Protein AF-A0A1A8KZA1-F1 (afdb_monomer_lite)

InterPro domains:
  IPR024836 Janus kinase and microtubule-interacting protein [PTHR18935] (3-541)
  IPR031994 Janus kinase and microtubule-interacting protein, C-terminal domain [PF16034] (408-541)

pLDDT: mean 80.7, std 21.36, range [27.56, 98.62]

Structure (mmCIF, N/CA/C/O backbone):
data_AF-A0A1A8KZA1-F1
#
_entry.id   AF-A0A1A8KZA1-F1
#
loop_
_atom_site.group_PDB
_atom_site.id
_atom_site.type_symbol
_atom_site.label_atom_id
_atom_site.label_alt_id
_atom_site.label_comp_id
_atom_site.label_asym_id
_atom_site.label_entity_id
_atom_site.label_seq_id
_atom_site.pdbx_PDB_ins_code
_atom_site.Cartn_x
_atom_site.Cartn_y
_atom_site.Cartn_z
_atom_site.occupancy
_atom_site.B_iso_or_equiv
_atom_site.auth_seq_id
_atom_site.auth_comp_id
_atom_site.auth_asym_id
_atom_site.auth_atom_id
_atom_site.pdbx_PDB_model_num
ATOM 1 N N . MET A 1 1 ? 71.985 8.172 -54.762 1.00 45.41 1 MET A N 1
ATOM 2 C CA . MET A 1 1 ? 72.050 8.836 -53.447 1.00 45.41 1 MET A CA 1
ATOM 3 C C . MET A 1 1 ? 71.890 7.739 -52.408 1.00 45.41 1 MET A C 1
ATOM 5 O O . MET A 1 1 ? 70.769 7.325 -52.160 1.00 45.41 1 MET A O 1
ATOM 9 N N . ALA A 1 2 ? 72.990 7.139 -51.957 1.00 49.03 2 ALA A N 1
ATOM 10 C CA . ALA A 1 2 ? 72.955 6.128 -50.904 1.00 49.03 2 ALA A CA 1
ATOM 11 C C . ALA A 1 2 ? 73.195 6.866 -49.587 1.00 49.03 2 ALA A C 1
ATOM 13 O O . ALA A 1 2 ? 74.285 7.411 -49.404 1.00 49.03 2 ALA A O 1
ATOM 14 N N . ASP A 1 3 ? 72.179 6.950 -48.730 1.00 55.56 3 ASP A N 1
ATOM 15 C CA . ASP A 1 3 ? 72.364 7.473 -47.378 1.00 55.56 3 ASP A CA 1
ATOM 16 C C . ASP A 1 3 ? 73.426 6.633 -46.673 1.00 55.56 3 ASP A C 1
ATOM 18 O O . ASP A 1 3 ? 73.419 5.399 -46.734 1.00 55.56 3 ASP A O 1
ATOM 22 N N . SER A 1 4 ? 74.398 7.306 -46.061 1.00 62.75 4 SER A N 1
ATOM 23 C CA . SER A 1 4 ? 75.501 6.606 -45.420 1.00 62.75 4 SER A CA 1
ATOM 24 C C . SER A 1 4 ? 74.959 5.782 -44.239 1.00 62.75 4 SER A C 1
ATOM 26 O O . SER A 1 4 ? 74.057 6.235 -43.525 1.00 62.75 4 SER A O 1
ATOM 28 N N . PRO A 1 5 ? 75.517 4.590 -43.962 1.00 74.12 5 PRO A N 1
ATOM 29 C CA . PRO A 1 5 ? 75.140 3.772 -42.802 1.00 74.12 5 PRO A CA 1
ATOM 30 C C . PRO A 1 5 ? 75.338 4.490 -41.454 1.00 74.12 5 PRO A C 1
ATOM 32 O O . PRO A 1 5 ? 74.928 3.988 -40.414 1.00 74.12 5 PRO A O 1
ATOM 35 N N . GLN A 1 6 ? 75.980 5.658 -41.457 1.00 76.69 6 GLN A N 1
ATOM 36 C CA . GLN A 1 6 ? 76.203 6.496 -40.289 1.00 76.69 6 GLN A CA 1
ATOM 37 C C . GLN A 1 6 ? 74.986 7.385 -39.983 1.00 76.69 6 GLN A C 1
ATOM 39 O O . GLN A 1 6 ? 74.597 7.485 -38.823 1.00 76.69 6 GLN A O 1
ATOM 44 N N . ALA A 1 7 ? 74.327 7.931 -41.012 1.00 78.81 7 ALA A N 1
ATOM 45 C CA . ALA A 1 7 ? 73.127 8.762 -40.863 1.00 78.81 7 ALA A CA 1
ATOM 46 C C . ALA A 1 7 ? 71.931 7.954 -40.333 1.00 78.81 7 ALA A C 1
ATOM 48 O O . ALA A 1 7 ? 71.236 8.379 -39.413 1.00 78.81 7 ALA A O 1
ATOM 49 N N . THR A 1 8 ? 71.748 6.735 -40.842 1.00 82.38 8 THR A N 1
ATOM 50 C CA . THR A 1 8 ? 70.712 5.810 -40.353 1.00 82.38 8 THR A CA 1
ATOM 51 C C . THR A 1 8 ? 70.957 5.379 -38.904 1.00 82.38 8 THR A C 1
ATOM 53 O O . THR A 1 8 ? 70.017 5.201 -38.134 1.00 82.38 8 THR A O 1
ATOM 56 N N . ASN A 1 9 ? 72.220 5.256 -38.488 1.00 85.00 9 ASN A N 1
ATOM 57 C CA . ASN A 1 9 ? 72.587 4.909 -37.113 1.00 85.00 9 ASN A CA 1
ATOM 58 C C . ASN A 1 9 ? 72.355 6.082 -36.142 1.00 85.00 9 ASN A C 1
ATOM 60 O O . ASN A 1 9 ? 71.890 5.878 -35.021 1.00 85.00 9 ASN A O 1
ATOM 64 N N . GLU A 1 10 ? 72.625 7.316 -36.571 1.00 88.81 10 GLU A N 1
ATOM 65 C CA . GLU A 1 10 ? 72.287 8.532 -35.817 1.00 88.81 10 GLU A CA 1
ATOM 66 C C . GLU A 1 10 ? 70.769 8.707 -35.668 1.00 88.81 10 GLU A C 1
ATOM 68 O O . GLU A 1 10 ? 70.292 8.990 -34.567 1.00 88.81 10 GLU A O 1
ATOM 73 N N . GLU A 1 11 ? 69.998 8.432 -36.721 1.00 88.81 11 GLU A N 1
ATOM 74 C CA . GLU A 1 11 ? 68.534 8.460 -36.672 1.00 88.81 11 GLU A CA 1
ATOM 75 C C . GLU A 1 11 ? 67.967 7.399 -35.712 1.00 88.81 11 GLU A C 1
ATOM 77 O O . GLU A 1 11 ? 67.097 7.698 -34.891 1.00 88.81 11 GLU A O 1
ATOM 82 N N . LEU A 1 12 ? 68.496 6.170 -35.741 1.00 90.94 12 LEU A N 1
ATOM 83 C CA . LEU A 1 12 ? 68.110 5.114 -34.798 1.00 90.94 12 LEU A CA 1
ATOM 84 C C . LEU A 1 12 ? 68.445 5.477 -33.345 1.00 90.94 12 LEU A C 1
ATOM 86 O O . LEU A 1 12 ? 67.650 5.191 -32.448 1.00 90.94 12 LEU A O 1
ATOM 90 N N . ARG A 1 13 ? 69.585 6.135 -33.096 1.00 93.25 13 ARG A N 1
ATOM 91 C CA . ARG A 1 13 ? 69.951 6.634 -31.759 1.00 93.25 13 ARG A CA 1
ATOM 92 C C . ARG A 1 13 ? 69.006 7.734 -31.281 1.00 93.25 13 ARG A C 1
ATOM 94 O O . ARG A 1 13 ? 68.609 7.695 -30.120 1.00 93.25 13 ARG A O 1
ATOM 101 N N . SER A 1 14 ? 68.617 8.662 -32.159 1.00 93.00 14 SER A N 1
ATOM 102 C CA . SER A 1 14 ? 67.625 9.697 -31.834 1.00 93.00 14 SER A CA 1
ATOM 103 C C . SER A 1 14 ? 66.280 9.070 -31.473 1.00 93.00 14 SER A C 1
ATOM 105 O O . SER A 1 14 ? 65.756 9.329 -30.395 1.00 93.00 14 SER A O 1
ATOM 107 N N . ARG A 1 15 ? 65.772 8.151 -32.307 1.00 93.69 15 ARG A N 1
ATOM 108 C CA . ARG A 1 15 ? 64.501 7.451 -32.052 1.00 93.69 15 ARG A CA 1
ATOM 109 C C . ARG A 1 15 ? 64.524 6.650 -30.748 1.00 93.69 15 ARG A C 1
ATOM 111 O O . ARG A 1 15 ? 63.528 6.617 -30.027 1.00 93.69 15 ARG A O 1
ATOM 118 N N . LEU A 1 16 ? 65.650 6.009 -30.425 1.00 94.62 16 LEU A N 1
ATOM 119 C CA . LEU A 1 16 ? 65.821 5.295 -29.158 1.00 94.62 16 LEU A CA 1
ATOM 120 C C . LEU A 1 16 ? 65.786 6.258 -27.965 1.00 94.62 16 LEU A C 1
ATOM 122 O O . LEU A 1 16 ? 65.142 5.952 -26.963 1.00 94.62 16 LEU A O 1
ATOM 126 N N . MET A 1 17 ? 66.430 7.422 -28.082 1.00 95.25 17 MET A N 1
ATOM 127 C CA . MET A 1 17 ? 66.407 8.461 -27.053 1.00 95.25 17 MET A CA 1
ATOM 128 C C . MET A 1 17 ? 64.994 9.022 -26.847 1.00 95.25 17 MET A C 1
ATOM 130 O O . MET A 1 17 ? 64.548 9.116 -25.703 1.00 95.25 17 MET A O 1
ATOM 134 N N . ASP A 1 18 ? 64.262 9.302 -27.926 1.00 95.25 18 ASP A N 1
ATOM 135 C CA . ASP A 1 18 ? 62.872 9.770 -27.874 1.00 95.25 18 ASP A CA 1
ATOM 136 C C . ASP A 1 18 ? 61.965 8.734 -27.197 1.00 95.25 18 ASP A C 1
ATOM 138 O O . ASP A 1 18 ? 61.259 9.048 -26.238 1.00 95.25 18 ASP A O 1
ATOM 142 N N . THR A 1 19 ? 62.083 7.461 -27.590 1.00 94.06 19 THR A N 1
ATOM 143 C CA . THR A 1 19 ? 61.339 6.349 -26.969 1.00 94.06 19 THR A CA 1
ATOM 144 C C . THR A 1 19 ?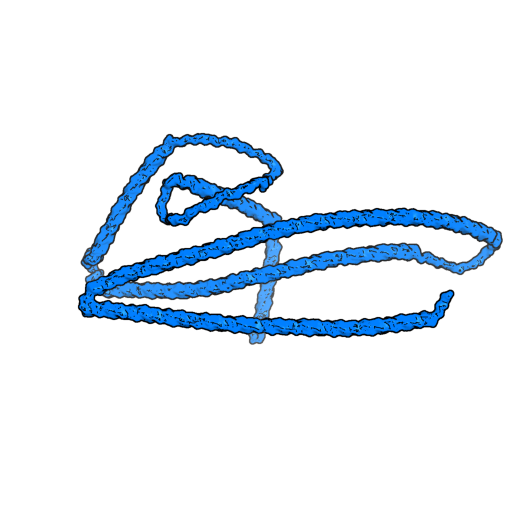 61.671 6.212 -25.476 1.00 94.06 19 THR A C 1
ATOM 146 O O . THR A 1 19 ? 60.806 5.914 -24.649 1.00 94.06 19 THR A O 1
ATOM 149 N N . GLN A 1 20 ? 62.931 6.437 -25.093 1.00 95.44 20 GLN A N 1
ATOM 150 C CA . GLN A 1 20 ? 63.367 6.374 -23.699 1.00 95.44 20 GLN A CA 1
ATOM 151 C C . GLN A 1 20 ? 62.809 7.542 -22.869 1.00 95.44 20 GLN A C 1
ATOM 153 O O . GLN A 1 20 ? 62.419 7.342 -21.714 1.00 95.44 20 GLN A O 1
ATOM 158 N N . ILE A 1 21 ? 62.713 8.738 -23.456 1.00 96.38 21 ILE A N 1
ATOM 159 C CA . ILE A 1 21 ? 62.067 9.907 -22.847 1.00 96.38 21 ILE A CA 1
ATOM 160 C C . ILE A 1 21 ? 60.564 9.659 -22.684 1.00 96.38 21 ILE A C 1
ATOM 162 O O . ILE A 1 21 ? 60.031 9.880 -21.594 1.00 96.38 21 ILE A O 1
ATOM 166 N N . GLU A 1 22 ? 59.884 9.154 -23.713 1.00 94.81 22 GLU A N 1
ATOM 167 C CA . GLU A 1 22 ? 58.460 8.804 -23.655 1.00 94.81 22 GLU A CA 1
ATOM 168 C C . GLU A 1 22 ? 58.183 7.765 -22.565 1.00 94.81 22 GLU A C 1
ATOM 170 O O . GLU A 1 22 ? 57.297 7.959 -21.733 1.00 94.81 22 GLU A O 1
ATOM 175 N N . LEU A 1 23 ? 59.002 6.713 -22.470 1.00 95.19 23 LEU A N 1
ATOM 176 C CA . LEU A 1 23 ? 58.888 5.715 -21.405 1.00 95.19 23 LEU A CA 1
ATOM 177 C C . LEU A 1 23 ? 59.055 6.337 -20.008 1.00 95.19 23 LEU A C 1
ATOM 179 O O . LEU A 1 23 ? 58.330 5.976 -19.077 1.00 95.19 23 LEU A O 1
ATOM 183 N N . GLN A 1 24 ? 59.997 7.269 -19.838 1.00 96.12 24 GLN A N 1
ATOM 184 C CA . GLN A 1 24 ? 60.197 7.991 -18.577 1.00 96.12 24 GLN A CA 1
ATOM 185 C C . GLN A 1 24 ? 58.969 8.852 -18.229 1.00 96.12 24 GLN A C 1
ATOM 187 O O . GLN A 1 24 ? 58.529 8.870 -17.075 1.00 96.12 24 GLN A O 1
ATOM 192 N N . GLN A 1 25 ? 58.386 9.530 -19.222 1.00 96.00 25 GLN A N 1
ATOM 193 C CA . GLN A 1 25 ? 57.168 10.325 -19.058 1.00 96.00 25 GLN A CA 1
ATOM 194 C C . GLN A 1 25 ? 55.964 9.449 -18.697 1.00 96.00 25 GLN A C 1
ATOM 196 O O . GLN A 1 25 ? 55.237 9.777 -17.757 1.00 96.00 25 GLN A O 1
ATOM 201 N N . GLU A 1 26 ? 55.777 8.316 -19.376 1.00 94.81 26 GLU A N 1
ATOM 202 C CA . GLU A 1 26 ? 54.707 7.359 -19.084 1.00 94.81 26 GLU A CA 1
ATOM 203 C C . GLU A 1 26 ? 54.850 6.760 -17.683 1.00 94.81 26 GLU A C 1
ATOM 205 O O . GLU A 1 26 ? 53.877 6.710 -16.929 1.00 94.81 26 GLU A O 1
ATOM 210 N N . ARG A 1 27 ? 56.069 6.415 -17.251 1.00 95.69 27 ARG A N 1
ATOM 211 C CA . ARG A 1 27 ? 56.329 6.006 -15.857 1.00 95.69 27 ARG A CA 1
ATOM 212 C C . ARG A 1 27 ? 55.907 7.088 -14.861 1.00 95.69 27 ARG A C 1
ATOM 214 O O . ARG A 1 27 ? 55.261 6.776 -13.862 1.00 95.69 27 ARG A O 1
ATOM 221 N N . GLY A 1 28 ? 56.206 8.356 -15.152 1.00 96.25 28 GLY A N 1
ATOM 222 C CA . GLY A 1 28 ? 55.762 9.494 -14.343 1.00 96.25 28 GLY A CA 1
ATOM 223 C C . GLY A 1 28 ? 54.236 9.640 -14.290 1.00 96.25 28 GLY A C 1
ATOM 224 O O . GLY A 1 28 ? 53.678 9.878 -13.216 1.00 96.25 28 GLY A O 1
ATOM 225 N N . LYS A 1 29 ? 53.540 9.451 -15.420 1.00 97.25 29 LYS A N 1
ATOM 226 C CA . LYS A 1 29 ? 52.067 9.449 -15.478 1.00 97.25 29 LYS A CA 1
ATOM 227 C C . LYS A 1 29 ? 51.480 8.300 -14.656 1.00 97.25 29 LYS A C 1
ATOM 229 O O . LYS A 1 29 ? 50.551 8.528 -13.884 1.00 97.25 29 LYS A O 1
ATOM 234 N N . VAL A 1 30 ? 52.051 7.098 -14.749 1.00 96.38 30 VAL A N 1
ATOM 235 C CA . VAL A 1 30 ? 51.620 5.924 -13.971 1.00 96.38 30 VAL A CA 1
ATOM 236 C C . VAL A 1 30 ? 51.795 6.148 -12.467 1.00 96.38 30 VAL A C 1
ATOM 238 O O . VAL A 1 30 ? 50.885 5.816 -11.708 1.00 96.38 30 VAL A O 1
ATOM 241 N N . CYS A 1 31 ? 52.903 6.747 -12.015 1.00 96.25 31 CYS A N 1
ATOM 242 C CA . CYS A 1 31 ? 53.084 7.097 -10.600 1.00 96.25 31 CYS A CA 1
ATOM 243 C C . CYS A 1 31 ? 51.995 8.064 -10.108 1.00 96.25 31 CYS A C 1
ATOM 245 O O . CYS A 1 31 ? 51.334 7.773 -9.114 1.00 96.25 31 CYS A O 1
ATOM 247 N N . LYS A 1 32 ? 51.713 9.137 -10.860 1.00 96.75 32 LYS A N 1
ATOM 248 C CA . LYS A 1 32 ? 50.637 10.092 -10.527 1.00 96.75 32 LYS A CA 1
ATOM 249 C C . LYS A 1 32 ? 49.251 9.442 -10.515 1.00 96.75 32 LYS A C 1
ATOM 251 O O . LYS A 1 32 ? 48.409 9.785 -9.691 1.00 96.75 32 LYS A O 1
ATOM 256 N N . LEU A 1 33 ? 48.985 8.504 -11.427 1.00 96.31 33 LEU A N 1
ATOM 257 C CA . LEU A 1 33 ? 47.727 7.750 -11.437 1.00 96.31 33 LEU A CA 1
ATOM 258 C C . LEU A 1 33 ? 47.602 6.828 -10.217 1.00 96.31 33 LEU A C 1
ATOM 260 O O . LEU A 1 33 ? 46.505 6.699 -9.678 1.00 96.31 33 LEU A O 1
ATOM 264 N N . ARG A 1 34 ? 48.702 6.220 -9.752 1.00 96.06 34 ARG A N 1
ATOM 265 C CA . ARG A 1 34 ? 48.718 5.423 -8.513 1.00 96.06 34 ARG A CA 1
ATOM 266 C C . ARG A 1 34 ? 48.439 6.280 -7.280 1.00 96.06 34 ARG A C 1
ATOM 268 O O . ARG A 1 34 ? 47.628 5.869 -6.456 1.00 96.06 34 ARG A O 1
ATOM 275 N N . GLU A 1 35 ? 49.041 7.465 -7.192 1.00 95.88 35 GLU A N 1
ATOM 276 C CA . GLU A 1 35 ? 48.776 8.437 -6.121 1.00 95.88 35 GLU A CA 1
ATOM 277 C C . GLU A 1 35 ? 47.300 8.854 -6.111 1.00 95.88 35 GLU A C 1
ATOM 279 O O . GLU A 1 35 ? 46.619 8.675 -5.105 1.00 95.88 35 GLU A O 1
ATOM 284 N N . ARG A 1 36 ? 46.753 9.267 -7.264 1.00 96.25 36 ARG A N 1
ATOM 285 C CA . ARG A 1 36 ? 45.324 9.609 -7.398 1.00 96.25 36 ARG A CA 1
ATOM 286 C C . ARG A 1 36 ? 44.397 8.452 -7.032 1.00 96.25 36 ARG A C 1
ATOM 288 O O . ARG A 1 36 ? 43.350 8.664 -6.427 1.00 96.25 36 ARG A O 1
ATOM 295 N N . LEU A 1 37 ? 44.753 7.221 -7.401 1.00 95.62 37 LEU A N 1
ATOM 296 C CA . LEU A 1 37 ? 43.976 6.037 -7.031 1.00 95.62 37 LEU A CA 1
ATOM 297 C C . LEU A 1 37 ? 43.986 5.817 -5.512 1.00 95.62 37 LEU A C 1
ATOM 299 O O . LEU A 1 37 ? 42.958 5.449 -4.943 1.00 95.62 37 LEU A O 1
ATOM 303 N N . GLN A 1 38 ? 45.125 6.037 -4.855 1.00 96.62 38 GLN A N 1
ATOM 304 C CA . GLN A 1 38 ? 45.250 5.932 -3.403 1.00 96.62 38 GLN A CA 1
ATOM 305 C C . GLN A 1 38 ? 44.458 7.035 -2.686 1.00 96.62 38 GLN A C 1
ATOM 307 O O . GLN A 1 38 ? 43.715 6.724 -1.757 1.00 96.62 38 GLN A O 1
ATOM 312 N N . GLU A 1 39 ? 44.524 8.278 -3.165 1.00 96.06 39 GLU A N 1
ATOM 313 C CA . GLU A 1 39 ? 43.706 9.395 -2.669 1.00 96.06 39 GLU A CA 1
ATOM 314 C C . GLU A 1 39 ? 42.206 9.096 -2.804 1.00 96.06 39 GLU A C 1
ATOM 316 O O . GLU A 1 39 ? 41.442 9.274 -1.856 1.00 96.06 39 GLU A O 1
ATOM 321 N N . GLN A 1 40 ? 41.770 8.566 -3.953 1.00 95.19 40 GLN A N 1
ATOM 322 C CA . GLN A 1 40 ? 40.372 8.175 -4.152 1.00 95.19 40 GLN A CA 1
ATOM 323 C C . GLN A 1 40 ? 39.932 7.046 -3.214 1.00 95.19 40 GLN A C 1
ATOM 325 O O . GLN A 1 40 ? 38.784 7.039 -2.769 1.00 95.19 40 GLN A O 1
ATOM 330 N N . ARG A 1 41 ? 40.814 6.087 -2.904 1.00 97.00 41 ARG A N 1
ATOM 331 C CA . ARG A 1 41 ? 40.521 5.033 -1.920 1.00 97.00 41 ARG A CA 1
ATOM 332 C C . ARG A 1 41 ? 40.357 5.618 -0.519 1.00 97.00 41 ARG A C 1
ATOM 334 O O . ARG A 1 41 ? 39.336 5.358 0.107 1.00 97.00 41 ARG A O 1
ATOM 341 N N . GLN A 1 42 ? 41.283 6.470 -0.085 1.00 96.38 42 GLN A N 1
ATOM 342 C CA . GLN A 1 42 ? 41.210 7.141 1.217 1.00 96.38 42 GLN A CA 1
ATOM 343 C C . GLN A 1 42 ? 39.962 8.027 1.342 1.00 96.38 42 GLN A C 1
ATOM 345 O O . GLN A 1 42 ? 39.292 8.010 2.372 1.00 96.38 42 GLN A O 1
ATOM 350 N N . ALA A 1 43 ? 39.592 8.750 0.281 1.00 95.25 43 ALA A N 1
ATOM 351 C CA . ALA A 1 43 ? 38.370 9.550 0.256 1.00 95.25 43 ALA A CA 1
ATOM 352 C C . ALA A 1 43 ? 37.107 8.684 0.417 1.00 95.25 43 ALA A C 1
ATOM 354 O O . ALA A 1 43 ? 36.206 9.041 1.175 1.00 95.25 43 ALA A O 1
ATOM 355 N N . ARG A 1 44 ? 37.053 7.520 -0.250 1.00 95.50 44 ARG A N 1
ATOM 356 C CA . ARG A 1 44 ? 35.944 6.561 -0.099 1.00 95.50 44 ARG A CA 1
ATOM 357 C C . ARG A 1 44 ? 35.876 5.983 1.313 1.00 95.50 44 ARG A C 1
ATOM 359 O O . ARG A 1 44 ? 34.784 5.900 1.864 1.00 95.50 44 ARG A O 1
ATOM 366 N N . GLU A 1 45 ? 37.010 5.604 1.897 1.00 96.00 45 GLU A N 1
ATOM 367 C CA . GLU A 1 45 ? 37.080 5.080 3.269 1.00 96.00 45 GLU A CA 1
ATOM 368 C C . GLU A 1 45 ? 36.625 6.122 4.299 1.00 96.00 45 GLU A C 1
ATOM 370 O O . GLU A 1 45 ? 35.858 5.808 5.209 1.00 96.00 45 GLU A O 1
ATOM 375 N N . LEU A 1 46 ? 37.030 7.382 4.125 1.00 96.69 46 LEU A N 1
ATOM 376 C CA . LEU A 1 46 ? 36.633 8.482 4.999 1.00 96.69 46 LEU A CA 1
ATOM 377 C C . LEU A 1 46 ? 35.129 8.778 4.910 1.00 96.69 46 LEU A C 1
ATOM 379 O O . LEU A 1 46 ? 34.487 8.969 5.941 1.00 96.69 46 LEU A O 1
ATOM 383 N N . GLU A 1 47 ? 34.545 8.767 3.710 1.00 95.00 47 GLU A N 1
ATOM 384 C CA . GLU A 1 47 ? 33.089 8.888 3.544 1.00 95.00 47 GLU A CA 1
ATOM 385 C C . GLU A 1 47 ? 32.338 7.698 4.157 1.00 95.00 47 GLU A C 1
ATOM 387 O O . GLU A 1 47 ? 31.369 7.887 4.892 1.00 95.00 47 GLU A O 1
ATOM 392 N N . GLN A 1 48 ? 32.816 6.467 3.958 1.00 94.12 48 GLN A N 1
ATOM 393 C CA . GLN A 1 48 ? 32.235 5.288 4.610 1.00 94.12 48 GLN A CA 1
ATOM 394 C C . GLN A 1 48 ? 32.286 5.394 6.138 1.00 94.12 48 GLN A C 1
ATOM 396 O O . GLN A 1 48 ? 31.302 5.075 6.808 1.00 94.12 48 GLN A O 1
ATOM 401 N N . HIS A 1 49 ? 33.396 5.885 6.695 1.00 96.81 49 HIS A N 1
ATOM 402 C CA . HIS A 1 49 ? 33.526 6.106 8.131 1.00 96.81 49 HIS A CA 1
ATOM 403 C C . HIS A 1 49 ? 32.549 7.177 8.636 1.00 96.81 49 HIS A C 1
ATOM 405 O O . HIS A 1 49 ? 31.847 6.939 9.619 1.00 96.81 49 HIS A O 1
ATOM 411 N N . LYS A 1 50 ? 32.418 8.312 7.934 1.00 97.69 50 LYS A N 1
ATOM 412 C CA . LYS A 1 50 ? 31.414 9.343 8.259 1.00 97.69 50 LYS A CA 1
ATOM 413 C C . LYS A 1 50 ? 29.997 8.776 8.255 1.00 97.69 50 LYS A C 1
ATOM 415 O O . LYS A 1 50 ? 29.237 9.035 9.186 1.00 97.69 50 LYS A O 1
ATOM 420 N N . HIS A 1 51 ? 29.641 7.985 7.243 1.00 95.75 51 HIS A N 1
ATOM 421 C CA . HIS A 1 51 ? 28.332 7.337 7.179 1.00 95.75 51 HIS A CA 1
ATOM 422 C C . HIS A 1 51 ? 28.117 6.353 8.333 1.00 95.75 51 HIS A C 1
ATOM 424 O O . HIS A 1 51 ? 27.034 6.329 8.916 1.00 95.75 51 HIS A O 1
ATOM 430 N N . ALA A 1 52 ? 29.136 5.573 8.699 1.00 95.88 52 ALA A N 1
ATOM 431 C CA . ALA A 1 52 ? 29.061 4.659 9.833 1.00 95.88 52 ALA A CA 1
ATOM 432 C C . ALA A 1 52 ? 28.805 5.407 11.153 1.00 95.88 52 ALA A C 1
ATOM 434 O O . ALA A 1 52 ? 27.908 5.013 11.897 1.00 95.88 52 ALA A O 1
ATOM 435 N N . VAL A 1 53 ? 29.521 6.513 11.397 1.00 98.00 53 VAL A N 1
ATOM 436 C CA . VAL A 1 53 ? 29.330 7.372 12.580 1.00 98.00 53 VAL A CA 1
ATOM 437 C C . VAL A 1 53 ? 27.934 8.001 12.590 1.00 98.00 53 VAL A C 1
ATOM 439 O O . VAL A 1 53 ? 27.221 7.917 13.588 1.00 98.00 53 VAL A O 1
ATOM 442 N N . ALA A 1 54 ? 27.480 8.551 11.461 1.00 96.06 54 ALA A N 1
ATOM 443 C CA . ALA A 1 54 ? 26.142 9.131 11.358 1.00 96.06 54 ALA A CA 1
ATOM 444 C C . ALA A 1 54 ? 25.035 8.097 11.640 1.00 96.06 54 ALA A C 1
ATOM 446 O O . ALA A 1 54 ? 24.041 8.407 12.297 1.00 96.06 54 ALA A O 1
ATOM 447 N N . LEU A 1 55 ? 25.212 6.849 11.187 1.00 96.00 55 LEU A N 1
ATOM 448 C CA . LEU A 1 55 ? 24.283 5.755 11.472 1.00 96.00 55 LEU A CA 1
ATOM 449 C C . LEU A 1 55 ? 24.287 5.354 12.951 1.00 96.00 55 LEU A C 1
ATOM 451 O O . LEU A 1 55 ? 23.219 5.065 13.496 1.00 96.00 55 LEU A O 1
ATOM 455 N N . THR A 1 56 ? 25.448 5.312 13.610 1.00 95.50 56 THR A N 1
ATOM 456 C CA . THR A 1 56 ? 25.515 5.014 15.050 1.00 95.50 56 THR A CA 1
ATOM 457 C C . THR A 1 56 ? 24.899 6.129 15.885 1.00 95.50 56 THR A C 1
ATOM 459 O O . THR A 1 56 ? 24.115 5.833 16.786 1.00 95.50 56 THR A O 1
ATOM 462 N N . ASP A 1 57 ? 25.152 7.389 15.533 1.00 95.56 57 ASP A N 1
ATOM 463 C CA . ASP A 1 57 ? 24.579 8.553 16.213 1.00 95.56 57 ASP A CA 1
ATOM 464 C C . ASP A 1 57 ? 23.060 8.601 16.052 1.00 95.56 57 ASP A C 1
ATOM 466 O O . ASP A 1 57 ? 22.333 8.840 17.017 1.00 95.56 57 ASP A O 1
ATOM 470 N N . LEU A 1 58 ? 22.554 8.316 14.847 1.00 96.88 58 LEU A N 1
ATOM 471 C CA . LEU A 1 58 ? 21.117 8.239 14.599 1.00 96.88 58 LEU A CA 1
ATOM 472 C C . LEU A 1 58 ? 20.467 7.122 15.426 1.00 96.88 58 LEU A C 1
ATOM 474 O O . LEU A 1 58 ? 19.421 7.339 16.035 1.00 96.88 58 LEU A O 1
ATOM 478 N N . ARG A 1 59 ? 21.093 5.940 15.499 1.00 96.56 59 ARG A N 1
ATOM 479 C CA . ARG A 1 59 ? 20.605 4.835 16.344 1.00 96.56 59 ARG A CA 1
ATOM 480 C C . ARG A 1 59 ? 20.576 5.219 17.823 1.00 96.56 59 ARG A C 1
ATOM 482 O O . ARG A 1 59 ? 19.605 4.886 18.498 1.00 96.56 59 ARG A O 1
ATOM 489 N N . ALA A 1 60 ? 21.601 5.916 18.314 1.00 96.12 60 ALA A N 1
ATOM 490 C CA . ALA A 1 60 ? 21.661 6.377 19.697 1.00 96.12 60 ALA A CA 1
ATOM 491 C C . ALA A 1 60 ? 20.558 7.404 20.000 1.00 96.12 60 ALA A C 1
ATOM 493 O O . ALA A 1 60 ? 19.829 7.238 20.975 1.00 96.12 60 ALA A O 1
ATOM 494 N N . LYS A 1 61 ? 20.366 8.399 19.123 1.00 96.81 61 LYS A N 1
ATOM 495 C CA . LYS A 1 61 ? 19.305 9.411 19.261 1.00 96.81 61 LYS A CA 1
ATOM 496 C C . LYS A 1 61 ? 17.911 8.792 19.261 1.00 96.81 61 LYS A C 1
ATOM 498 O O . LYS A 1 61 ? 17.129 9.075 20.161 1.00 96.81 61 LYS A O 1
ATOM 503 N N . LEU A 1 62 ? 17.632 7.884 18.324 1.00 95.31 62 LEU A N 1
ATOM 504 C CA . LEU A 1 62 ? 16.353 7.168 18.268 1.00 95.31 62 LEU A CA 1
ATOM 505 C C . LEU A 1 62 ? 16.120 6.304 19.513 1.00 95.31 62 LEU A C 1
ATOM 507 O O . LEU A 1 62 ? 14.994 6.184 19.993 1.00 95.31 62 LEU A O 1
ATOM 511 N N . HIS A 1 63 ? 17.173 5.686 20.055 1.00 97.12 63 HIS A N 1
ATOM 512 C CA . HIS A 1 63 ? 17.064 4.934 21.301 1.00 97.12 63 HIS A CA 1
ATOM 513 C C . HIS A 1 63 ? 16.744 5.850 22.488 1.00 97.12 63 HIS A C 1
ATOM 515 O O . HIS A 1 63 ? 15.869 5.529 23.290 1.00 97.12 63 HIS A O 1
ATOM 521 N N . GLU A 1 64 ? 17.408 7.000 22.576 1.00 96.06 64 GLU A N 1
ATOM 522 C CA . GLU A 1 64 ? 17.177 7.988 23.627 1.00 96.06 64 GLU A CA 1
ATOM 523 C C . GLU A 1 64 ? 15.769 8.597 23.540 1.00 96.06 64 GLU A C 1
ATOM 525 O O . GLU A 1 64 ? 15.071 8.683 24.548 1.00 96.06 64 GLU A O 1
ATOM 530 N N . GLU A 1 65 ? 15.302 8.946 22.338 1.00 93.94 65 GLU A N 1
ATOM 531 C CA . GLU A 1 65 ? 13.926 9.391 22.087 1.00 93.94 65 GLU A CA 1
ATOM 532 C C . GLU A 1 65 ? 12.911 8.339 22.524 1.00 93.94 65 GLU A C 1
ATOM 534 O O . GLU A 1 65 ? 12.010 8.647 23.301 1.00 93.94 65 GLU A O 1
ATOM 539 N N . LYS A 1 66 ? 13.121 7.073 22.151 1.00 96.81 66 LYS A N 1
ATOM 540 C CA . LYS A 1 66 ? 12.255 5.972 22.580 1.00 96.81 66 LYS A CA 1
ATOM 541 C C . LYS A 1 66 ? 12.228 5.805 24.102 1.00 96.81 66 LYS A C 1
ATOM 543 O O . LYS A 1 66 ? 11.176 5.521 24.670 1.00 96.81 66 LYS A O 1
ATOM 548 N N . LEU A 1 67 ? 13.364 5.966 24.783 1.00 95.50 67 LEU A N 1
ATOM 549 C CA . LEU A 1 67 ? 13.410 5.926 26.247 1.00 95.50 67 LEU A CA 1
ATOM 550 C C . LEU A 1 67 ? 12.648 7.103 26.871 1.00 95.50 67 LEU A C 1
ATOM 552 O O . LEU A 1 67 ? 11.911 6.888 27.836 1.00 95.50 67 LEU A O 1
ATOM 556 N N . ARG A 1 68 ? 12.766 8.313 26.307 1.00 96.62 68 ARG A N 1
ATOM 557 C CA . ARG A 1 68 ? 11.996 9.489 26.749 1.00 96.62 68 ARG A CA 1
ATOM 558 C C . ARG A 1 68 ? 10.495 9.299 26.536 1.00 96.62 68 ARG A C 1
ATOM 560 O O . ARG A 1 68 ? 9.729 9.574 27.453 1.00 96.62 68 ARG A O 1
ATOM 567 N N . GLU A 1 69 ? 10.073 8.775 25.388 1.00 94.25 69 GLU A N 1
ATOM 568 C CA . GLU A 1 69 ? 8.666 8.456 25.109 1.00 94.25 69 GLU A CA 1
ATOM 569 C C . GLU A 1 69 ? 8.113 7.420 26.093 1.00 94.25 69 GLU A C 1
ATOM 571 O O . GLU A 1 69 ? 7.029 7.602 26.648 1.00 94.25 69 GLU A O 1
ATOM 576 N N . ILE A 1 70 ? 8.872 6.353 26.370 1.00 93.69 70 ILE A N 1
ATOM 577 C CA . ILE A 1 70 ? 8.486 5.337 27.357 1.00 93.69 70 ILE A CA 1
ATOM 578 C C . ILE A 1 70 ? 8.374 5.953 28.757 1.00 93.69 70 ILE A C 1
ATOM 580 O O . ILE A 1 70 ? 7.436 5.629 29.487 1.00 93.69 70 ILE A O 1
ATOM 584 N N . ALA A 1 71 ? 9.303 6.827 29.151 1.00 93.38 71 ALA A N 1
ATOM 585 C CA . ALA A 1 71 ? 9.253 7.511 30.440 1.00 93.38 71 ALA A CA 1
ATOM 586 C C . ALA A 1 71 ? 8.023 8.430 30.546 1.00 93.38 71 ALA A C 1
ATOM 588 O O . ALA A 1 71 ? 7.279 8.332 31.520 1.00 93.38 71 ALA A O 1
ATOM 589 N N . ALA A 1 72 ? 7.753 9.234 29.515 1.00 94.75 72 ALA A N 1
ATOM 590 C CA . ALA A 1 72 ? 6.583 10.107 29.455 1.00 94.75 72 ALA A CA 1
ATOM 591 C C . ALA A 1 72 ? 5.267 9.312 29.503 1.00 94.75 72 ALA A C 1
ATOM 593 O O . ALA A 1 72 ? 4.349 9.677 30.236 1.00 94.75 72 ALA A O 1
ATOM 594 N N . ALA A 1 73 ? 5.183 8.189 28.781 1.00 94.00 73 ALA A N 1
ATOM 595 C CA . ALA A 1 73 ? 4.018 7.307 28.807 1.00 94.00 73 ALA A CA 1
ATOM 596 C C . ALA A 1 73 ? 3.807 6.665 30.189 1.00 94.00 73 ALA A C 1
ATOM 598 O O . ALA A 1 73 ? 2.677 6.596 30.671 1.00 94.00 73 ALA A O 1
ATOM 599 N N . ARG A 1 74 ? 4.888 6.231 30.855 1.00 96.38 74 ARG A N 1
ATOM 600 C CA . ARG A 1 74 ? 4.831 5.701 32.229 1.00 96.38 74 ARG A CA 1
ATOM 601 C C . ARG A 1 74 ? 4.336 6.749 33.218 1.00 96.38 74 ARG A C 1
ATOM 603 O O . ARG A 1 74 ? 3.476 6.440 34.035 1.00 96.38 74 ARG A O 1
ATOM 610 N N . GLU A 1 75 ? 4.851 7.972 33.137 1.00 96.00 75 GLU A N 1
ATOM 611 C CA . GLU A 1 75 ? 4.441 9.066 34.019 1.00 96.00 75 GLU A CA 1
ATOM 612 C C . GLU A 1 75 ? 2.981 9.475 33.775 1.00 96.00 75 GLU A C 1
ATOM 614 O O . GLU A 1 75 ? 2.222 9.670 34.723 1.00 96.00 75 GLU A O 1
ATOM 619 N N . ALA A 1 76 ? 2.552 9.539 32.511 1.00 93.94 76 ALA A N 1
ATOM 620 C CA . ALA A 1 76 ? 1.161 9.805 32.159 1.00 93.94 76 ALA A CA 1
ATOM 621 C C . ALA A 1 76 ? 0.214 8.735 32.721 1.00 93.94 76 ALA A C 1
ATOM 623 O O . ALA A 1 76 ? -0.811 9.081 33.309 1.00 93.94 76 ALA A O 1
ATOM 624 N N . LEU A 1 77 ? 0.578 7.454 32.602 1.00 95.06 77 LEU A N 1
ATOM 625 C CA . LEU A 1 77 ? -0.209 6.349 33.149 1.00 95.06 77 LEU A CA 1
ATOM 626 C C . LEU A 1 77 ? -0.234 6.366 34.685 1.00 95.06 77 LEU A C 1
ATOM 628 O O . LEU A 1 77 ? -1.281 6.122 35.276 1.00 95.06 77 LEU A O 1
ATOM 632 N N . ALA A 1 78 ? 0.885 6.692 35.337 1.00 94.31 78 ALA A N 1
ATOM 633 C CA . ALA A 1 78 ? 0.943 6.836 36.791 1.00 94.31 78 ALA A CA 1
ATOM 634 C C . ALA A 1 78 ? 0.026 7.969 37.277 1.00 94.31 78 ALA A C 1
ATOM 636 O O . ALA A 1 78 ? -0.795 7.756 38.168 1.00 94.31 78 ALA A O 1
ATOM 637 N N . ARG A 1 79 ? 0.083 9.139 36.625 1.00 96.50 79 ARG A N 1
ATOM 638 C CA . ARG A 1 79 ? -0.819 10.267 36.910 1.00 96.50 79 ARG A CA 1
ATOM 639 C C . ARG A 1 79 ? -2.286 9.909 36.672 1.00 96.50 79 ARG A C 1
ATOM 641 O O . ARG A 1 79 ? -3.146 10.300 37.458 1.00 96.50 79 ARG A O 1
ATOM 648 N N . GLN A 1 80 ? -2.583 9.154 35.613 1.00 92.50 80 GLN A N 1
ATOM 649 C CA . GLN A 1 80 ? -3.933 8.656 35.354 1.00 92.50 80 GLN A CA 1
ATOM 650 C C . GLN A 1 80 ? -4.403 7.722 36.476 1.00 92.50 80 GLN A C 1
ATOM 652 O O . GLN A 1 80 ? -5.494 7.917 37.006 1.00 92.50 80 GLN A O 1
ATOM 657 N N . HIS A 1 81 ? -3.571 6.760 36.876 1.00 94.94 81 HIS A N 1
ATOM 658 C CA . HIS A 1 81 ? -3.882 5.829 37.956 1.00 94.94 81 HIS A CA 1
ATOM 659 C C . HIS A 1 81 ? -4.119 6.554 39.290 1.00 94.94 81 HIS A C 1
ATOM 661 O O . HIS A 1 81 ? -5.088 6.258 39.982 1.00 94.94 81 HIS A O 1
ATOM 667 N N . GLU A 1 82 ? -3.293 7.539 39.656 1.00 96.25 82 GLU A N 1
ATOM 668 C CA . GLU A 1 82 ? -3.510 8.353 40.863 1.00 96.25 82 GLU A CA 1
ATOM 669 C C . GLU A 1 82 ? -4.819 9.153 40.804 1.00 96.25 82 GLU A C 1
ATOM 671 O O . GLU A 1 82 ? -5.561 9.227 41.791 1.00 96.25 82 GLU A O 1
ATOM 676 N N . ALA A 1 83 ? -5.144 9.724 39.640 1.00 94.44 83 ALA A N 1
ATOM 677 C CA . ALA A 1 83 ? -6.401 10.434 39.437 1.00 94.44 83 ALA A CA 1
ATOM 678 C C . ALA A 1 83 ? -7.612 9.493 39.560 1.00 94.44 83 ALA A C 1
ATOM 680 O O . ALA A 1 83 ? -8.609 9.850 40.194 1.00 94.44 83 ALA A O 1
ATOM 681 N N . GLU A 1 84 ? -7.531 8.289 38.994 1.00 93.38 84 GLU A N 1
ATOM 682 C CA . GLU A 1 84 ? -8.559 7.251 39.105 1.00 93.38 84 GLU A CA 1
ATOM 683 C C . GLU A 1 84 ? -8.706 6.750 40.544 1.00 93.38 84 GLU A C 1
ATOM 685 O O . GLU A 1 84 ? -9.829 6.674 41.041 1.00 93.38 84 GLU A O 1
ATOM 690 N N . LEU A 1 85 ? -7.598 6.512 41.250 1.00 96.81 85 LEU A N 1
ATOM 691 C CA . LEU A 1 85 ? -7.593 6.126 42.660 1.00 96.81 85 LEU A CA 1
ATOM 692 C C . LEU A 1 85 ? -8.280 7.194 43.522 1.00 96.81 85 LEU A C 1
ATOM 694 O O . LEU A 1 85 ? -9.158 6.880 44.322 1.00 96.81 85 LEU A O 1
ATOM 698 N N . THR A 1 86 ? -7.946 8.468 43.311 1.00 96.56 86 THR A N 1
ATOM 699 C CA . THR A 1 86 ? -8.561 9.594 44.033 1.00 96.56 86 THR A CA 1
ATOM 700 C C . THR A 1 86 ? -10.064 9.674 43.752 1.00 96.56 86 THR A C 1
ATOM 702 O O . THR A 1 86 ? -10.860 9.897 44.666 1.00 96.56 86 THR A O 1
ATOM 705 N N . ARG A 1 87 ? -10.490 9.475 42.497 1.00 96.50 87 ARG A N 1
ATOM 706 C CA . ARG A 1 87 ? -11.919 9.423 42.139 1.00 96.50 87 ARG A CA 1
ATOM 707 C C . ARG A 1 87 ? -12.617 8.239 42.808 1.00 96.50 87 ARG A C 1
ATOM 709 O O . ARG A 1 87 ? -13.696 8.422 43.362 1.00 96.50 87 ARG A O 1
ATOM 716 N N . ALA A 1 88 ? -11.998 7.061 42.800 1.00 95.00 88 ALA A N 1
ATOM 717 C CA . ALA A 1 88 ? -12.540 5.858 43.421 1.00 95.00 88 ALA A CA 1
ATOM 718 C C . ALA A 1 88 ? -12.694 6.021 44.940 1.00 95.00 88 ALA A C 1
ATOM 720 O O . ALA A 1 88 ? -13.742 5.668 45.474 1.00 95.00 88 ALA A O 1
ATOM 721 N N . ILE A 1 89 ? -11.705 6.613 45.619 1.00 95.25 89 ILE A N 1
ATOM 722 C CA . ILE A 1 89 ? -11.782 6.940 47.051 1.00 95.25 89 ILE A CA 1
ATOM 723 C C . ILE A 1 89 ? -12.959 7.881 47.313 1.00 95.25 89 ILE A C 1
ATOM 725 O O . ILE A 1 89 ? -13.802 7.568 48.142 1.00 95.25 89 ILE A O 1
ATOM 729 N N . LYS A 1 90 ? -13.102 8.968 46.543 1.00 97.12 90 LYS A N 1
ATOM 730 C CA . LYS A 1 90 ? -14.230 9.904 46.706 1.00 97.12 90 LYS A CA 1
ATOM 731 C C . LYS A 1 90 ? -15.595 9.235 46.530 1.00 97.12 90 LYS A C 1
ATOM 733 O O . LYS A 1 90 ? -16.513 9.529 47.288 1.00 97.12 90 LYS A O 1
ATOM 738 N N . ILE A 1 91 ? -15.734 8.344 45.545 1.00 92.25 91 ILE A N 1
ATOM 739 C CA . ILE A 1 91 ? -16.974 7.583 45.323 1.00 92.25 91 ILE A CA 1
ATOM 740 C C . ILE A 1 91 ? -17.245 6.653 46.510 1.00 92.25 91 ILE A C 1
ATOM 742 O O . ILE A 1 91 ? -18.363 6.611 47.015 1.00 92.25 91 ILE A O 1
ATOM 746 N N . ARG A 1 92 ? -16.219 5.933 46.979 1.00 94.81 92 ARG A N 1
ATOM 747 C CA . ARG A 1 92 ? -16.318 5.033 48.135 1.00 94.81 92 ARG A CA 1
ATOM 748 C C . ARG A 1 92 ? -16.685 5.787 49.409 1.00 94.81 92 ARG A C 1
ATOM 750 O O . ARG A 1 92 ? -17.583 5.343 50.111 1.00 94.81 92 ARG A O 1
ATOM 757 N N . ASP A 1 93 ? -16.049 6.920 49.683 1.00 96.62 93 ASP A N 1
ATOM 758 C CA . ASP A 1 93 ? -16.328 7.741 50.864 1.00 96.62 93 ASP A CA 1
ATOM 759 C C . ASP A 1 93 ? -17.756 8.299 50.836 1.00 96.62 93 ASP A C 1
ATOM 761 O O . ASP A 1 93 ? -18.451 8.264 51.852 1.00 96.62 93 ASP A O 1
ATOM 765 N N . ALA A 1 94 ? -18.226 8.759 49.671 1.00 93.88 94 ALA A N 1
ATOM 766 C CA . ALA A 1 94 ? -19.607 9.204 49.496 1.00 93.88 94 ALA A CA 1
ATOM 767 C C . ALA A 1 94 ? -20.610 8.063 49.741 1.00 93.88 94 ALA A C 1
ATOM 769 O O . ALA A 1 94 ? -21.606 8.256 50.436 1.00 93.88 94 ALA A O 1
ATOM 770 N N . GLU A 1 95 ? -20.324 6.863 49.230 1.00 92.44 95 GLU A N 1
ATOM 771 C CA . GLU A 1 95 ? -21.166 5.680 49.430 1.00 92.44 95 GLU A CA 1
ATOM 772 C C . GLU A 1 95 ? -21.186 5.226 50.895 1.00 92.44 95 GLU A C 1
ATOM 774 O O . GLU A 1 95 ? -22.243 4.902 51.435 1.00 92.44 95 GLU A O 1
ATOM 779 N N . VAL A 1 96 ? -20.038 5.268 51.576 1.00 94.94 96 VAL A N 1
ATOM 780 C CA . VAL A 1 96 ? -19.949 4.988 53.014 1.00 94.94 96 VAL A CA 1
ATOM 781 C C . VAL A 1 96 ? -20.798 5.984 53.798 1.00 94.94 96 VAL A C 1
ATOM 783 O O . VAL A 1 96 ? -21.621 5.562 54.606 1.00 94.94 96 VAL A O 1
ATOM 786 N N . GLN A 1 97 ? -20.664 7.290 53.540 1.00 94.19 97 GLN A N 1
ATOM 787 C CA . GLN A 1 97 ? -21.477 8.317 54.204 1.00 94.19 97 GLN A CA 1
ATOM 788 C C . GLN A 1 97 ? -22.977 8.105 53.963 1.00 94.19 97 GLN A C 1
ATOM 790 O O . GLN A 1 97 ? -23.779 8.221 54.894 1.00 94.19 97 GLN A O 1
ATOM 795 N N . ARG A 1 98 ? -23.356 7.744 52.734 1.00 89.81 98 ARG A N 1
ATOM 796 C CA . ARG A 1 98 ? -24.739 7.455 52.347 1.00 89.81 98 ARG A CA 1
ATOM 797 C C . ARG A 1 98 ? -25.306 6.247 53.096 1.00 89.81 98 ARG A C 1
ATOM 799 O O . ARG A 1 98 ? -26.358 6.360 53.727 1.00 89.81 98 ARG A O 1
ATOM 806 N N . LEU A 1 99 ? -24.598 5.114 53.081 1.00 90.56 99 LEU A N 1
ATOM 807 C CA . LEU A 1 99 ? -24.988 3.898 53.803 1.00 90.56 99 LEU A CA 1
ATOM 808 C C . LEU A 1 99 ? -25.086 4.149 55.310 1.00 90.56 99 LEU A C 1
ATOM 810 O O . LEU A 1 99 ? -26.045 3.708 55.943 1.00 90.56 99 LEU A O 1
ATOM 814 N N . GLN A 1 100 ? -24.150 4.915 55.878 1.00 92.69 100 GLN A N 1
ATOM 815 C CA . GLN A 1 100 ? -24.197 5.322 57.282 1.00 92.69 100 GLN A CA 1
ATOM 816 C C . GLN A 1 100 ? -25.491 6.095 57.596 1.00 92.69 100 GLN A C 1
ATOM 818 O O . GLN A 1 100 ? -26.138 5.833 58.610 1.00 92.69 100 GLN A O 1
ATOM 823 N N . GLY A 1 101 ? -25.896 7.014 56.711 1.00 88.38 101 GLY A N 1
ATOM 824 C CA . GLY A 1 101 ? -27.142 7.774 56.830 1.00 88.38 101 GLY A CA 1
ATOM 825 C C . GLY A 1 101 ? -28.392 6.889 56.805 1.00 88.38 101 GLY A C 1
ATOM 826 O O . GLY A 1 101 ? -29.273 7.048 57.652 1.00 88.38 101 GLY A O 1
ATOM 827 N N . LEU A 1 102 ? -28.450 5.912 55.894 1.00 87.31 102 LEU A N 1
ATOM 828 C CA . LEU A 1 102 ? -29.559 4.950 55.815 1.00 87.31 102 LEU A CA 1
ATOM 829 C C . LEU A 1 102 ? -29.639 4.053 57.060 1.00 87.31 102 LEU A C 1
ATOM 831 O O . LEU A 1 102 ? -30.727 3.822 57.588 1.00 87.31 102 LEU A O 1
ATOM 835 N N . VAL A 1 103 ? -28.493 3.582 57.561 1.00 90.06 103 VAL A N 1
ATOM 836 C CA . VAL A 1 103 ? -28.414 2.779 58.793 1.00 90.06 103 VAL A CA 1
ATOM 837 C C . VAL A 1 103 ? -28.903 3.573 60.004 1.00 90.06 103 VAL A C 1
ATOM 839 O O . VAL A 1 103 ? -29.630 3.029 60.835 1.00 90.06 103 VAL A O 1
ATOM 842 N N . ASN A 1 104 ? -28.552 4.856 60.106 1.00 89.81 104 ASN A N 1
ATOM 843 C CA . ASN A 1 104 ? -29.037 5.712 61.189 1.00 89.81 104 ASN A CA 1
ATOM 844 C C . ASN A 1 104 ? -30.559 5.921 61.104 1.00 89.81 104 ASN A C 1
ATOM 846 O O . ASN A 1 104 ? -31.249 5.732 62.101 1.00 89.81 104 ASN A O 1
ATOM 850 N N . ALA A 1 105 ? -31.107 6.178 59.911 1.00 86.44 105 ALA A N 1
ATOM 851 C CA . ALA A 1 105 ? -32.555 6.316 59.720 1.00 86.44 105 ALA A CA 1
ATOM 852 C C . ALA A 1 105 ? -33.340 5.040 60.094 1.00 86.44 105 ALA A C 1
ATOM 854 O O . ALA A 1 105 ? -34.446 5.121 60.632 1.00 86.44 105 ALA A O 1
ATOM 855 N N . LEU A 1 106 ? -32.759 3.862 59.835 1.00 85.94 106 LEU A N 1
ATOM 856 C CA . LEU A 1 106 ? -33.297 2.572 60.278 1.00 85.94 106 LEU A CA 1
ATOM 857 C C . LEU A 1 106 ? -33.289 2.430 61.803 1.00 85.94 106 LEU A C 1
ATOM 859 O O . LEU A 1 106 ? -34.281 1.982 62.376 1.00 85.94 106 LEU A O 1
ATOM 863 N N . ARG A 1 107 ? -32.185 2.813 62.456 1.00 89.50 107 ARG A N 1
ATOM 864 C CA . ARG A 1 107 ? -32.050 2.771 63.923 1.00 89.50 107 ARG A CA 1
ATOM 865 C C . ARG A 1 107 ? -33.051 3.688 64.624 1.00 89.50 107 ARG A C 1
ATOM 867 O O . ARG A 1 107 ? -33.576 3.303 65.662 1.00 89.50 107 ARG A O 1
ATOM 874 N N . ASP A 1 108 ? -33.370 4.829 64.021 1.00 91.19 108 ASP A N 1
ATOM 875 C CA . ASP A 1 108 ? -34.350 5.791 64.541 1.00 91.19 108 ASP A CA 1
ATOM 876 C C . ASP A 1 108 ? -35.816 5.374 64.275 1.00 91.19 108 ASP A C 1
ATOM 878 O O . ASP A 1 108 ? -36.745 6.124 64.576 1.00 91.19 108 ASP A O 1
ATOM 882 N N . GLY A 1 109 ? -36.055 4.190 63.692 1.00 84.56 109 GLY A N 1
ATOM 883 C CA . GLY A 1 109 ? -37.397 3.665 63.414 1.00 84.56 109 GLY A CA 1
ATOM 884 C C . GLY A 1 109 ? -38.115 4.339 62.237 1.00 84.56 109 GLY A C 1
ATOM 885 O O . GLY A 1 109 ? -39.315 4.144 62.049 1.00 84.56 109 GLY A O 1
ATOM 886 N N . ALA A 1 110 ? -37.409 5.114 61.410 1.00 87.94 110 ALA A N 1
ATOM 887 C CA . ALA A 1 110 ? -37.985 5.893 60.314 1.00 87.94 110 ALA A CA 1
ATOM 888 C C . ALA A 1 110 ? -38.097 5.094 58.995 1.00 87.94 110 ALA A C 1
ATOM 890 O O . ALA A 1 110 ? -37.636 5.542 57.940 1.00 87.94 110 ALA A O 1
ATOM 891 N N . ALA A 1 111 ? -38.724 3.914 59.034 1.00 83.56 111 ALA A N 1
ATOM 892 C CA . ALA A 1 111 ? -38.785 2.981 57.900 1.00 83.56 111 ALA A CA 1
ATOM 893 C C . ALA A 1 111 ? -39.431 3.583 56.631 1.00 83.56 111 ALA A C 1
ATOM 895 O O . ALA A 1 111 ? -38.959 3.342 55.519 1.00 83.56 111 ALA A O 1
ATOM 896 N N . ASP A 1 112 ? -40.452 4.431 56.781 1.00 84.31 112 ASP A N 1
ATOM 897 C CA . ASP A 1 112 ? -41.096 5.104 55.644 1.00 84.31 112 ASP A CA 1
ATOM 898 C C . ASP A 1 112 ? -40.180 6.134 54.971 1.00 84.31 112 ASP A C 1
ATOM 900 O O . ASP A 1 112 ? -40.172 6.266 53.744 1.00 84.31 112 ASP A O 1
ATOM 904 N N . LYS A 1 113 ? -39.346 6.835 55.752 1.00 84.38 113 LYS A N 1
ATOM 905 C CA . LYS A 1 113 ? -38.346 7.766 55.206 1.00 84.38 113 LYS A CA 1
ATOM 906 C C . LYS A 1 113 ? -37.257 7.010 54.444 1.00 84.38 113 LYS A C 1
ATOM 908 O O . LYS A 1 113 ? -36.859 7.461 53.375 1.00 84.38 113 LYS A O 1
ATOM 913 N N . LEU A 1 114 ? -36.836 5.845 54.945 1.00 86.81 114 LEU A N 1
ATOM 914 C CA . LEU A 1 114 ? -35.894 4.959 54.255 1.00 86.81 114 LEU A CA 1
ATOM 915 C C . LEU A 1 114 ? -36.452 4.472 52.911 1.00 86.81 114 LEU A C 1
ATOM 917 O O . LEU A 1 114 ? -35.783 4.587 51.887 1.00 86.81 114 LEU A O 1
ATOM 921 N N . LYS A 1 115 ? -37.685 3.953 52.904 1.00 88.56 115 LYS A N 1
ATOM 922 C CA . LYS A 1 115 ? -38.338 3.449 51.688 1.00 88.56 115 LYS A CA 1
ATOM 923 C C . LYS A 1 115 ? -38.455 4.540 50.622 1.00 88.56 115 LYS A C 1
ATOM 925 O O . LYS A 1 115 ? -38.149 4.297 49.457 1.00 88.56 115 LYS A O 1
ATOM 930 N N . ASN A 1 116 ? -38.849 5.747 51.024 1.00 87.62 116 ASN A N 1
ATOM 931 C CA . ASN A 1 116 ? -38.944 6.886 50.115 1.00 87.62 116 ASN A CA 1
ATOM 932 C C . ASN A 1 116 ? -37.570 7.342 49.597 1.00 87.62 116 ASN A C 1
ATOM 934 O O . ASN A 1 116 ? -37.454 7.653 48.413 1.00 87.62 116 ASN A O 1
ATOM 938 N N . ALA A 1 117 ? -36.532 7.337 50.442 1.00 86.31 117 ALA A N 1
ATOM 939 C CA . ALA A 1 117 ? -35.167 7.666 50.031 1.00 86.31 117 ALA A CA 1
ATOM 940 C C . ALA A 1 117 ? -34.635 6.681 48.975 1.00 86.31 117 ALA A C 1
ATOM 942 O O . ALA A 1 117 ? -34.183 7.117 47.920 1.00 86.31 117 ALA A O 1
ATOM 943 N N . LEU A 1 118 ? -34.785 5.371 49.202 1.00 87.56 118 LEU A N 1
ATOM 944 C CA . LEU A 1 118 ? -34.357 4.328 48.259 1.00 87.56 118 LEU A CA 1
ATOM 945 C C . LEU A 1 118 ? -35.127 4.382 46.929 1.00 87.56 118 LEU A C 1
ATOM 947 O O . LEU A 1 118 ? -34.539 4.223 45.863 1.00 87.56 118 LEU A O 1
ATOM 951 N N . LEU A 1 119 ? -36.438 4.643 46.966 1.00 89.38 119 LEU A N 1
ATOM 952 C CA . LEU A 1 119 ? -37.242 4.800 45.748 1.00 89.38 119 LEU A CA 1
ATOM 953 C C . LEU A 1 119 ? -36.860 6.053 44.953 1.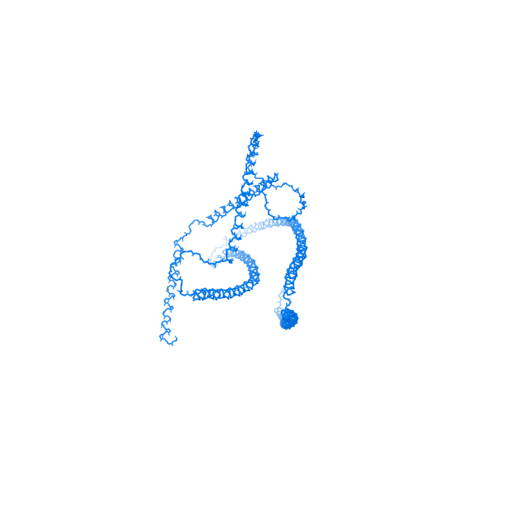00 89.38 119 LEU A C 1
ATOM 955 O O . LEU A 1 119 ? -36.847 6.022 43.722 1.00 89.38 119 LEU A O 1
ATOM 959 N N . SER A 1 120 ? -36.570 7.160 45.638 1.00 89.44 120 SER A N 1
ATOM 960 C CA . SER A 1 120 ? -36.082 8.375 44.984 1.00 89.44 120 SER A CA 1
ATOM 961 C C . SER A 1 120 ? -34.706 8.152 44.361 1.00 89.44 120 SER A C 1
ATOM 963 O O . SER A 1 120 ? -34.449 8.637 43.265 1.00 89.44 120 SER A O 1
ATOM 965 N N . GLU A 1 121 ? -33.839 7.400 45.033 1.00 85.69 121 GLU A N 1
ATOM 966 C CA . GLU A 1 121 ? -32.500 7.072 44.555 1.00 85.69 121 GLU A CA 1
ATOM 967 C C . GLU A 1 121 ? -32.538 6.176 43.316 1.00 85.69 121 GLU A C 1
ATOM 969 O O . GLU A 1 121 ? -31.941 6.533 42.306 1.00 85.69 121 GLU A O 1
ATOM 974 N N . ALA A 1 122 ? -33.335 5.104 43.328 1.00 89.81 122 ALA A N 1
ATOM 975 C CA . ALA A 1 122 ? -33.517 4.240 42.160 1.00 89.81 122 ALA A CA 1
ATOM 976 C C . ALA A 1 122 ? -34.037 5.017 40.933 1.00 89.81 122 ALA A C 1
ATOM 978 O O . ALA A 1 122 ? -33.634 4.757 39.799 1.00 89.81 122 ALA A O 1
ATOM 979 N N . ARG A 1 123 ? -34.909 6.013 41.149 1.00 92.94 123 ARG A N 1
ATOM 980 C CA . ARG A 1 123 ? -35.399 6.899 40.079 1.00 92.94 123 ARG A CA 1
ATOM 981 C C . ARG A 1 123 ? -34.314 7.832 39.550 1.00 92.94 123 ARG A C 1
ATOM 983 O O . ARG A 1 123 ? -34.207 8.005 38.339 1.00 92.94 123 ARG A O 1
ATOM 990 N N . GLU A 1 124 ? -33.532 8.444 40.431 1.00 91.06 124 GLU A N 1
ATOM 991 C CA . GLU A 1 124 ? -32.439 9.339 40.036 1.00 91.06 124 GLU A CA 1
ATOM 992 C C . GLU A 1 124 ? -31.280 8.577 39.375 1.00 91.06 124 GLU A C 1
ATOM 994 O O . GLU A 1 124 ? -30.666 9.085 38.440 1.00 91.06 124 GLU A O 1
ATOM 999 N N . GLU A 1 125 ? -31.010 7.338 39.783 1.00 89.81 125 GLU A N 1
ATOM 1000 C CA . GLU A 1 125 ? -30.015 6.470 39.149 1.00 89.81 125 GLU A CA 1
ATOM 1001 C C . GLU A 1 125 ? -30.450 6.038 37.744 1.00 89.81 125 GLU A C 1
ATOM 1003 O O . GLU A 1 125 ? -29.667 6.164 36.802 1.00 89.81 125 GLU A O 1
ATOM 1008 N N . ALA A 1 126 ? -31.722 5.663 37.558 1.00 91.19 126 ALA A N 1
ATOM 1009 C CA . ALA A 1 126 ? -32.280 5.394 36.231 1.00 91.19 126 ALA A CA 1
ATOM 1010 C C . ALA A 1 126 ? -32.216 6.628 35.309 1.00 91.19 126 ALA A C 1
ATOM 1012 O O . ALA A 1 126 ? -31.858 6.510 34.136 1.00 91.19 126 ALA A O 1
ATOM 1013 N N . ARG A 1 127 ? -32.498 7.829 35.840 1.00 95.19 127 ARG A N 1
ATOM 1014 C CA . ARG A 1 127 ? -32.354 9.094 35.097 1.00 95.19 127 ARG A CA 1
ATOM 1015 C C . ARG A 1 127 ? -30.906 9.368 34.703 1.00 95.19 127 ARG A C 1
ATOM 1017 O O . ARG A 1 127 ? -30.645 9.655 33.540 1.00 95.19 127 ARG A O 1
ATOM 1024 N N . ARG A 1 128 ? -29.959 9.239 35.640 1.00 94.19 128 ARG A N 1
ATOM 1025 C CA . ARG A 1 128 ? -28.526 9.438 35.365 1.00 94.19 128 ARG A CA 1
ATOM 1026 C C . ARG A 1 128 ? -27.981 8.436 34.354 1.00 94.19 128 ARG A C 1
ATOM 1028 O O . ARG A 1 128 ? -27.177 8.830 33.513 1.00 94.19 128 ARG A O 1
ATOM 1035 N N . ALA A 1 129 ? -28.404 7.174 34.420 1.00 89.75 129 ALA A N 1
ATOM 1036 C CA . ALA A 1 129 ? -28.018 6.154 33.449 1.00 89.75 129 ALA A CA 1
ATOM 1037 C C . ALA A 1 129 ? -28.501 6.531 32.041 1.00 89.75 129 ALA A C 1
ATOM 1039 O O . ALA A 1 129 ? -27.694 6.590 31.114 1.00 89.75 129 ALA A O 1
ATOM 1040 N N . PHE A 1 130 ? -29.780 6.897 31.912 1.00 94.62 130 PHE A N 1
ATOM 1041 C CA . PHE A 1 130 ? -30.361 7.339 30.645 1.00 94.62 130 PHE A CA 1
ATOM 1042 C C . PHE A 1 130 ? -29.686 8.604 30.089 1.00 94.62 130 PHE A C 1
ATOM 1044 O O . PHE A 1 130 ? -29.291 8.637 28.925 1.00 94.62 130 PHE A O 1
ATOM 1051 N N . ASP A 1 131 ? -29.500 9.643 30.910 1.00 95.31 131 ASP A N 1
ATOM 1052 C CA . ASP A 1 131 ? -28.823 10.875 30.484 1.00 95.31 131 ASP A CA 1
ATOM 1053 C C . ASP A 1 131 ? -27.356 10.620 30.100 1.00 95.31 131 ASP A C 1
ATOM 1055 O O . ASP A 1 131 ? -26.843 11.233 29.160 1.00 95.31 131 ASP A O 1
ATOM 1059 N N . GLY A 1 132 ? -26.684 9.697 30.795 1.00 94.69 132 GLY A N 1
ATOM 1060 C CA . GLY A 1 132 ? -25.324 9.268 30.484 1.00 94.69 132 GLY A CA 1
ATOM 1061 C C . GLY A 1 132 ? -25.223 8.564 29.130 1.00 94.69 132 GLY A C 1
ATOM 1062 O O . GLY A 1 132 ? -24.321 8.871 28.350 1.00 94.69 132 GLY A O 1
ATOM 1063 N N . GLU A 1 133 ? -26.150 7.658 28.817 1.00 94.62 133 GLU A N 1
ATOM 1064 C CA . GLU A 1 133 ? -26.227 7.010 27.501 1.00 94.62 133 GLU A CA 1
ATOM 1065 C C . GLU A 1 133 ? -26.584 8.003 26.396 1.00 94.62 133 GLU A C 1
ATOM 1067 O O . GLU A 1 133 ? -25.925 8.018 25.355 1.00 94.62 133 GLU A O 1
ATOM 1072 N N . ARG A 1 134 ? -27.540 8.907 26.645 1.00 96.69 134 ARG A N 1
ATOM 1073 C CA . ARG A 1 134 ? -27.889 9.979 25.704 1.00 96.69 134 ARG A CA 1
ATOM 1074 C C . ARG A 1 134 ? -26.671 10.832 25.352 1.00 96.69 134 ARG A C 1
ATOM 1076 O O . ARG A 1 134 ? -26.440 11.106 24.178 1.00 96.69 134 ARG A O 1
ATOM 1083 N N . LEU A 1 135 ? -25.887 11.247 26.350 1.00 96.62 135 LEU A N 1
ATOM 1084 C CA . LEU A 1 135 ? -24.679 12.049 26.135 1.00 96.62 135 LEU A CA 1
ATOM 1085 C C . LEU A 1 135 ? -23.602 11.279 25.364 1.00 96.62 135 LEU A C 1
ATOM 1087 O O . LEU A 1 135 ? -22.992 11.851 24.463 1.00 96.62 135 LEU A O 1
ATOM 1091 N N . LYS A 1 136 ? -23.395 9.991 25.669 1.00 96.69 136 LYS A N 1
ATOM 1092 C CA . LYS A 1 136 ? -22.451 9.138 24.928 1.00 96.69 136 LYS A CA 1
ATOM 1093 C C . LYS A 1 136 ? -22.835 9.018 23.458 1.00 96.69 136 LYS A C 1
ATOM 1095 O O . LYS A 1 136 ? -21.999 9.271 22.599 1.00 96.69 136 LYS A O 1
ATOM 1100 N N . LEU A 1 137 ? -24.100 8.711 23.170 1.00 96.00 137 LEU A N 1
ATOM 1101 C CA . LEU A 1 137 ? -24.596 8.620 21.795 1.00 96.00 137 LEU A CA 1
ATOM 1102 C C . LEU A 1 137 ? -24.492 9.969 21.074 1.00 96.00 137 LEU A C 1
ATOM 1104 O O . LEU A 1 137 ? -24.121 10.028 19.905 1.00 96.00 137 LEU A O 1
ATOM 1108 N N . GLN A 1 138 ? -24.757 11.076 21.769 1.00 96.38 138 GLN A N 1
ATOM 1109 C CA . GLN A 1 138 ? -24.614 12.413 21.198 1.00 96.38 138 GLN A CA 1
ATOM 1110 C C . GLN A 1 138 ? -23.155 12.755 20.862 1.00 96.38 138 GLN A C 1
ATOM 1112 O O . GLN A 1 138 ? -22.900 13.364 19.820 1.00 96.38 138 GLN A O 1
ATOM 1117 N N . GLN A 1 139 ? -22.206 12.349 21.708 1.00 96.06 139 GLN A N 1
ATOM 1118 C CA . GLN A 1 139 ? -20.777 12.482 21.436 1.00 96.06 139 GLN A CA 1
ATOM 1119 C C . GLN A 1 139 ? -20.354 11.599 20.255 1.00 96.06 139 GLN A C 1
ATOM 1121 O O . GLN A 1 139 ? -19.691 12.089 19.345 1.00 96.06 139 GLN A O 1
ATOM 1126 N N . GLU A 1 140 ? -20.795 10.341 20.210 1.00 95.69 140 GLU A N 1
ATOM 1127 C CA . GLU A 1 140 ? -20.501 9.426 19.103 1.00 95.69 140 GLU A CA 1
ATOM 1128 C C . GLU A 1 140 ? -21.028 9.975 17.769 1.00 95.69 140 GLU A C 1
ATOM 1130 O O . GLU A 1 140 ? -20.304 9.999 16.778 1.00 95.69 140 GLU A O 1
ATOM 1135 N N . ILE A 1 141 ? -22.237 10.545 17.744 1.00 97.44 141 ILE A N 1
ATOM 1136 C CA . ILE A 1 141 ? -22.773 11.233 16.559 1.00 97.44 141 ILE A CA 1
ATOM 1137 C C . ILE A 1 141 ? -21.871 12.402 16.128 1.00 97.44 141 ILE A C 1
ATOM 1139 O O . ILE A 1 141 ? -21.681 12.626 14.930 1.00 97.44 141 ILE A O 1
ATOM 1143 N N . GLN A 1 142 ? -21.328 13.181 17.068 1.00 96.94 142 GLN A N 1
ATOM 1144 C CA . GLN A 1 142 ? -20.413 14.282 16.744 1.00 96.94 142 GLN A CA 1
ATOM 1145 C C . GLN A 1 142 ? -19.082 13.768 16.186 1.00 96.94 142 GLN A C 1
ATOM 1147 O O . GLN A 1 142 ? -18.606 14.292 15.178 1.00 96.94 142 GLN A O 1
ATOM 1152 N N . GLU A 1 143 ? -18.516 12.724 16.785 1.00 96.94 143 GLU A N 1
ATOM 1153 C CA . GLU A 1 143 ? -17.287 12.077 16.319 1.00 96.94 143 GLU A CA 1
ATOM 1154 C C . GLU A 1 143 ? -17.470 11.490 14.914 1.00 96.94 143 GLU A C 1
ATOM 1156 O O . GLU A 1 143 ? -16.656 11.755 14.028 1.00 96.94 143 GLU A O 1
ATOM 1161 N N . GLN A 1 144 ? -18.590 10.806 14.658 1.00 96.88 144 GLN A N 1
ATOM 1162 C CA . GLN A 1 144 ? -18.925 10.276 13.335 1.00 96.88 144 GLN A CA 1
ATOM 1163 C C . GLN A 1 144 ? -19.099 11.384 12.290 1.00 96.88 144 GLN A C 1
ATOM 1165 O O . GLN A 1 144 ? -18.655 11.234 11.153 1.00 96.88 144 GLN A O 1
ATOM 1170 N N . LYS A 1 145 ? -19.677 12.538 12.653 1.00 98.12 145 LYS A N 1
ATOM 1171 C CA . LYS A 1 145 ? -19.765 13.700 11.747 1.00 98.12 145 LYS A CA 1
ATOM 1172 C C . LYS A 1 145 ? -18.387 14.240 11.366 1.00 98.12 145 LYS A C 1
ATOM 1174 O O . LYS A 1 145 ? -18.170 14.576 10.202 1.00 98.12 145 LYS A O 1
ATOM 1179 N N . VAL A 1 146 ? -17.462 14.322 12.322 1.00 98.00 146 VAL A N 1
ATOM 1180 C CA . VAL A 1 146 ? -16.086 14.770 12.059 1.00 98.00 146 VAL A CA 1
ATOM 1181 C C . VAL A 1 146 ? -15.342 13.751 11.197 1.00 98.00 146 VAL A C 1
ATOM 1183 O O . VAL A 1 146 ? -14.731 14.138 10.203 1.00 98.00 146 VAL A O 1
ATOM 1186 N N . ALA A 1 147 ? -15.446 12.461 11.521 1.00 95.62 147 ALA A N 1
ATOM 1187 C CA . ALA A 1 147 ? -14.835 11.387 10.745 1.00 95.62 147 ALA A CA 1
ATOM 1188 C C . ALA A 1 147 ? -15.361 11.357 9.301 1.00 95.62 147 ALA A C 1
ATOM 1190 O O . ALA A 1 147 ? -14.574 11.248 8.359 1.00 95.62 147 ALA A O 1
ATOM 1191 N N . ARG A 1 148 ? -16.675 11.542 9.107 1.00 97.56 148 ARG A N 1
ATOM 1192 C CA . ARG A 1 148 ? -17.285 11.640 7.775 1.00 97.56 148 ARG A CA 1
ATOM 1193 C C . ARG A 1 148 ? -16.706 12.805 6.979 1.00 97.56 148 ARG A C 1
ATOM 1195 O O . ARG A 1 148 ? -16.303 12.614 5.839 1.00 97.56 148 ARG A O 1
ATOM 1202 N N . LYS A 1 149 ? -16.602 13.988 7.592 1.00 98.00 149 LYS A N 1
ATOM 1203 C CA . LYS A 1 149 ? -16.027 15.170 6.938 1.00 98.00 149 LYS A CA 1
ATOM 1204 C C . LYS A 1 149 ? -14.569 14.940 6.519 1.00 98.00 149 LYS A C 1
ATOM 1206 O O . LYS A 1 149 ? -14.189 15.284 5.407 1.00 98.00 149 LYS A O 1
ATOM 1211 N N . GLN A 1 150 ? -13.764 14.314 7.377 1.00 96.31 150 GLN A N 1
ATOM 1212 C CA . GLN A 1 150 ? -12.376 13.967 7.047 1.00 96.31 150 GLN A CA 1
ATOM 1213 C C . GLN A 1 150 ? -12.289 12.961 5.890 1.00 96.31 150 GLN A C 1
ATOM 1215 O O . GLN A 1 150 ? -11.424 13.091 5.025 1.00 96.31 150 GLN A O 1
ATOM 1220 N N . ALA A 1 151 ? -13.191 11.977 5.845 1.00 95.12 151 ALA A N 1
ATOM 1221 C CA . ALA A 1 151 ? -13.263 11.022 4.743 1.00 95.12 151 ALA A CA 1
ATOM 1222 C C . ALA A 1 151 ? -13.682 11.692 3.421 1.00 95.12 151 ALA A C 1
ATOM 1224 O O . ALA A 1 151 ? -13.098 11.400 2.378 1.00 95.12 151 ALA A O 1
ATOM 1225 N N . GLU A 1 152 ? -14.641 12.622 3.464 1.00 97.12 152 GLU A N 1
ATOM 1226 C CA . GLU A 1 152 ? -15.061 13.433 2.312 1.00 97.12 152 GLU A CA 1
ATOM 1227 C C . GLU A 1 152 ? -13.899 14.294 1.776 1.00 97.12 152 GLU A C 1
ATOM 1229 O O . GLU A 1 152 ? -13.644 14.310 0.571 1.00 97.12 152 GLU A O 1
ATOM 1234 N N . GLU A 1 153 ? -13.138 14.951 2.658 1.00 97.81 153 GLU A N 1
ATOM 1235 C CA . GLU A 1 153 ? -11.949 15.737 2.286 1.00 97.81 153 GLU A CA 1
ATOM 1236 C C . GLU A 1 153 ? -10.842 14.855 1.680 1.00 97.81 153 GLU A C 1
ATOM 1238 O O . GLU A 1 153 ? -10.232 15.214 0.668 1.00 97.81 153 GLU A O 1
ATOM 1243 N N . ALA A 1 154 ? -10.599 13.670 2.248 1.00 97.00 154 ALA A N 1
ATOM 1244 C CA . ALA A 1 154 ? -9.633 12.715 1.709 1.00 97.00 154 ALA A CA 1
ATOM 1245 C C . ALA A 1 154 ? -10.035 12.208 0.314 1.00 97.00 154 ALA A C 1
ATOM 1247 O O . ALA A 1 154 ? -9.185 12.124 -0.576 1.00 97.00 154 ALA A O 1
ATOM 1248 N N . LEU A 1 155 ? -11.324 11.922 0.103 1.00 97.38 155 LEU A N 1
ATOM 1249 C CA . LEU A 1 155 ? -11.857 11.522 -1.198 1.00 97.38 155 LEU A CA 1
ATOM 1250 C C . LEU A 1 155 ? -11.697 12.641 -2.235 1.00 97.38 155 LEU A C 1
ATOM 1252 O O . LEU A 1 155 ? -11.233 12.381 -3.345 1.00 97.38 155 LEU A O 1
ATOM 1256 N N . ALA A 1 156 ? -12.019 13.886 -1.875 1.00 97.69 156 ALA A N 1
ATOM 1257 C CA . ALA A 1 156 ? -11.851 15.034 -2.765 1.00 97.69 156 ALA A CA 1
ATOM 1258 C C . ALA A 1 156 ? -10.384 15.216 -3.197 1.00 97.69 156 ALA A C 1
ATOM 1260 O O . ALA A 1 156 ? -10.101 15.396 -4.384 1.00 97.69 156 ALA A O 1
ATOM 1261 N N . ASN A 1 157 ? -9.445 15.085 -2.255 1.00 97.69 157 ASN A N 1
ATOM 1262 C CA . ASN A 1 157 ? -8.011 15.152 -2.542 1.00 97.69 157 ASN A CA 1
ATOM 1263 C C . ASN A 1 157 ? -7.550 14.019 -3.473 1.00 97.69 157 ASN A C 1
ATOM 1265 O O . ASN A 1 157 ? -6.771 14.260 -4.397 1.00 97.69 157 ASN A O 1
ATOM 1269 N N . ALA A 1 158 ? -8.043 12.794 -3.263 1.00 96.81 158 ALA A N 1
ATOM 1270 C CA . ALA A 1 158 ? -7.726 11.655 -4.122 1.00 96.81 158 ALA A CA 1
ATOM 1271 C C . ALA A 1 158 ? -8.233 11.867 -5.558 1.00 96.81 158 ALA A C 1
ATOM 1273 O O . ALA A 1 158 ? -7.470 11.702 -6.511 1.00 96.81 158 ALA A O 1
ATOM 1274 N N . LEU A 1 159 ? -9.477 12.328 -5.716 1.00 97.81 159 LEU A N 1
ATOM 1275 C CA . LEU A 1 159 ? -10.058 12.638 -7.025 1.00 97.81 159 LEU A CA 1
ATOM 1276 C C . LEU A 1 159 ? -9.282 13.741 -7.756 1.00 97.81 159 LEU A C 1
ATOM 1278 O O . LEU A 1 159 ? -9.033 13.637 -8.959 1.00 97.81 159 LEU A O 1
ATOM 1282 N N . GLN A 1 160 ? -8.857 14.789 -7.044 1.00 97.69 160 GLN A N 1
ATOM 1283 C CA . GLN A 1 160 ? -8.035 15.847 -7.630 1.00 97.69 160 GLN A CA 1
ATOM 1284 C C . GLN A 1 160 ? -6.666 15.320 -8.084 1.00 97.69 160 GLN A C 1
ATOM 1286 O O . GLN A 1 160 ? -6.210 15.668 -9.176 1.00 97.69 160 GLN A O 1
ATOM 1291 N N . ALA A 1 161 ? -6.027 14.465 -7.281 1.00 96.44 161 ALA A N 1
ATOM 1292 C CA . ALA A 1 161 ? -4.756 13.843 -7.635 1.00 96.44 161 ALA A CA 1
ATOM 1293 C C . ALA A 1 161 ? -4.886 12.950 -8.878 1.00 96.44 161 ALA A C 1
ATOM 1295 O O . ALA A 1 161 ? -4.033 13.003 -9.763 1.00 96.44 161 ALA A O 1
ATOM 1296 N N . ASP A 1 162 ? -5.961 12.174 -8.993 1.00 97.06 162 ASP A N 1
ATOM 1297 C CA . ASP A 1 162 ? -6.186 11.322 -10.162 1.00 97.06 162 ASP A CA 1
ATOM 1298 C C . ASP A 1 162 ? -6.513 12.136 -11.418 1.00 97.06 162 ASP A C 1
ATOM 1300 O O . ASP A 1 162 ? -6.005 11.832 -12.500 1.00 97.06 162 ASP A O 1
ATOM 1304 N N . LYS A 1 163 ? -7.254 13.243 -11.281 1.00 98.25 163 LYS A N 1
ATOM 1305 C CA . LYS A 1 163 ? -7.465 14.193 -12.383 1.00 98.25 163 LYS A CA 1
ATOM 1306 C C . LYS A 1 163 ? -6.145 14.796 -12.877 1.00 98.25 163 LYS A C 1
ATOM 1308 O O . LYS A 1 163 ? -5.961 14.924 -14.089 1.00 98.25 163 LYS A O 1
ATOM 1313 N N . ALA A 1 164 ? -5.235 15.142 -11.962 1.00 97.12 164 ALA A N 1
ATOM 1314 C CA . ALA A 1 164 ? -3.905 15.643 -12.304 1.00 97.12 164 ALA A CA 1
ATOM 1315 C C . ALA A 1 164 ? -3.072 14.575 -13.031 1.00 97.12 164 ALA A C 1
ATOM 1317 O O . ALA A 1 164 ? -2.607 14.826 -14.139 1.00 97.12 164 ALA A O 1
ATOM 1318 N N . LYS A 1 165 ? -3.001 13.346 -12.498 1.00 98.19 165 LYS A N 1
ATOM 1319 C CA . LYS A 1 165 ? -2.310 12.224 -13.162 1.00 98.19 165 LYS A CA 1
ATOM 1320 C C . LYS A 1 165 ? -2.851 11.956 -14.565 1.00 98.19 165 LYS A C 1
ATOM 1322 O O . LYS A 1 165 ? -2.080 11.717 -15.489 1.00 98.19 165 LYS A O 1
ATOM 1327 N N . ALA A 1 166 ? -4.171 11.999 -14.750 1.00 97.88 166 ALA A N 1
ATOM 1328 C CA . ALA A 1 166 ? -4.778 11.814 -16.064 1.00 97.88 166 ALA A CA 1
ATOM 1329 C C . ALA A 1 166 ? -4.374 12.929 -17.046 1.00 97.88 166 ALA A C 1
ATOM 1331 O O . ALA A 1 166 ? -4.176 12.665 -18.232 1.00 97.88 166 ALA A O 1
ATOM 1332 N N . ALA A 1 167 ? -4.233 14.172 -16.574 1.00 97.69 167 ALA A N 1
ATOM 1333 C CA . ALA A 1 167 ? -3.730 15.279 -17.387 1.00 97.69 167 ALA A CA 1
ATOM 1334 C C . ALA A 1 167 ? -2.245 15.110 -17.745 1.00 97.69 167 ALA A C 1
ATOM 1336 O O . ALA A 1 167 ? -1.873 15.325 -18.902 1.00 97.69 167 ALA A O 1
ATOM 1337 N N . ASP A 1 168 ? -1.423 14.660 -16.798 1.00 97.81 168 ASP A N 1
ATOM 1338 C CA . ASP A 1 168 ? -0.005 14.377 -17.029 1.00 97.81 168 ASP A CA 1
ATOM 1339 C C . ASP A 1 168 ? 0.175 13.253 -18.055 1.00 97.81 168 ASP A C 1
ATOM 1341 O O . ASP A 1 168 ? 0.954 13.398 -18.994 1.00 97.81 168 ASP A O 1
ATOM 1345 N N . LEU A 1 169 ? -0.607 12.171 -17.952 1.00 97.94 169 LEU A N 1
ATOM 1346 C CA . LEU A 1 169 ? -0.592 11.070 -18.920 1.00 97.94 169 LEU A CA 1
ATOM 1347 C C . LEU A 1 169 ? -0.980 11.528 -20.330 1.00 97.94 169 LEU A C 1
ATOM 1349 O O . LEU A 1 169 ? -0.314 11.154 -21.294 1.00 97.94 169 LEU A O 1
ATOM 1353 N N . ARG A 1 170 ? -2.014 12.370 -20.467 1.00 98.38 170 ARG A N 1
ATOM 1354 C CA . ARG A 1 170 ? -2.382 12.958 -21.769 1.00 98.38 170 ARG A CA 1
ATOM 1355 C C . ARG A 1 170 ? -1.260 13.827 -22.336 1.00 98.38 170 ARG A C 1
ATOM 1357 O O . ARG A 1 170 ? -0.967 13.748 -23.525 1.00 98.38 170 ARG A O 1
ATOM 1364 N N . THR A 1 171 ? -0.611 14.622 -21.489 1.00 98.12 171 THR A N 1
ATOM 1365 C CA . THR A 1 171 ? 0.503 15.488 -21.899 1.00 98.12 171 THR A CA 1
ATOM 1366 C C . THR A 1 171 ? 1.716 14.663 -22.331 1.00 98.12 171 THR A C 1
ATOM 1368 O O . THR A 1 171 ? 2.295 14.932 -23.381 1.00 98.12 171 THR A O 1
ATOM 1371 N N . ALA A 1 172 ? 2.067 13.620 -21.576 1.00 97.50 172 ALA A N 1
ATOM 1372 C CA . ALA A 1 172 ? 3.151 12.703 -21.916 1.00 97.50 172 ALA A CA 1
ATOM 1373 C C . ALA A 1 172 ? 2.867 11.957 -23.227 1.00 97.50 172 ALA A C 1
ATOM 1375 O O . ALA A 1 172 ? 3.742 11.854 -24.085 1.00 97.50 172 ALA A O 1
ATOM 1376 N N . TYR A 1 173 ? 1.627 11.498 -23.425 1.00 98.12 173 TYR A N 1
ATOM 1377 C CA . TYR A 1 173 ? 1.204 10.887 -24.683 1.00 98.12 173 TYR A CA 1
ATOM 1378 C C . TYR A 1 173 ? 1.390 11.845 -25.867 1.00 98.12 173 TYR A C 1
ATOM 1380 O O . TYR A 1 173 ? 1.987 11.456 -26.871 1.00 98.12 173 TYR A O 1
ATOM 1388 N N . GLN A 1 174 ? 0.961 13.105 -25.734 1.00 98.38 174 GLN A N 1
ATOM 1389 C CA . GLN A 1 174 ? 1.146 14.110 -26.782 1.00 98.38 174 GLN A CA 1
ATOM 1390 C C . GLN A 1 174 ? 2.632 14.353 -27.083 1.00 98.38 174 GLN A C 1
ATOM 1392 O O . GLN A 1 174 ? 3.033 14.362 -28.244 1.00 98.38 174 GLN A O 1
ATOM 1397 N N . GLN A 1 175 ? 3.470 14.472 -26.051 1.00 97.62 175 GLN A N 1
ATOM 1398 C CA . GLN A 1 175 ? 4.917 14.643 -26.215 1.00 97.62 175 GLN A CA 1
ATOM 1399 C C . GLN A 1 175 ? 5.560 13.456 -26.941 1.00 97.62 175 GLN A C 1
ATOM 1401 O O . GLN A 1 175 ? 6.387 13.650 -27.832 1.00 97.62 175 GLN A O 1
ATOM 1406 N N . HIS A 1 176 ? 5.171 12.226 -26.602 1.00 98.25 176 HIS A N 1
ATOM 1407 C CA . HIS A 1 176 ? 5.640 11.037 -27.311 1.00 98.25 176 HIS A CA 1
ATOM 1408 C C . HIS A 1 176 ? 5.189 11.028 -28.768 1.00 98.25 176 HIS A C 1
ATOM 1410 O O . HIS A 1 176 ? 5.975 10.687 -29.652 1.00 98.25 176 HIS A O 1
ATOM 1416 N N . GLN A 1 177 ? 3.949 11.434 -29.034 1.00 98.38 177 GLN A N 1
ATOM 1417 C CA . GLN A 1 177 ? 3.443 11.554 -30.392 1.00 98.38 177 GLN A CA 1
ATOM 1418 C C . GLN A 1 177 ? 4.269 12.574 -31.194 1.00 98.38 177 GLN A C 1
ATOM 1420 O O . GLN A 1 177 ? 4.683 12.283 -32.318 1.00 98.38 177 GLN A O 1
ATOM 1425 N N . ASP A 1 178 ? 4.562 13.739 -30.620 1.00 98.12 178 ASP A N 1
ATOM 1426 C CA . ASP A 1 178 ? 5.368 14.785 -31.255 1.00 98.12 178 ASP A CA 1
ATOM 1427 C C . ASP A 1 178 ? 6.806 14.319 -31.527 1.00 98.12 178 ASP A C 1
ATOM 1429 O O . ASP A 1 178 ? 7.358 14.593 -32.598 1.00 98.12 178 ASP A O 1
ATOM 1433 N N . GLU A 1 179 ? 7.398 13.561 -30.600 1.00 98.25 179 GLU A N 1
ATOM 1434 C CA . GLU A 1 179 ? 8.740 12.999 -30.752 1.00 98.25 179 GLU A CA 1
ATOM 1435 C C . GLU A 1 179 ? 8.785 11.928 -31.847 1.00 98.25 179 GLU A C 1
ATOM 1437 O O . GLU A 1 179 ? 9.671 11.953 -32.700 1.00 98.25 179 GLU A O 1
ATOM 1442 N N . VAL A 1 180 ? 7.779 11.052 -31.927 1.00 98.31 180 VAL A N 1
ATOM 1443 C CA . VAL A 1 180 ? 7.646 10.101 -33.043 1.00 98.31 180 VAL A CA 1
ATOM 1444 C C . VAL A 1 180 ? 7.562 10.845 -34.379 1.00 98.31 180 VAL A C 1
ATOM 1446 O O . VAL A 1 180 ? 8.228 10.463 -35.345 1.00 98.31 180 VAL A O 1
ATOM 1449 N N . HIS A 1 181 ? 6.788 11.931 -34.458 1.00 98.19 181 HIS A N 1
ATOM 1450 C CA . HIS A 1 181 ? 6.720 12.757 -35.667 1.00 98.19 181 HIS A CA 1
ATOM 1451 C C . HIS A 1 181 ? 8.036 13.482 -35.971 1.00 98.19 181 HIS A C 1
ATOM 1453 O O . HIS A 1 181 ? 8.345 13.727 -37.140 1.00 98.19 181 HIS A O 1
ATOM 1459 N N . ARG A 1 182 ? 8.816 13.865 -34.956 1.00 98.62 182 ARG A N 1
ATOM 1460 C CA . ARG A 1 182 ? 10.156 14.437 -35.138 1.00 98.62 182 ARG A CA 1
ATOM 1461 C C . ARG A 1 182 ? 11.118 13.391 -35.701 1.00 98.62 182 ARG A C 1
ATOM 1463 O O . ARG A 1 182 ? 11.674 13.633 -36.769 1.00 98.62 182 ARG A O 1
ATOM 1470 N N . ILE A 1 183 ? 11.213 12.219 -35.070 1.00 98.19 183 ILE A N 1
ATOM 1471 C CA . ILE A 1 183 ? 12.070 11.108 -35.512 1.00 98.19 183 ILE A CA 1
ATOM 1472 C C . ILE A 1 183 ? 11.755 10.731 -36.960 1.00 98.19 183 ILE A C 1
ATOM 1474 O O . ILE A 1 183 ? 12.665 10.657 -37.777 1.00 98.19 183 ILE A O 1
ATOM 1478 N N . LYS A 1 184 ? 10.472 10.572 -37.318 1.00 98.50 184 LYS A N 1
ATOM 1479 C CA . LYS A 1 184 ? 10.071 10.281 -38.706 1.00 98.50 184 LYS A CA 1
ATOM 1480 C C . LYS A 1 184 ? 10.606 11.323 -39.691 1.00 98.50 184 LYS A C 1
ATOM 1482 O O . LYS A 1 184 ? 11.208 10.958 -40.696 1.00 98.50 184 LYS A O 1
ATOM 1487 N N . ARG A 1 185 ? 10.432 12.614 -39.385 1.00 98.50 185 ARG A N 1
ATOM 1488 C CA . ARG A 1 185 ? 10.921 13.711 -40.237 1.00 98.50 185 ARG A CA 1
ATOM 1489 C C . ARG A 1 185 ? 12.441 13.716 -40.360 1.00 98.50 185 ARG A C 1
ATOM 1491 O O . ARG A 1 185 ? 12.951 14.022 -41.433 1.00 98.50 185 ARG A O 1
ATOM 1498 N N . ASP A 1 186 ? 13.158 13.408 -39.289 1.00 98.38 186 ASP A N 1
ATOM 1499 C CA . ASP A 1 186 ? 14.619 13.389 -39.306 1.00 98.38 186 ASP A CA 1
ATOM 1500 C C . ASP A 1 186 ? 15.153 12.165 -40.063 1.00 98.38 186 ASP A C 1
ATOM 1502 O O . ASP A 1 186 ? 15.989 12.327 -40.950 1.00 98.38 186 ASP A O 1
ATOM 1506 N N . CYS A 1 187 ? 14.559 10.983 -39.869 1.00 97.62 187 CYS A N 1
ATOM 1507 C CA . CYS A 1 187 ? 14.853 9.803 -40.683 1.00 97.62 187 CYS A CA 1
ATOM 1508 C C . CYS A 1 187 ? 14.592 10.051 -42.177 1.00 97.62 187 CYS A C 1
ATOM 1510 O O . CYS A 1 187 ? 15.394 9.654 -43.017 1.00 97.62 187 CYS A O 1
ATOM 1512 N N . GLU A 1 188 ? 13.502 10.734 -42.539 1.00 98.44 188 GLU A N 1
ATOM 1513 C CA . GLU A 1 188 ? 13.231 11.097 -43.935 1.00 98.44 188 GLU A CA 1
ATOM 1514 C C . GLU A 1 188 ? 14.299 12.028 -44.524 1.00 98.44 188 GLU A C 1
ATOM 1516 O O . GLU A 1 188 ? 14.679 11.866 -45.687 1.00 98.44 188 GLU A O 1
ATOM 1521 N N . LYS A 1 189 ? 14.794 13.002 -43.748 1.00 98.50 189 LYS A N 1
ATOM 1522 C CA . LYS A 1 189 ? 15.893 13.880 -44.182 1.00 98.50 189 LYS A CA 1
ATOM 1523 C C . LYS A 1 189 ? 17.180 13.086 -44.385 1.00 98.50 189 LYS A C 1
ATOM 1525 O O . LYS A 1 189 ? 17.841 13.276 -45.405 1.00 98.50 189 LYS A O 1
ATOM 1530 N N . ASP A 1 190 ? 17.503 12.184 -43.463 1.00 98.19 190 ASP A N 1
ATOM 1531 C CA . ASP A 1 190 ? 18.697 11.343 -43.546 1.00 98.19 190 ASP A CA 1
ATOM 1532 C C . ASP A 1 190 ? 18.638 10.401 -44.748 1.00 98.19 190 ASP A C 1
ATOM 1534 O O . ASP A 1 190 ? 19.611 10.300 -45.493 1.00 98.19 190 ASP A O 1
ATOM 1538 N N . ILE A 1 191 ? 17.480 9.788 -45.016 1.00 98.38 191 ILE A N 1
ATOM 1539 C CA . ILE A 1 191 ? 17.271 8.966 -46.215 1.00 98.38 191 ILE A CA 1
ATOM 1540 C C . ILE A 1 191 ? 17.528 9.792 -47.480 1.00 98.38 191 ILE A C 1
ATOM 1542 O O . ILE A 1 191 ? 18.258 9.341 -48.362 1.00 98.38 191 ILE A O 1
ATOM 1546 N N . ARG A 1 192 ? 16.974 11.010 -47.581 1.00 98.56 192 ARG A N 1
ATOM 1547 C CA . ARG A 1 192 ? 17.202 11.886 -48.748 1.00 98.56 192 ARG A CA 1
ATOM 1548 C C . ARG A 1 192 ? 18.682 12.225 -48.916 1.00 98.56 192 ARG A C 1
ATOM 1550 O O . ARG A 1 192 ? 19.208 12.098 -50.018 1.00 98.56 192 ARG A O 1
ATOM 1557 N N . ARG A 1 193 ? 19.363 12.585 -47.825 1.00 98.56 193 ARG A N 1
ATOM 1558 C CA . ARG A 1 193 ? 20.801 12.876 -47.831 1.00 98.56 193 ARG A CA 1
ATOM 1559 C C . ARG A 1 193 ? 21.619 11.668 -48.296 1.00 98.56 193 ARG A C 1
ATOM 1561 O O . ARG A 1 193 ? 22.444 11.810 -49.194 1.00 98.56 193 ARG A O 1
ATOM 1568 N N . LEU A 1 194 ? 21.379 10.488 -47.723 1.00 98.38 194 LEU A N 1
ATOM 1569 C CA . LEU A 1 194 ? 22.080 9.253 -48.090 1.00 98.38 194 LEU A CA 1
ATOM 1570 C C . LEU A 1 194 ? 21.837 8.875 -49.555 1.00 98.38 194 LEU A C 1
ATOM 1572 O O . LEU A 1 194 ? 22.761 8.440 -50.239 1.00 98.38 194 LEU A O 1
ATOM 1576 N N . MET A 1 195 ? 20.620 9.081 -50.059 1.00 98.19 195 MET A N 1
ATOM 1577 C CA . MET A 1 195 ? 20.286 8.868 -51.469 1.00 98.19 195 MET A CA 1
ATOM 1578 C C . MET A 1 195 ? 21.066 9.800 -52.402 1.00 98.19 195 MET A C 1
ATOM 1580 O O . MET A 1 195 ? 21.522 9.366 -53.460 1.00 98.19 195 MET A O 1
ATOM 1584 N N . ASP A 1 196 ? 21.233 11.070 -52.038 1.00 98.00 196 ASP A N 1
ATOM 1585 C CA . ASP A 1 196 ? 22.005 12.020 -52.843 1.00 98.00 196 ASP A CA 1
ATOM 1586 C C . ASP A 1 196 ? 23.511 11.727 -52.788 1.00 98.00 196 ASP A C 1
ATOM 1588 O O . ASP A 1 196 ? 24.189 11.794 -53.817 1.00 98.00 196 ASP A O 1
ATOM 1592 N N . GLU A 1 197 ? 24.026 11.307 -51.629 1.00 98.25 197 GLU A N 1
ATOM 1593 C CA . GLU A 1 197 ? 25.398 10.807 -51.491 1.00 98.25 197 GLU A CA 1
ATOM 1594 C C . GLU A 1 197 ? 25.633 9.547 -52.344 1.00 98.25 197 GLU A C 1
ATOM 1596 O O . GLU A 1 197 ? 26.670 9.445 -53.004 1.00 98.25 197 GLU A O 1
ATOM 1601 N N . LEU A 1 198 ? 24.674 8.613 -52.382 1.00 97.94 198 LEU A N 1
ATOM 1602 C CA . LEU A 1 198 ? 24.743 7.404 -53.208 1.00 97.94 198 LEU A CA 1
ATOM 1603 C C . LEU A 1 198 ? 24.806 7.757 -54.697 1.00 97.94 198 LEU A C 1
ATOM 1605 O O . LEU A 1 198 ? 25.740 7.347 -55.377 1.00 97.94 198 LEU A O 1
ATOM 1609 N N . LYS A 1 199 ? 23.896 8.614 -55.179 1.00 98.31 199 LYS A N 1
ATOM 1610 C CA . LYS A 1 199 ? 23.925 9.116 -56.566 1.00 98.31 199 LYS A CA 1
ATOM 1611 C C . LYS A 1 199 ? 25.243 9.819 -56.892 1.00 98.31 199 LYS A C 1
ATOM 1613 O O . LYS A 1 199 ? 25.727 9.737 -58.020 1.00 98.31 199 LYS A O 1
ATOM 1618 N N . GLY A 1 200 ? 25.811 10.548 -55.928 1.00 97.94 200 GLY A N 1
ATOM 1619 C CA . GLY A 1 200 ? 27.128 11.166 -56.054 1.00 97.94 200 GLY A CA 1
ATOM 1620 C C . GLY A 1 200 ? 28.226 10.125 -56.268 1.00 97.94 200 GLY A C 1
ATOM 1621 O O . GLY A 1 200 ? 29.008 10.248 -57.211 1.00 97.94 200 GLY A O 1
ATOM 1622 N N . LYS A 1 201 ? 28.246 9.072 -55.444 1.00 97.69 201 LYS A N 1
ATOM 1623 C CA . LYS A 1 201 ? 29.191 7.953 -55.569 1.00 97.69 201 LYS A CA 1
ATOM 1624 C C . LYS A 1 201 ? 29.005 7.183 -56.876 1.00 97.69 201 LYS A C 1
ATOM 1626 O O . LYS A 1 201 ? 30.004 6.921 -57.534 1.00 97.69 201 LYS A O 1
ATOM 1631 N N . ASP A 1 202 ? 27.774 6.921 -57.308 1.00 98.12 202 ASP A N 1
ATOM 1632 C CA . ASP A 1 202 ? 27.494 6.248 -58.585 1.00 98.12 202 ASP A CA 1
ATOM 1633 C C . ASP A 1 202 ? 28.079 7.021 -59.773 1.00 98.12 202 ASP A C 1
ATOM 1635 O O . ASP A 1 202 ? 28.677 6.439 -60.674 1.00 98.12 202 ASP A O 1
ATOM 1639 N N . ARG A 1 203 ? 27.986 8.358 -59.767 1.00 98.00 203 ARG A N 1
ATOM 1640 C CA . ARG A 1 203 ? 28.609 9.189 -60.812 1.00 98.00 203 ARG A CA 1
ATOM 1641 C C . ARG A 1 203 ? 30.130 9.056 -60.827 1.00 98.00 203 ARG A C 1
ATOM 1643 O O . ARG A 1 203 ? 30.710 9.021 -61.911 1.00 98.00 203 ARG A O 1
ATOM 1650 N N . VAL A 1 204 ? 30.756 9.005 -59.649 1.00 98.06 204 VAL A N 1
ATOM 1651 C CA . VAL A 1 204 ? 32.208 8.811 -59.509 1.00 98.06 204 VAL A CA 1
ATOM 1652 C C . VAL A 1 204 ? 32.609 7.424 -60.003 1.00 98.06 204 VAL A C 1
ATOM 1654 O O . VAL A 1 204 ? 33.541 7.320 -60.794 1.00 98.06 204 VAL A O 1
ATOM 1657 N N . VAL A 1 205 ? 31.874 6.377 -59.620 1.00 98.00 205 VAL A N 1
ATOM 1658 C CA . VAL A 1 205 ? 32.098 5.004 -60.101 1.00 98.00 205 VAL A CA 1
ATOM 1659 C C . VAL A 1 205 ? 32.003 4.951 -61.626 1.00 98.00 205 VAL A C 1
ATOM 1661 O O . VAL A 1 205 ? 32.963 4.548 -62.274 1.00 98.00 205 VAL A O 1
ATOM 1664 N N . CYS A 1 206 ? 30.932 5.486 -62.217 1.00 97.38 206 CYS A N 1
ATOM 1665 C CA . CYS A 1 206 ? 30.770 5.555 -63.673 1.00 97.38 206 CYS A CA 1
ATOM 1666 C C . CYS A 1 206 ? 31.889 6.340 -64.382 1.00 97.38 206 CYS A C 1
ATOM 1668 O O . CYS A 1 206 ? 32.117 6.145 -65.578 1.00 97.38 206 CYS A O 1
ATOM 1670 N N . ALA A 1 207 ? 32.527 7.306 -63.713 1.00 97.50 207 ALA A N 1
ATOM 1671 C CA . ALA A 1 207 ? 33.667 8.038 -64.265 1.00 97.50 207 ALA A CA 1
ATOM 1672 C C . ALA A 1 207 ? 34.941 7.182 -64.226 1.00 97.50 207 ALA A C 1
ATOM 1674 O O . ALA A 1 207 ? 35.610 7.052 -65.250 1.00 97.50 207 ALA A O 1
ATOM 1675 N N . LEU A 1 208 ? 35.210 6.533 -63.092 1.00 96.94 208 LEU A N 1
ATOM 1676 C CA . LEU A 1 208 ? 36.340 5.619 -62.929 1.00 96.94 208 LEU A CA 1
ATOM 1677 C C . LEU A 1 208 ? 36.253 4.421 -63.883 1.00 96.94 208 LEU A C 1
ATOM 1679 O O . LEU A 1 208 ? 37.254 4.051 -64.483 1.00 96.94 208 LEU A O 1
ATOM 1683 N N . GLU A 1 209 ? 35.064 3.853 -64.092 1.00 96.62 209 GLU A N 1
ATOM 1684 C CA . GLU A 1 209 ? 34.846 2.772 -65.065 1.00 96.62 209 GLU A CA 1
ATOM 1685 C C . GLU A 1 209 ? 35.180 3.210 -66.499 1.00 96.62 209 GLU A C 1
ATOM 1687 O O . GLU A 1 209 ? 35.796 2.459 -67.258 1.00 96.62 209 GLU A O 1
ATOM 1692 N N . ARG A 1 210 ? 34.825 4.447 -66.873 1.00 96.94 210 ARG A N 1
ATOM 1693 C CA . ARG A 1 210 ? 35.177 5.021 -68.182 1.00 96.94 210 ARG A CA 1
ATOM 1694 C C . ARG A 1 210 ? 36.682 5.223 -68.326 1.00 96.94 210 ARG A C 1
ATOM 1696 O O . ARG A 1 210 ? 37.241 4.850 -69.356 1.00 96.94 210 ARG A O 1
ATOM 1703 N N . GLU A 1 211 ? 37.333 5.794 -67.317 1.00 96.38 211 GLU A N 1
ATOM 1704 C CA . GLU A 1 211 ? 38.788 5.988 -67.305 1.00 96.38 211 GLU A CA 1
ATOM 1705 C C . GLU A 1 211 ? 39.534 4.651 -67.373 1.00 96.38 211 GLU A C 1
ATOM 1707 O O . GLU A 1 211 ? 40.458 4.506 -68.174 1.00 96.38 211 GLU A O 1
ATOM 1712 N N . LEU A 1 212 ? 39.080 3.650 -66.614 1.00 95.62 212 LEU A N 1
ATOM 1713 C CA . LEU A 1 212 ? 39.620 2.295 -66.646 1.00 95.62 212 LEU A CA 1
ATOM 1714 C C . LEU A 1 212 ? 39.466 1.662 -68.034 1.00 95.62 212 LEU A C 1
ATOM 1716 O O . LEU A 1 212 ? 40.413 1.064 -68.539 1.00 95.62 212 LEU A O 1
ATOM 1720 N N . GLY A 1 213 ? 38.315 1.836 -68.691 1.00 94.62 213 GLY A N 1
ATOM 1721 C CA . GLY A 1 213 ? 38.101 1.373 -70.065 1.00 94.62 213 GLY A CA 1
ATOM 1722 C C . GLY A 1 213 ? 39.057 2.020 -71.075 1.00 94.62 213 GLY A C 1
ATOM 1723 O O . GLY A 1 213 ? 39.610 1.333 -71.937 1.00 94.62 213 GLY A O 1
ATOM 1724 N N . VAL A 1 214 ? 39.316 3.327 -70.947 1.00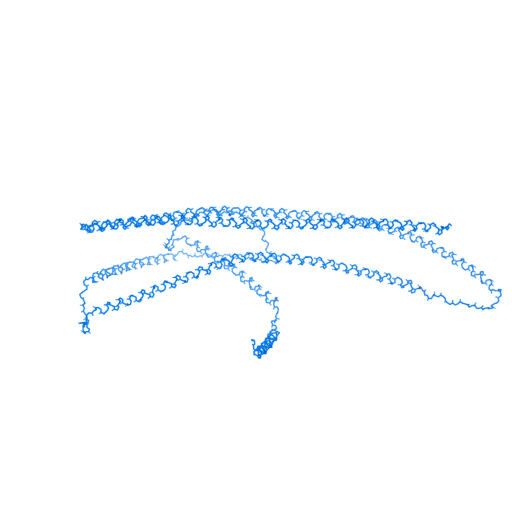 95.88 214 VAL A N 1
ATOM 1725 C CA . VAL A 1 214 ? 40.307 4.035 -71.780 1.00 95.88 214 VAL A CA 1
ATOM 1726 C C . VAL A 1 214 ? 41.719 3.508 -71.519 1.00 95.88 214 VAL A C 1
ATOM 1728 O O . VAL A 1 214 ? 42.454 3.236 -72.471 1.00 95.88 214 VAL A O 1
ATOM 1731 N N . GLN A 1 215 ? 42.095 3.324 -70.249 1.00 94.69 215 GLN A N 1
ATOM 1732 C CA . GLN A 1 215 ? 43.393 2.762 -69.869 1.00 94.69 215 GLN A CA 1
ATOM 1733 C C . GLN A 1 215 ? 43.573 1.333 -70.393 1.00 94.69 215 GLN A C 1
ATOM 1735 O O . GLN A 1 215 ? 44.619 1.027 -70.962 1.00 94.69 215 GLN A O 1
ATOM 1740 N N . ALA A 1 216 ? 42.550 0.482 -70.282 1.00 93.19 216 ALA A N 1
ATOM 1741 C CA . ALA A 1 216 ? 42.561 -0.876 -70.819 1.00 93.19 216 ALA A CA 1
ATOM 1742 C C . ALA A 1 216 ? 42.747 -0.881 -72.346 1.00 93.19 216 ALA A C 1
ATOM 1744 O O . ALA A 1 216 ? 43.574 -1.629 -72.868 1.00 93.19 216 ALA A O 1
ATOM 1745 N N . GLY A 1 217 ? 42.054 0.008 -73.068 1.00 94.12 217 GLY A N 1
ATOM 1746 C CA . GLY A 1 217 ? 42.230 0.160 -74.515 1.00 94.12 217 GLY A CA 1
ATOM 1747 C C . GLY A 1 217 ? 43.629 0.650 -74.910 1.00 94.12 217 GLY A C 1
ATOM 1748 O O . GLY A 1 217 ? 44.190 0.200 -75.911 1.00 94.12 217 GLY A O 1
ATOM 1749 N N . TYR A 1 218 ? 44.228 1.548 -74.122 1.00 94.69 218 TYR A N 1
ATOM 1750 C CA . TYR A 1 218 ? 45.612 1.984 -74.325 1.00 94.69 218 TYR A CA 1
ATOM 1751 C C . TYR A 1 218 ? 46.614 0.849 -74.067 1.00 94.69 218 TYR A C 1
ATOM 1753 O O . TYR A 1 218 ? 47.504 0.618 -74.886 1.00 94.69 218 TYR A O 1
ATOM 1761 N N . ALA A 1 219 ? 46.429 0.092 -72.982 1.00 92.56 219 ALA A N 1
ATOM 1762 C CA . ALA A 1 219 ? 47.246 -1.075 -72.660 1.00 92.56 219 ALA A CA 1
ATOM 1763 C C . ALA A 1 219 ? 47.176 -2.148 -73.760 1.00 92.56 219 ALA A C 1
ATOM 1765 O O . ALA A 1 219 ? 48.209 -2.677 -74.161 1.00 92.56 219 ALA A O 1
ATOM 1766 N N . GLN A 1 220 ? 45.991 -2.409 -74.324 1.00 93.25 220 GLN A N 1
ATOM 1767 C CA . GLN A 1 220 ? 45.828 -3.349 -75.437 1.00 93.25 220 GLN A CA 1
ATOM 1768 C C . GLN A 1 220 ? 46.587 -2.903 -76.697 1.00 93.25 220 GLN A C 1
ATOM 1770 O O . GLN A 1 220 ? 47.220 -3.722 -77.359 1.00 93.25 220 GLN A O 1
ATOM 1775 N N . LYS A 1 221 ? 46.574 -1.604 -77.028 1.00 94.75 221 LYS A N 1
ATOM 1776 C CA . LYS A 1 221 ? 47.356 -1.074 -78.160 1.00 94.75 221 LYS A CA 1
ATOM 1777 C C . LYS A 1 221 ? 48.857 -1.264 -77.958 1.00 94.75 221 LYS A C 1
ATOM 1779 O O . LYS A 1 221 ? 49.541 -1.667 -78.894 1.00 94.75 221 LYS A O 1
ATOM 1784 N N . LEU A 1 222 ? 49.358 -0.988 -76.752 1.00 93.69 222 LEU A N 1
ATOM 1785 C CA . LEU A 1 222 ? 50.759 -1.236 -76.403 1.00 93.69 222 LEU A CA 1
ATOM 1786 C C . LEU A 1 222 ? 51.107 -2.726 -76.489 1.00 93.69 222 LEU A C 1
ATOM 1788 O O . LEU A 1 222 ? 52.174 -3.069 -76.990 1.00 93.69 222 LEU A O 1
ATOM 1792 N N . GLN A 1 223 ? 50.203 -3.606 -76.057 1.00 90.81 223 GLN A N 1
ATOM 1793 C CA . GLN A 1 223 ? 50.379 -5.053 -76.150 1.00 90.81 223 GLN A CA 1
ATOM 1794 C C . GLN A 1 223 ? 50.479 -5.525 -77.609 1.00 90.81 223 GLN A C 1
ATOM 1796 O O . GLN A 1 223 ? 51.407 -6.252 -77.940 1.00 90.81 223 GLN A O 1
ATOM 1801 N N . LEU A 1 224 ? 49.607 -5.044 -78.502 1.00 93.44 224 LEU A N 1
ATOM 1802 C CA . LEU A 1 224 ? 49.685 -5.360 -79.935 1.00 93.44 224 LEU A CA 1
ATOM 1803 C C . LEU A 1 224 ? 50.972 -4.824 -80.583 1.00 93.44 224 LEU A C 1
ATOM 1805 O O . LEU A 1 224 ? 51.567 -5.489 -81.425 1.00 93.44 224 LEU A O 1
ATOM 1809 N N . GLN A 1 225 ? 51.432 -3.631 -80.189 1.00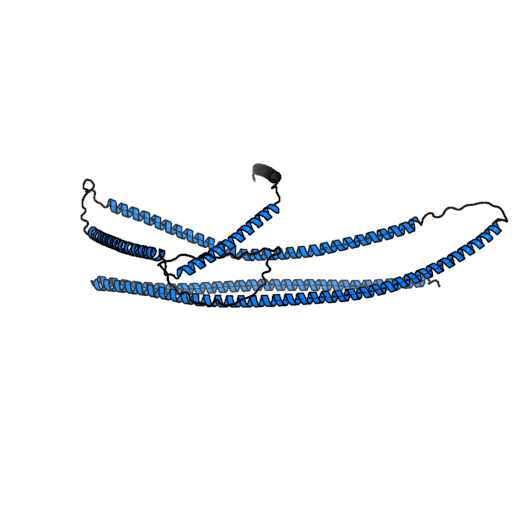 91.44 225 GLN A N 1
ATOM 1810 C CA . GLN A 1 225 ? 52.726 -3.106 -80.645 1.00 91.44 225 GLN A CA 1
ATOM 1811 C C . GLN A 1 225 ? 53.894 -3.968 -80.160 1.00 91.44 225 GLN A C 1
ATOM 1813 O O . GLN A 1 225 ? 54.833 -4.204 -80.917 1.00 91.44 225 GLN A O 1
ATOM 1818 N N . LYS A 1 226 ? 53.833 -4.441 -78.911 1.00 92.94 226 LYS A N 1
ATOM 1819 C CA . LYS A 1 226 ? 54.816 -5.365 -78.352 1.00 92.94 226 LYS A CA 1
ATOM 1820 C C . LYS A 1 226 ? 54.818 -6.690 -79.114 1.00 92.94 226 LYS A C 1
ATOM 1822 O O . LYS A 1 226 ? 55.886 -7.128 -79.507 1.00 92.94 226 LYS A O 1
ATOM 1827 N N . GLU A 1 227 ? 53.655 -7.283 -79.374 1.00 90.75 227 GLU A N 1
ATOM 1828 C CA . GLU A 1 227 ? 53.526 -8.523 -80.153 1.00 90.75 227 GLU A CA 1
ATOM 1829 C C . GLU A 1 227 ? 54.082 -8.359 -81.574 1.00 90.75 227 GLU A C 1
ATOM 1831 O O . GLU A 1 227 ? 54.854 -9.199 -82.024 1.00 90.75 227 GLU A O 1
ATOM 1836 N N . ALA A 1 228 ? 53.801 -7.238 -82.246 1.00 89.12 228 ALA A N 1
ATOM 1837 C CA . ALA A 1 228 ? 54.374 -6.938 -83.559 1.00 89.12 228 ALA A CA 1
ATOM 1838 C C . ALA A 1 228 ? 55.910 -6.784 -83.522 1.00 89.12 228 ALA A C 1
ATOM 1840 O O . ALA A 1 228 ? 56.606 -7.236 -84.432 1.00 89.12 228 ALA A O 1
ATOM 1841 N N . LEU A 1 229 ? 56.457 -6.160 -82.472 1.00 88.38 229 LEU A N 1
ATOM 1842 C CA . LEU A 1 229 ? 57.906 -6.084 -82.252 1.00 88.38 229 LEU A CA 1
ATOM 1843 C C . LEU A 1 229 ? 58.506 -7.461 -81.934 1.00 88.38 229 LEU A C 1
ATOM 1845 O O . LEU A 1 229 ? 59.578 -7.786 -82.440 1.00 88.38 229 LEU A O 1
ATOM 1849 N N . ASP A 1 230 ? 57.822 -8.277 -81.132 1.00 87.75 230 ASP A N 1
ATOM 1850 C CA . ASP A 1 230 ? 58.230 -9.641 -80.794 1.00 87.75 230 ASP A CA 1
ATOM 1851 C C . ASP A 1 230 ? 58.226 -10.543 -82.045 1.00 87.75 230 ASP A C 1
ATOM 1853 O O . ASP A 1 230 ? 59.151 -11.337 -82.217 1.00 87.75 230 ASP A O 1
ATOM 1857 N N . GLU A 1 231 ? 57.270 -10.381 -82.968 1.00 85.75 231 GLU A N 1
ATOM 1858 C CA . GLU A 1 231 ? 57.261 -11.048 -84.280 1.00 85.75 231 GLU A CA 1
ATOM 1859 C C . GLU A 1 231 ? 58.440 -10.610 -85.159 1.00 85.75 231 GLU A C 1
ATOM 1861 O O . GLU A 1 231 ? 59.112 -11.457 -85.750 1.00 85.75 231 GLU A O 1
ATOM 1866 N N . GLN A 1 232 ? 58.748 -9.309 -85.217 1.00 82.50 232 GLN A N 1
ATOM 1867 C CA . GLN A 1 232 ? 59.921 -8.804 -85.943 1.00 82.50 232 GLN A CA 1
ATOM 1868 C C . GLN A 1 232 ? 61.229 -9.353 -85.358 1.00 82.50 232 GLN A C 1
ATOM 1870 O O . GLN A 1 232 ? 62.108 -9.796 -86.098 1.00 82.50 232 GLN A O 1
ATOM 1875 N N . LEU A 1 233 ? 61.356 -9.378 -84.030 1.00 81.75 233 LEU A N 1
ATOM 1876 C CA . LEU A 1 233 ? 62.495 -9.987 -83.342 1.00 81.75 233 LEU A CA 1
ATOM 1877 C C . LEU A 1 233 ? 62.549 -11.504 -83.560 1.00 81.75 233 LEU A C 1
ATOM 1879 O O . LEU A 1 233 ? 63.638 -12.061 -83.685 1.00 81.75 233 LEU A O 1
ATOM 1883 N N . GLY A 1 234 ? 61.399 -12.174 -83.629 1.00 78.69 234 GLY A N 1
ATOM 1884 C CA . GLY A 1 234 ? 61.271 -13.581 -83.998 1.00 78.69 234 GLY A CA 1
ATOM 1885 C C . GLY A 1 234 ? 61.805 -13.850 -85.401 1.00 78.69 234 GLY A C 1
ATOM 1886 O O . GLY A 1 234 ? 62.639 -14.733 -85.561 1.00 78.69 234 GLY A O 1
ATOM 1887 N N . GLN A 1 235 ? 61.430 -13.031 -86.387 1.00 75.44 235 GLN A N 1
ATOM 1888 C CA . GLN A 1 235 ? 61.935 -13.114 -87.763 1.00 75.44 235 GLN A CA 1
ATOM 1889 C C . GLN A 1 235 ? 63.444 -12.853 -87.849 1.00 75.44 235 GLN A C 1
ATOM 1891 O O . GLN A 1 235 ? 64.135 -13.538 -88.598 1.00 75.44 235 GLN A O 1
ATOM 1896 N N . VAL A 1 236 ? 63.983 -11.915 -87.059 1.00 71.94 236 VAL A N 1
ATOM 1897 C CA . VAL A 1 236 ? 65.438 -11.695 -86.949 1.00 71.94 236 VAL A CA 1
ATOM 1898 C C . VAL A 1 236 ? 66.124 -12.917 -86.337 1.00 71.94 236 VAL A C 1
ATOM 1900 O O . VAL A 1 236 ? 67.103 -13.408 -86.891 1.00 71.94 236 VAL A O 1
ATOM 1903 N N . ARG A 1 237 ? 65.575 -13.480 -85.256 1.00 74.75 237 ARG A N 1
ATOM 1904 C CA . ARG A 1 237 ? 66.089 -14.714 -84.638 1.00 74.75 237 ARG A CA 1
ATOM 1905 C C . ARG A 1 237 ? 65.965 -15.929 -85.561 1.00 74.75 237 ARG A C 1
ATOM 1907 O O . ARG A 1 237 ? 66.812 -16.814 -85.506 1.00 74.75 237 ARG A O 1
ATOM 1914 N N . GLU A 1 238 ? 64.930 -16.012 -86.392 1.00 64.25 238 GLU A N 1
ATOM 1915 C CA . GLU A 1 238 ? 64.759 -17.058 -87.406 1.00 64.25 238 GLU A CA 1
ATOM 1916 C C . GLU A 1 238 ? 65.737 -16.872 -88.572 1.00 64.25 238 GLU A C 1
ATOM 1918 O O . GLU A 1 238 ? 66.355 -17.847 -88.996 1.00 64.25 238 GLU A O 1
ATOM 1923 N N . ALA A 1 239 ? 65.974 -15.636 -89.019 1.00 60.62 239 ALA A N 1
ATOM 1924 C CA . ALA A 1 239 ? 67.007 -15.301 -89.999 1.00 60.62 239 ALA A CA 1
ATOM 1925 C C . ALA A 1 239 ? 68.424 -15.609 -89.474 1.00 60.62 239 ALA A C 1
ATOM 1927 O O . ALA A 1 239 ? 69.277 -16.072 -90.232 1.00 60.62 239 ALA A O 1
ATOM 1928 N N . GLU A 1 240 ? 68.660 -15.443 -88.171 1.00 56.34 240 GLU A N 1
ATOM 1929 C CA . GLU A 1 240 ? 69.895 -15.850 -87.489 1.00 56.34 240 GLU A CA 1
ATOM 1930 C C . GLU A 1 240 ? 70.004 -17.380 -87.310 1.00 56.34 240 GLU A C 1
ATOM 1932 O O . GLU A 1 240 ? 71.111 -17.910 -87.266 1.00 56.34 240 GLU A O 1
ATOM 1937 N N . ARG A 1 241 ? 68.887 -18.126 -87.284 1.00 51.69 241 ARG A N 1
ATOM 1938 C CA . ARG A 1 241 ? 68.869 -19.603 -87.174 1.00 51.69 241 ARG A CA 1
ATOM 1939 C C . ARG A 1 241 ? 69.140 -20.350 -88.486 1.00 51.69 241 ARG A C 1
ATOM 1941 O O . ARG A 1 241 ? 69.441 -21.542 -88.426 1.00 51.69 241 ARG A O 1
ATOM 1948 N N . TYR A 1 242 ? 69.076 -19.696 -89.649 1.00 49.56 242 TYR A N 1
ATOM 1949 C CA . TYR A 1 242 ? 69.449 -20.312 -90.937 1.00 49.56 242 TYR A CA 1
ATOM 1950 C C . TYR A 1 242 ? 70.964 -20.304 -91.216 1.00 49.56 242 TYR A C 1
ATOM 1952 O O . TYR A 1 242 ? 71.405 -20.952 -92.164 1.00 49.56 242 TYR A O 1
ATOM 1960 N N . ASN A 1 243 ? 71.777 -19.670 -90.360 1.00 44.34 243 ASN A N 1
ATOM 1961 C CA . ASN A 1 243 ? 73.234 -19.793 -90.363 1.00 44.34 243 ASN A CA 1
ATOM 1962 C C . ASN A 1 243 ? 73.727 -20.388 -89.035 1.00 44.34 243 ASN A C 1
ATOM 1964 O O . ASN A 1 243 ? 73.914 -19.689 -88.048 1.00 44.34 243 ASN A O 1
ATOM 1968 N N . HIS A 1 244 ? 74.017 -21.691 -89.101 1.00 37.16 244 HIS A N 1
ATOM 1969 C CA . HIS A 1 244 ? 74.790 -22.515 -88.159 1.00 37.16 244 HIS A CA 1
ATOM 1970 C C . HIS A 1 244 ? 73.989 -23.399 -87.192 1.00 37.16 244 HIS A C 1
ATOM 1972 O O . HIS A 1 244 ? 73.143 -22.972 -86.412 1.00 37.16 244 HIS A O 1
ATOM 1978 N N . GLY A 1 245 ? 74.295 -24.697 -87.297 1.00 29.94 245 GLY A N 1
ATOM 1979 C CA . GLY A 1 245 ? 73.694 -25.785 -86.545 1.00 29.94 245 GLY A CA 1
ATOM 1980 C C . GLY A 1 245 ? 74.119 -25.858 -85.075 1.00 29.94 245 GLY A C 1
ATOM 1981 O O . GLY A 1 245 ? 75.196 -25.423 -84.680 1.00 29.94 245 GLY A O 1
ATOM 1982 N N . SER A 1 246 ? 73.214 -26.475 -84.312 1.00 31.52 246 SER A N 1
ATOM 1983 C CA . SER A 1 246 ? 73.313 -27.060 -82.959 1.00 31.52 246 SER A CA 1
ATOM 1984 C C . SER A 1 246 ? 74.672 -27.712 -82.600 1.00 31.52 246 SER A C 1
ATOM 1986 O O . SER A 1 246 ? 75.369 -28.116 -83.529 1.00 31.52 246 SER A O 1
ATOM 1988 N N . PRO A 1 247 ? 75.016 -27.985 -81.306 1.00 50.62 247 PRO A N 1
ATOM 1989 C CA . PRO A 1 247 ? 74.084 -28.309 -80.207 1.00 50.62 247 PRO A CA 1
ATOM 1990 C C . PRO A 1 247 ? 74.472 -27.880 -78.755 1.00 50.62 247 PRO A C 1
ATOM 1992 O O . PRO A 1 247 ? 75.622 -27.593 -78.443 1.00 50.62 247 PRO A O 1
ATOM 1995 N N . LYS A 1 248 ? 73.506 -28.104 -77.843 1.00 27.56 248 LYS A N 1
ATOM 1996 C CA . LYS A 1 248 ? 73.633 -28.640 -76.460 1.00 27.56 248 LYS A CA 1
ATOM 1997 C C . LYS A 1 248 ? 73.740 -27.711 -75.226 1.00 27.56 248 LYS A C 1
ATOM 1999 O O . LYS A 1 248 ? 74.621 -26.872 -75.115 1.00 27.56 248 LYS A O 1
ATOM 2004 N N . ARG A 1 249 ? 72.938 -28.152 -74.235 1.00 34.22 249 ARG A N 1
ATOM 2005 C CA . ARG A 1 249 ? 72.961 -28.003 -72.760 1.00 34.22 249 ARG A CA 1
ATOM 2006 C C . ARG A 1 249 ? 72.266 -26.778 -72.169 1.00 34.22 249 ARG A C 1
ATOM 2008 O O . ARG A 1 249 ? 72.674 -25.652 -72.392 1.00 34.22 249 ARG A O 1
ATOM 2015 N N . GLU A 1 250 ? 71.071 -26.966 -71.607 1.00 31.31 250 GLU A N 1
ATOM 2016 C CA . GLU A 1 250 ? 70.720 -27.609 -70.312 1.00 31.31 250 GLU A CA 1
ATOM 2017 C C . GLU A 1 250 ? 70.776 -26.600 -69.161 1.00 31.31 250 GLU A C 1
ATOM 2019 O O . GLU A 1 250 ? 71.854 -26.243 -68.705 1.00 31.31 250 GLU A O 1
ATOM 2024 N N . ALA A 1 251 ? 69.591 -26.186 -68.704 1.00 30.94 251 ALA A N 1
ATOM 2025 C CA . ALA A 1 251 ? 69.211 -25.867 -67.321 1.00 30.94 251 ALA A CA 1
ATOM 2026 C C . ALA A 1 251 ? 67.769 -25.331 -67.400 1.00 30.94 251 ALA A C 1
ATOM 2028 O O . ALA A 1 251 ? 67.540 -24.230 -67.881 1.00 30.94 251 ALA A O 1
ATOM 2029 N N . VAL A 1 252 ? 66.771 -26.205 -67.322 1.00 30.66 252 VAL A N 1
ATOM 2030 C CA . VAL A 1 252 ? 66.107 -26.727 -66.113 1.00 30.66 252 VAL A CA 1
ATOM 2031 C C . VAL A 1 252 ? 64.851 -25.905 -65.791 1.00 30.66 252 VAL A C 1
ATOM 2033 O O . VAL A 1 252 ? 64.901 -24.677 -65.816 1.00 30.66 252 VAL A O 1
ATOM 2036 N N . PRO A 1 253 ? 63.714 -26.581 -65.549 1.00 44.62 253 PRO A N 1
ATOM 2037 C CA . PRO A 1 253 ? 62.398 -25.963 -65.462 1.00 44.62 253 PRO A CA 1
ATOM 2038 C C . PRO A 1 253 ? 62.260 -25.174 -64.163 1.00 44.62 253 PRO A C 1
ATOM 2040 O O . PRO A 1 253 ? 62.479 -25.710 -63.080 1.00 44.62 253 PRO A O 1
ATOM 2043 N N . GLY A 1 254 ? 61.887 -23.904 -64.279 1.00 34.78 254 GLY A N 1
ATOM 2044 C CA . GLY A 1 254 ? 61.648 -23.029 -63.143 1.00 34.78 254 GLY A CA 1
ATOM 2045 C C . GLY A 1 254 ? 60.205 -22.551 -63.118 1.00 34.78 254 GLY A C 1
ATOM 2046 O O . GLY A 1 254 ? 59.913 -21.516 -63.701 1.00 34.78 254 GLY A O 1
ATOM 2047 N N . LEU A 1 255 ? 59.366 -23.303 -62.398 1.00 41.62 255 LEU A N 1
ATOM 2048 C CA . LEU A 1 255 ? 58.204 -22.814 -61.645 1.00 41.62 255 LEU A CA 1
ATOM 2049 C C . LEU A 1 255 ? 57.049 -22.256 -62.520 1.00 41.62 255 LEU A C 1
ATOM 2051 O O . LEU A 1 255 ? 57.007 -21.084 -62.858 1.00 41.62 255 LEU A O 1
ATOM 2055 N N . GLY A 1 256 ? 56.015 -23.009 -62.899 1.00 42.31 256 GLY A N 1
ATOM 2056 C CA . GLY A 1 256 ? 55.551 -24.240 -62.272 1.00 42.31 256 GLY A CA 1
ATOM 2057 C C . GLY A 1 256 ? 55.192 -24.073 -60.797 1.00 42.31 256 GLY A C 1
ATOM 2058 O O . GLY A 1 256 ? 55.232 -25.063 -60.102 1.00 42.31 256 GLY A O 1
ATOM 2059 N N . GLU A 1 257 ? 54.954 -22.854 -60.310 1.00 38.19 257 GLU A N 1
ATOM 2060 C CA . GLU A 1 257 ? 54.518 -22.559 -58.937 1.00 38.19 257 GLU A CA 1
ATOM 2061 C C . GLU A 1 257 ? 54.269 -21.047 -58.885 1.00 38.19 257 GLU A C 1
ATOM 2063 O O . GLU A 1 257 ? 55.209 -20.285 -58.718 1.00 38.19 257 GLU A O 1
ATOM 2068 N N . ASN A 1 258 ? 53.047 -20.599 -59.194 1.00 36.94 258 ASN A N 1
ATOM 2069 C CA . ASN A 1 258 ? 52.480 -19.305 -58.764 1.00 36.94 258 ASN A CA 1
ATOM 2070 C C . ASN A 1 258 ? 51.108 -19.014 -59.401 1.00 36.94 258 ASN A C 1
ATOM 2072 O O . ASN A 1 258 ? 50.451 -18.078 -58.974 1.00 36.94 258 ASN A O 1
ATOM 2076 N N . ALA A 1 259 ? 50.614 -19.805 -60.363 1.00 41.59 259 ALA A N 1
ATOM 2077 C CA . ALA A 1 259 ? 49.182 -19.761 -60.690 1.00 41.59 259 ALA A CA 1
ATOM 2078 C C . ALA A 1 259 ? 48.361 -20.332 -59.525 1.00 41.59 259 ALA A C 1
ATOM 2080 O O . ALA A 1 259 ? 47.349 -19.750 -59.160 1.00 41.59 259 ALA A O 1
ATOM 2081 N N . ASP A 1 260 ? 48.875 -21.369 -58.856 1.00 45.66 260 ASP A N 1
ATOM 2082 C CA . ASP A 1 260 ? 48.303 -21.860 -57.605 1.00 45.66 260 ASP A CA 1
ATOM 2083 C C . ASP A 1 260 ? 48.621 -20.958 -56.407 1.00 45.66 260 ASP A C 1
ATOM 2085 O O . ASP A 1 260 ? 47.873 -21.030 -55.460 1.00 45.66 260 ASP A O 1
ATOM 2089 N N . LEU A 1 261 ? 49.630 -20.067 -56.411 1.00 47.16 261 LEU A N 1
ATOM 2090 C CA . LEU A 1 261 ? 49.865 -19.118 -55.296 1.00 47.16 261 LEU A CA 1
ATOM 2091 C C . LEU A 1 261 ? 49.157 -17.768 -55.474 1.00 47.16 261 LEU A C 1
ATOM 2093 O O . LEU A 1 261 ? 48.798 -17.180 -54.467 1.00 47.16 261 LEU A O 1
ATOM 2097 N N . LEU A 1 262 ? 48.896 -17.295 -56.702 1.00 49.09 262 LEU A N 1
ATOM 2098 C CA . LEU A 1 262 ? 47.979 -16.168 -56.944 1.00 49.09 262 LEU A CA 1
ATOM 2099 C C . LEU A 1 262 ? 46.521 -16.607 -56.780 1.00 49.09 262 LEU A C 1
ATOM 2101 O O . LEU A 1 262 ? 45.729 -15.880 -56.193 1.00 49.09 262 LEU A O 1
ATOM 2105 N N . ASN A 1 263 ? 46.172 -17.811 -57.250 1.00 49.41 263 ASN A N 1
ATOM 2106 C CA . ASN A 1 263 ? 44.851 -18.386 -57.020 1.00 49.41 263 ASN A CA 1
ATOM 2107 C C . ASN A 1 263 ? 44.696 -18.833 -55.554 1.00 49.41 263 ASN A C 1
ATOM 2109 O O . ASN A 1 263 ? 43.619 -18.614 -55.010 1.00 49.41 263 ASN A O 1
ATOM 2113 N N . ASN A 1 264 ? 45.758 -19.342 -54.890 1.00 49.66 264 ASN A N 1
ATOM 2114 C CA . ASN A 1 264 ? 45.756 -19.578 -53.437 1.00 49.66 264 ASN A CA 1
ATOM 2115 C C . ASN A 1 264 ? 45.715 -18.274 -52.646 1.00 49.66 264 ASN A C 1
ATOM 2117 O O . ASN A 1 264 ? 44.957 -18.246 -51.694 1.00 49.66 264 ASN A O 1
ATOM 2121 N N . GLN A 1 265 ? 46.428 -17.203 -53.024 1.00 54.41 265 GLN A N 1
ATOM 2122 C CA . GLN A 1 265 ? 46.311 -15.887 -52.375 1.00 54.41 265 GLN A CA 1
ATOM 2123 C C . GLN A 1 265 ? 44.910 -15.305 -52.538 1.00 54.41 265 GLN A C 1
ATOM 2125 O O . GLN A 1 265 ? 44.357 -14.821 -51.563 1.00 54.41 265 GLN A O 1
ATOM 2130 N N . ASP A 1 266 ? 44.289 -15.412 -53.714 1.00 59.84 266 ASP A N 1
ATOM 2131 C CA . ASP A 1 266 ? 42.902 -14.983 -53.918 1.00 59.84 266 ASP A CA 1
ATOM 2132 C C . ASP A 1 266 ? 41.904 -15.845 -53.122 1.00 59.84 266 ASP A C 1
ATOM 2134 O O . ASP A 1 266 ? 40.914 -15.321 -52.601 1.00 59.84 266 ASP A O 1
ATOM 2138 N N . THR A 1 267 ? 42.118 -17.163 -52.996 1.00 62.88 267 THR A N 1
ATOM 2139 C CA . THR A 1 267 ? 41.296 -18.003 -52.104 1.00 62.88 267 THR A CA 1
ATOM 2140 C C . THR A 1 267 ? 41.585 -17.749 -50.632 1.00 62.88 267 THR A C 1
ATOM 2142 O O . THR A 1 267 ? 40.634 -17.685 -49.868 1.00 62.88 267 THR A O 1
ATOM 2145 N N . GLU A 1 268 ? 42.834 -17.522 -50.228 1.00 69.00 268 GLU A N 1
ATOM 2146 C CA . GLU A 1 268 ? 43.238 -17.180 -48.861 1.00 69.00 268 GLU A CA 1
ATOM 2147 C C . GLU A 1 268 ? 42.719 -15.792 -48.476 1.00 69.00 268 GLU A C 1
ATOM 2149 O O . GLU A 1 268 ? 42.263 -15.614 -47.355 1.00 69.00 268 GLU A O 1
ATOM 2154 N N . GLU A 1 269 ? 42.683 -14.823 -49.393 1.00 73.88 269 GLU A N 1
ATOM 2155 C CA . GLU A 1 269 ? 42.071 -13.506 -49.192 1.00 73.88 269 GLU A CA 1
ATOM 2156 C C . GLU A 1 269 ? 40.544 -13.595 -49.128 1.00 73.88 269 GLU A C 1
ATOM 2158 O O . GLU A 1 269 ? 39.921 -12.953 -48.277 1.00 73.88 269 GLU A O 1
ATOM 2163 N N . ARG A 1 270 ? 39.905 -14.415 -49.975 1.00 78.19 270 ARG A N 1
ATOM 2164 C CA . ARG A 1 270 ? 38.458 -14.689 -49.884 1.00 78.19 270 ARG A CA 1
ATOM 2165 C C . ARG A 1 270 ? 38.099 -15.432 -48.603 1.00 78.19 270 ARG A C 1
ATOM 2167 O O . ARG A 1 270 ? 37.070 -15.118 -48.000 1.00 78.19 270 ARG A O 1
ATOM 2174 N N . ASP A 1 271 ? 38.931 -16.370 -48.171 1.00 84.06 271 ASP A N 1
ATOM 2175 C CA . ASP A 1 271 ? 38.754 -17.127 -46.938 1.00 84.06 271 ASP A CA 1
ATOM 2176 C C . ASP A 1 271 ? 39.033 -16.249 -45.721 1.00 84.06 271 ASP A C 1
ATOM 2178 O O . ASP A 1 271 ? 38.233 -16.250 -44.789 1.00 84.06 271 ASP A O 1
ATOM 2182 N N . LEU A 1 272 ? 40.053 -15.391 -45.756 1.00 84.56 272 LEU A N 1
ATOM 2183 C CA . LEU A 1 272 ? 40.307 -14.378 -44.734 1.00 84.56 272 LEU A CA 1
ATOM 2184 C C . LEU A 1 272 ? 39.141 -13.389 -44.646 1.00 84.56 272 LEU A C 1
ATOM 2186 O O . LEU A 1 272 ? 38.724 -13.022 -43.549 1.00 84.56 272 LEU A O 1
ATOM 2190 N N . ARG A 1 273 ? 38.544 -13.007 -45.781 1.00 88.44 273 ARG A N 1
ATOM 2191 C CA . ARG A 1 273 ? 37.361 -12.137 -45.826 1.00 88.44 273 ARG A CA 1
ATOM 2192 C C . ARG A 1 273 ? 36.103 -12.842 -45.319 1.00 88.44 273 ARG A C 1
ATOM 2194 O O . ARG A 1 273 ? 35.320 -12.226 -44.598 1.00 88.44 273 ARG A O 1
ATOM 2201 N N . ARG A 1 274 ? 35.926 -14.138 -45.601 1.00 91.38 274 ARG A N 1
ATOM 2202 C CA . ARG A 1 274 ? 34.895 -14.983 -44.968 1.00 91.38 274 ARG A CA 1
ATOM 2203 C C . ARG A 1 274 ? 35.104 -15.099 -43.465 1.00 91.38 274 ARG A C 1
ATOM 2205 O O . ARG A 1 274 ? 34.140 -14.949 -42.721 1.00 91.38 274 ARG A O 1
ATOM 2212 N N . PHE A 1 275 ? 36.333 -15.324 -43.012 1.00 93.62 275 PHE A N 1
ATOM 2213 C CA . PHE A 1 275 ? 36.678 -15.380 -41.594 1.00 93.62 275 PHE A CA 1
ATOM 2214 C C . PHE A 1 275 ? 36.420 -14.039 -40.909 1.00 93.62 275 PHE A C 1
ATOM 2216 O O . PHE A 1 275 ? 35.806 -14.019 -39.848 1.00 93.62 275 PHE A O 1
ATOM 2223 N N . GLN A 1 276 ? 36.786 -12.913 -41.524 1.00 91.94 276 GLN A N 1
ATOM 2224 C CA . GLN A 1 276 ? 36.484 -11.577 -41.002 1.00 91.94 276 GLN A CA 1
ATOM 2225 C C . GLN A 1 276 ? 34.977 -11.315 -40.916 1.00 91.94 276 GLN A C 1
ATOM 2227 O O . GLN A 1 276 ? 34.507 -10.815 -39.895 1.00 91.94 276 GLN A O 1
ATOM 2232 N N . LEU A 1 277 ? 34.203 -11.695 -41.937 1.00 94.06 277 LEU A N 1
ATOM 2233 C CA . LEU A 1 277 ? 32.740 -11.615 -41.891 1.00 94.06 277 LEU A CA 1
ATOM 2234 C C . LEU A 1 277 ? 32.166 -12.514 -40.793 1.00 94.06 277 LEU A C 1
ATOM 2236 O O . LEU A 1 277 ? 31.270 -12.090 -40.068 1.00 94.06 277 LEU A O 1
ATOM 2240 N N . LYS A 1 278 ? 32.722 -13.716 -40.603 1.00 95.75 278 LYS A N 1
ATOM 2241 C CA . LYS A 1 278 ? 32.297 -14.627 -39.538 1.00 95.75 278 LYS A CA 1
ATOM 2242 C C . LYS A 1 278 ? 32.615 -14.082 -38.151 1.00 95.75 278 LYS A C 1
ATOM 2244 O O . LYS A 1 278 ? 31.783 -14.168 -37.254 1.00 95.75 278 LYS A O 1
ATOM 2249 N N . ILE A 1 279 ? 33.780 -13.466 -37.984 1.00 93.50 279 ILE A N 1
ATOM 2250 C CA . ILE A 1 279 ? 34.170 -12.760 -36.763 1.00 93.50 279 ILE A CA 1
ATOM 2251 C C . ILE A 1 279 ? 33.222 -11.577 -36.515 1.00 93.50 279 ILE A C 1
ATOM 2253 O O . ILE A 1 279 ? 32.772 -11.381 -35.390 1.00 93.50 279 ILE A O 1
ATOM 2257 N N . ALA A 1 280 ? 32.860 -10.809 -37.545 1.00 94.06 280 ALA A N 1
ATOM 2258 C CA . ALA A 1 280 ? 31.910 -9.704 -37.422 1.00 94.06 280 ALA A CA 1
ATOM 2259 C C . ALA A 1 280 ? 30.488 -10.179 -37.060 1.00 94.06 280 ALA A C 1
ATOM 2261 O O . ALA A 1 280 ? 29.851 -9.578 -36.192 1.00 94.06 280 ALA A O 1
ATOM 2262 N N . GLU A 1 281 ? 30.010 -11.277 -37.659 1.00 96.12 281 GLU A N 1
ATOM 2263 C CA . GLU A 1 281 ? 28.753 -11.938 -37.281 1.00 96.12 281 GLU A CA 1
ATOM 2264 C C . GLU A 1 281 ? 28.779 -12.382 -35.819 1.00 96.12 281 GLU A C 1
ATOM 2266 O O . GLU A 1 281 ? 27.859 -12.064 -35.067 1.00 96.12 281 GLU A O 1
ATOM 2271 N N . LEU A 1 282 ? 29.841 -13.070 -35.394 1.00 97.44 282 LEU A N 1
ATOM 2272 C CA . LEU A 1 282 ? 29.996 -13.522 -34.013 1.00 97.44 282 LEU A CA 1
ATOM 2273 C C . LEU A 1 282 ? 30.024 -12.339 -33.039 1.00 97.44 282 LEU A C 1
ATOM 2275 O O . LEU A 1 282 ? 29.324 -12.376 -32.034 1.00 97.44 282 LEU A O 1
ATOM 2279 N N . HIS A 1 283 ? 30.720 -11.245 -33.360 1.00 96.50 283 HIS A N 1
ATOM 2280 C CA . HIS A 1 283 ? 30.678 -10.019 -32.555 1.00 96.50 283 HIS A CA 1
ATOM 2281 C C . HIS A 1 283 ? 29.292 -9.355 -32.531 1.00 96.50 283 HIS A C 1
ATOM 2283 O O . HIS A 1 283 ? 28.931 -8.712 -31.545 1.00 96.50 283 HIS A O 1
ATOM 2289 N N . SER A 1 284 ? 28.501 -9.456 -33.603 1.00 96.69 284 SER A N 1
ATOM 2290 C CA . SER A 1 284 ? 27.108 -8.989 -33.600 1.00 96.69 284 SER A CA 1
ATOM 2291 C C . SER A 1 284 ? 26.235 -9.854 -32.689 1.00 96.69 284 SER A C 1
ATOM 2293 O O . SER A 1 284 ? 25.436 -9.320 -31.923 1.00 96.69 284 SER A O 1
ATOM 2295 N N . VAL A 1 285 ? 26.418 -11.177 -32.723 1.00 97.25 285 VAL A N 1
ATOM 2296 C CA . VAL A 1 285 ? 25.710 -12.120 -31.845 1.00 97.25 285 VAL A CA 1
ATOM 2297 C C . VAL A 1 285 ? 26.098 -11.909 -30.383 1.00 97.25 285 VAL A C 1
ATOM 2299 O O . VAL A 1 285 ? 25.208 -11.849 -29.541 1.00 97.25 285 VAL A O 1
ATOM 2302 N N . ILE A 1 286 ? 27.387 -11.728 -30.082 1.00 96.75 286 ILE A N 1
ATOM 2303 C CA . ILE A 1 286 ? 27.874 -11.421 -28.730 1.00 96.75 286 ILE A CA 1
ATOM 2304 C C . ILE A 1 286 ? 27.198 -10.155 -28.203 1.00 96.75 286 ILE A C 1
ATOM 2306 O O . ILE A 1 286 ? 26.594 -10.212 -27.140 1.00 96.75 286 ILE A O 1
ATOM 2310 N N . ARG A 1 287 ? 27.172 -9.067 -28.983 1.00 97.88 287 ARG A N 1
ATOM 2311 C CA . ARG A 1 287 ? 26.488 -7.826 -28.580 1.00 97.88 287 ARG A CA 1
ATOM 2312 C C . ARG A 1 287 ? 24.998 -8.025 -28.307 1.00 97.88 287 ARG A C 1
ATOM 2314 O O . ARG A 1 287 ? 24.503 -7.587 -27.280 1.00 97.88 287 ARG A O 1
ATOM 2321 N N . LYS A 1 288 ? 24.287 -8.764 -29.166 1.00 97.50 288 LYS A N 1
ATOM 2322 C CA . LYS A 1 288 ? 22.867 -9.088 -28.927 1.00 97.50 288 LYS A CA 1
ATOM 2323 C C . LYS A 1 288 ? 22.660 -9.905 -27.648 1.00 97.50 288 LYS A C 1
ATOM 2325 O O . LYS A 1 288 ? 21.654 -9.722 -26.967 1.00 97.50 288 LYS A O 1
ATOM 2330 N N . LEU A 1 289 ? 23.578 -10.819 -27.330 1.00 97.50 289 LEU A N 1
ATOM 2331 C CA . LEU A 1 289 ? 23.534 -11.600 -26.093 1.00 97.50 289 LEU A CA 1
ATOM 2332 C C . LEU A 1 289 ? 23.881 -10.748 -24.866 1.00 97.50 289 LEU A C 1
ATOM 2334 O O . LEU A 1 289 ? 23.273 -10.940 -23.818 1.00 97.50 289 LEU A O 1
ATOM 2338 N N . GLU A 1 290 ? 24.805 -9.798 -24.991 1.00 96.44 290 GLU A N 1
ATOM 2339 C CA . GLU A 1 290 ? 25.127 -8.820 -23.948 1.00 96.44 290 GLU A CA 1
ATOM 2340 C C . GLU A 1 290 ? 23.926 -7.914 -23.650 1.00 96.44 290 GLU A C 1
ATOM 2342 O O . GLU A 1 290 ? 23.534 -7.803 -22.489 1.00 96.44 290 GLU A O 1
ATOM 2347 N N . ASP A 1 291 ? 23.270 -7.371 -24.680 1.00 97.69 291 ASP A N 1
ATOM 2348 C CA . ASP A 1 291 ? 22.050 -6.565 -24.539 1.00 97.69 291 ASP A CA 1
ATOM 2349 C C . ASP A 1 291 ? 20.914 -7.380 -23.900 1.00 97.69 291 ASP A C 1
ATOM 2351 O O . ASP A 1 291 ? 20.233 -6.924 -22.979 1.00 97.69 291 ASP A O 1
ATOM 2355 N N . ARG A 1 292 ? 20.732 -8.636 -24.337 1.00 97.81 292 ARG A N 1
ATOM 2356 C CA . ARG A 1 292 ? 19.755 -9.560 -23.738 1.00 97.81 292 ARG A CA 1
ATOM 2357 C C . ARG A 1 292 ? 20.075 -9.833 -22.267 1.00 97.81 292 ARG A C 1
ATOM 2359 O O . ARG A 1 292 ? 19.154 -9.854 -21.453 1.00 97.81 292 ARG A O 1
ATOM 2366 N N . ASN A 1 293 ? 21.345 -10.036 -21.922 1.00 96.81 293 ASN A N 1
ATOM 2367 C CA . ASN A 1 293 ? 21.781 -10.254 -20.544 1.00 96.81 293 ASN A CA 1
ATOM 2368 C C . ASN A 1 293 ? 21.594 -9.008 -19.673 1.00 96.81 293 ASN A C 1
ATOM 2370 O O . ASN A 1 293 ? 21.225 -9.154 -18.509 1.00 96.81 293 ASN A O 1
ATOM 2374 N N . ALA A 1 294 ? 21.797 -7.806 -20.218 1.00 96.31 294 ALA A N 1
ATOM 2375 C CA . ALA A 1 294 ? 21.514 -6.556 -19.517 1.00 96.31 294 ALA A CA 1
ATOM 2376 C C . ALA A 1 294 ? 20.019 -6.445 -19.176 1.00 96.31 294 ALA A C 1
ATOM 2378 O O . ALA A 1 294 ? 19.672 -6.252 -18.013 1.00 96.31 294 ALA A O 1
ATOM 2379 N N . LEU A 1 295 ? 19.135 -6.707 -20.147 1.00 97.19 295 LEU A N 1
ATOM 2380 C CA . LEU A 1 295 ? 17.685 -6.718 -19.918 1.00 97.19 295 LEU A CA 1
ATOM 2381 C C . LEU A 1 295 ? 17.260 -7.767 -18.879 1.00 97.19 295 LEU A C 1
ATOM 2383 O O . LEU A 1 295 ? 16.463 -7.472 -17.994 1.00 97.19 295 LEU A O 1
ATOM 2387 N N . LEU A 1 296 ? 17.818 -8.981 -18.939 1.00 97.12 296 LEU A N 1
ATOM 2388 C CA . LEU A 1 296 ? 17.539 -10.024 -17.943 1.00 97.12 296 LEU A CA 1
ATOM 2389 C C . LEU A 1 296 ? 18.044 -9.642 -16.541 1.00 97.12 296 LEU A C 1
ATOM 2391 O O . LEU A 1 296 ? 17.419 -9.996 -15.539 1.00 97.12 296 LEU A O 1
ATOM 2395 N N . ALA A 1 297 ? 19.164 -8.923 -16.447 1.00 95.94 297 ALA A N 1
ATOM 2396 C CA . ALA A 1 297 ? 19.666 -8.409 -15.177 1.00 95.94 297 ALA A CA 1
ATOM 2397 C C . ALA A 1 297 ? 18.733 -7.333 -14.598 1.00 95.94 297 ALA A C 1
ATOM 2399 O O . ALA A 1 297 ? 18.457 -7.357 -13.395 1.00 95.94 297 ALA A O 1
ATOM 2400 N N . ASP A 1 298 ? 18.199 -6.450 -15.440 1.00 96.44 298 ASP A N 1
ATOM 2401 C CA . ASP A 1 298 ? 17.216 -5.441 -15.042 1.00 96.44 298 ASP A CA 1
ATOM 2402 C C . ASP A 1 298 ? 15.896 -6.085 -14.594 1.00 96.44 298 ASP A C 1
ATOM 2404 O O . ASP A 1 298 ? 15.398 -5.776 -13.509 1.00 96.44 298 ASP A O 1
ATOM 2408 N N . GLU A 1 299 ? 15.380 -7.065 -15.345 1.00 97.31 299 GLU A N 1
ATOM 2409 C CA . GLU A 1 299 ? 14.200 -7.856 -14.963 1.00 97.31 299 GLU A CA 1
ATOM 2410 C C . GLU A 1 299 ? 14.402 -8.561 -13.611 1.00 97.31 299 GLU A C 1
ATOM 2412 O O . GLU A 1 299 ? 13.533 -8.504 -12.736 1.00 97.31 299 GLU A O 1
ATOM 2417 N N . ARG A 1 300 ? 15.570 -9.182 -13.391 1.00 97.50 300 ARG A N 1
ATOM 2418 C CA . ARG A 1 300 ? 15.929 -9.803 -12.105 1.00 97.50 300 ARG A CA 1
ATOM 2419 C C . ARG A 1 300 ? 15.920 -8.784 -10.966 1.00 97.50 300 ARG A C 1
ATOM 2421 O O . ARG A 1 300 ? 15.439 -9.095 -9.874 1.00 97.50 300 ARG A O 1
ATOM 2428 N N . ASN A 1 301 ? 16.480 -7.598 -11.185 1.00 96.56 301 ASN A N 1
ATOM 2429 C CA . ASN A 1 301 ? 16.545 -6.551 -10.167 1.00 96.56 301 ASN A CA 1
ATOM 2430 C C . ASN A 1 301 ? 15.150 -6.014 -9.821 1.00 96.56 301 ASN A C 1
ATOM 2432 O O . ASN A 1 301 ? 14.845 -5.825 -8.642 1.00 96.56 301 ASN A O 1
ATOM 2436 N N . GLU A 1 302 ? 14.283 -5.850 -10.819 1.00 97.00 302 GLU A N 1
ATOM 2437 C CA . GLU A 1 302 ? 12.900 -5.422 -10.613 1.00 97.00 302 GLU A CA 1
ATOM 2438 C C . GLU A 1 302 ? 12.081 -6.493 -9.875 1.00 97.00 302 GLU A C 1
ATOM 2440 O O . GLU A 1 302 ? 11.333 -6.184 -8.945 1.00 97.00 302 GLU A O 1
ATOM 2445 N N . LEU A 1 303 ? 12.276 -7.776 -10.201 1.00 97.00 303 LEU A N 1
ATOM 2446 C CA . LEU A 1 303 ? 11.675 -8.883 -9.451 1.00 97.00 303 LEU A CA 1
ATOM 2447 C C . LEU A 1 303 ? 12.160 -8.920 -7.997 1.00 97.00 303 LEU A C 1
ATOM 2449 O O . LEU A 1 303 ? 11.346 -9.066 -7.087 1.00 97.00 303 LEU A O 1
ATOM 2453 N N . LEU A 1 304 ? 13.458 -8.724 -7.751 1.00 97.19 304 LEU A N 1
ATOM 2454 C CA . LEU A 1 304 ? 14.001 -8.625 -6.391 1.00 97.19 304 LEU A CA 1
ATOM 2455 C C . LEU A 1 304 ? 13.391 -7.457 -5.609 1.00 97.19 304 LEU A C 1
ATOM 2457 O O . LEU A 1 304 ? 13.136 -7.586 -4.410 1.00 97.19 304 LEU A O 1
ATOM 2461 N N . LYS A 1 305 ? 13.141 -6.324 -6.269 1.00 97.12 305 LYS A N 1
ATOM 2462 C CA . LYS A 1 305 ? 12.469 -5.175 -5.661 1.00 97.12 305 LYS A CA 1
ATOM 2463 C C . LYS A 1 305 ? 11.024 -5.513 -5.283 1.00 97.12 305 LYS A C 1
ATOM 2465 O O . LYS A 1 305 ? 10.653 -5.301 -4.131 1.00 97.12 305 LYS A O 1
ATOM 2470 N N . ARG A 1 306 ? 10.258 -6.141 -6.184 1.00 95.69 306 ARG A N 1
ATOM 2471 C CA . ARG A 1 306 ? 8.884 -6.603 -5.904 1.00 95.69 306 ARG A CA 1
ATOM 2472 C C . ARG A 1 306 ? 8.817 -7.614 -4.763 1.00 95.69 306 ARG A C 1
ATOM 2474 O O . ARG A 1 306 ? 7.917 -7.533 -3.936 1.00 95.69 306 ARG A O 1
ATOM 2481 N N . VAL A 1 307 ? 9.776 -8.540 -4.683 1.00 94.06 307 VAL A N 1
ATOM 2482 C CA . VAL A 1 307 ? 9.865 -9.495 -3.564 1.00 94.06 307 VAL A CA 1
ATOM 2483 C C . VAL A 1 307 ? 10.058 -8.754 -2.241 1.00 94.06 307 VAL A C 1
ATOM 2485 O O . VAL A 1 307 ? 9.315 -9.002 -1.297 1.00 94.06 307 VAL A O 1
ATOM 2488 N N . ARG A 1 308 ? 10.982 -7.786 -2.178 1.00 96.19 308 ARG A N 1
ATOM 2489 C CA . ARG A 1 308 ? 11.198 -6.976 -0.965 1.00 96.19 308 ARG A CA 1
ATOM 2490 C C . ARG A 1 308 ? 9.973 -6.143 -0.585 1.00 96.19 308 ARG A C 1
ATOM 2492 O O . ARG A 1 308 ? 9.678 -5.999 0.598 1.00 96.19 308 ARG A O 1
ATOM 2499 N N . GLU A 1 309 ? 9.261 -5.593 -1.565 1.00 93.56 309 GLU A N 1
ATOM 2500 C CA . GLU A 1 309 ? 8.012 -4.856 -1.339 1.00 93.56 309 GLU A CA 1
ATOM 2501 C C . GLU A 1 309 ? 6.913 -5.774 -0.782 1.00 93.56 309 GLU A C 1
ATOM 2503 O O . GLU A 1 309 ? 6.274 -5.426 0.213 1.00 93.56 309 GLU A O 1
ATOM 2508 N N . ALA A 1 310 ? 6.747 -6.974 -1.347 1.00 89.81 310 ALA A N 1
ATOM 2509 C CA . ALA A 1 310 ? 5.802 -7.977 -0.857 1.00 89.81 310 ALA A CA 1
ATOM 2510 C C . ALA A 1 310 ? 6.151 -8.458 0.565 1.00 89.81 310 ALA A C 1
ATOM 2512 O O . ALA A 1 310 ? 5.278 -8.524 1.431 1.00 89.81 310 ALA A O 1
ATOM 2513 N N . GLU A 1 311 ? 7.430 -8.719 0.854 1.00 87.38 311 GLU A N 1
ATOM 2514 C CA . GLU A 1 311 ? 7.911 -9.027 2.209 1.00 87.38 311 GLU A CA 1
ATOM 2515 C C . GLU A 1 311 ? 7.630 -7.874 3.187 1.00 87.38 311 GLU A C 1
ATOM 2517 O O . GLU A 1 311 ? 7.186 -8.098 4.319 1.00 87.38 311 GLU A O 1
ATOM 2522 N N . GLY A 1 312 ? 7.826 -6.631 2.734 1.00 91.75 312 GLY A N 1
ATOM 2523 C CA . GLY A 1 312 ? 7.506 -5.418 3.482 1.00 91.75 312 GLY A CA 1
ATOM 2524 C C . GLY A 1 312 ? 6.022 -5.313 3.839 1.00 91.75 312 GLY A C 1
ATOM 2525 O O . GLY A 1 312 ? 5.696 -4.958 4.972 1.00 91.75 312 GLY A O 1
ATOM 2526 N N . GLN A 1 313 ? 5.126 -5.683 2.920 1.00 90.69 313 GLN A N 1
ATOM 2527 C CA . GLN A 1 313 ? 3.677 -5.729 3.155 1.00 90.69 313 GLN A CA 1
ATOM 2528 C C . GLN A 1 313 ? 3.254 -6.902 4.053 1.00 90.69 313 GLN A C 1
ATOM 2530 O O . GLN A 1 313 ? 2.309 -6.782 4.836 1.00 90.69 313 GLN A O 1
ATOM 2535 N N . MET A 1 314 ? 3.961 -8.032 3.996 1.00 91.38 314 MET A N 1
ATOM 2536 C CA . MET A 1 314 ? 3.629 -9.224 4.781 1.00 91.38 314 MET A CA 1
ATOM 2537 C C . MET A 1 314 ? 4.008 -9.079 6.267 1.00 91.38 314 MET A C 1
ATOM 2539 O O . MET A 1 314 ? 3.327 -9.609 7.148 1.00 91.38 314 MET A O 1
ATOM 2543 N N . LYS A 1 315 ? 5.053 -8.305 6.583 1.00 89.00 315 LYS A N 1
ATOM 2544 C CA . LYS A 1 315 ? 5.509 -8.056 7.961 1.00 89.00 315 LYS A CA 1
ATOM 2545 C C . LYS A 1 315 ? 4.437 -7.456 8.899 1.00 89.00 315 LYS A C 1
ATOM 2547 O O . LYS A 1 315 ? 4.201 -8.052 9.953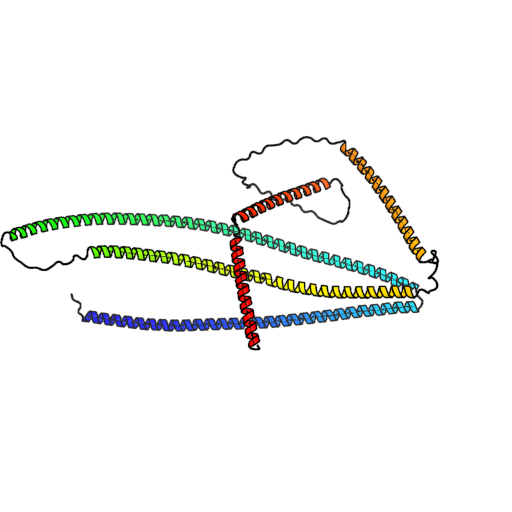 1.00 89.00 315 LYS A O 1
ATOM 2552 N N . PRO A 1 316 ? 3.734 -6.353 8.563 1.00 91.12 316 PRO A N 1
ATOM 2553 C CA . PRO A 1 316 ? 2.660 -5.827 9.410 1.00 91.12 316 PRO A CA 1
ATOM 2554 C C . PRO A 1 316 ? 1.477 -6.798 9.520 1.00 91.12 316 PRO A C 1
ATOM 2556 O O . PRO A 1 316 ? 0.819 -6.841 10.560 1.00 91.12 316 PRO A O 1
ATOM 2559 N N . MET A 1 317 ? 1.229 -7.621 8.496 1.00 90.50 317 MET A N 1
ATOM 2560 C CA . MET A 1 317 ? 0.202 -8.665 8.548 1.00 90.50 317 MET A CA 1
ATOM 2561 C C . MET A 1 317 ? 0.561 -9.766 9.552 1.00 90.50 317 MET A C 1
ATOM 2563 O O . MET A 1 317 ? -0.293 -10.149 10.352 1.00 90.50 317 MET A O 1
ATOM 2567 N N . PHE A 1 318 ? 1.819 -10.216 9.598 1.00 91.44 318 PHE A N 1
ATOM 2568 C CA . PHE A 1 318 ? 2.281 -11.150 10.631 1.00 91.44 318 PHE A CA 1
ATOM 2569 C C . PHE A 1 318 ? 2.200 -10.555 12.037 1.00 91.44 318 PHE A C 1
ATOM 2571 O O . PHE A 1 318 ? 1.759 -11.232 12.966 1.00 91.44 318 PHE A O 1
ATOM 2578 N N . GLU A 1 319 ? 2.570 -9.286 12.212 1.00 95.31 319 GLU A N 1
ATOM 2579 C CA . GLU A 1 319 ? 2.437 -8.610 13.504 1.00 95.31 319 GLU A CA 1
ATOM 2580 C C . GLU A 1 319 ? 0.971 -8.474 13.935 1.00 95.31 319 GLU A C 1
ATOM 2582 O O . GLU A 1 319 ? 0.645 -8.722 15.099 1.00 95.31 319 GLU A O 1
ATOM 2587 N N . LYS A 1 320 ? 0.071 -8.133 13.003 1.00 96.81 320 LYS A N 1
ATOM 2588 C CA . LYS A 1 320 ? -1.376 -8.087 13.247 1.00 96.81 320 LYS A CA 1
ATOM 2589 C C . LYS A 1 320 ? -1.910 -9.465 13.632 1.00 96.81 320 LYS A C 1
ATOM 2591 O O . LYS A 1 320 ? -2.638 -9.565 14.617 1.00 96.81 320 LYS A O 1
ATOM 2596 N N . ASN A 1 321 ? -1.513 -10.513 12.913 1.00 93.44 321 ASN A N 1
ATOM 2597 C CA . ASN A 1 321 ? -1.927 -11.883 13.204 1.00 93.44 321 ASN A CA 1
ATOM 2598 C C . ASN A 1 321 ? -1.434 -12.327 14.590 1.00 93.44 321 ASN A C 1
ATOM 2600 O O . ASN A 1 321 ? -2.223 -12.773 15.411 1.00 93.44 321 ASN A O 1
ATOM 2604 N N . LYS A 1 322 ? -0.170 -12.048 14.935 1.00 97.44 322 LYS A N 1
ATOM 2605 C CA . LYS A 1 322 ? 0.383 -12.324 16.270 1.00 97.44 322 LYS A CA 1
ATOM 2606 C C . LYS A 1 322 ? -0.393 -11.622 17.393 1.00 97.44 322 LYS A C 1
ATOM 2608 O O . LYS A 1 322 ? -0.621 -12.211 18.448 1.00 97.44 322 LYS A O 1
ATOM 2613 N N . ARG A 1 323 ? -0.813 -10.367 17.184 1.00 97.19 323 ARG A N 1
ATOM 2614 C CA . ARG A 1 323 ? -1.658 -9.634 18.148 1.00 97.19 323 ARG A CA 1
ATOM 2615 C C . ARG A 1 323 ? -3.050 -10.256 18.273 1.00 97.19 323 ARG A C 1
ATOM 2617 O O . ARG A 1 323 ? -3.572 -10.320 19.381 1.00 97.19 323 ARG A O 1
ATOM 2624 N N . LEU A 1 324 ? -3.641 -10.699 17.164 1.00 93.25 324 LEU A N 1
ATOM 2625 C CA . LEU A 1 324 ? -4.938 -11.379 17.161 1.00 93.25 324 LEU A CA 1
ATOM 2626 C C . LEU A 1 324 ? -4.867 -12.744 17.850 1.00 93.25 324 LEU A C 1
ATOM 2628 O O . LEU A 1 324 ? -5.727 -13.021 18.677 1.00 93.25 324 LEU A O 1
ATOM 2632 N N . SER A 1 325 ? -3.825 -13.542 17.604 1.00 95.44 325 SER A N 1
ATOM 2633 C CA . SER A 1 325 ? -3.603 -14.804 18.321 1.00 95.44 325 SER A CA 1
ATOM 2634 C C . SER A 1 325 ? -3.535 -14.581 19.830 1.00 95.44 325 SER A C 1
ATOM 2636 O O . SER A 1 325 ? -4.260 -15.237 20.565 1.00 95.44 325 SER A O 1
ATOM 2638 N N . LYS A 1 326 ? -2.778 -13.573 20.290 1.00 97.50 326 LYS A N 1
ATOM 2639 C CA . LYS A 1 326 ? -2.720 -13.242 21.721 1.00 97.50 326 LYS A CA 1
ATOM 2640 C C . LYS A 1 326 ? -4.093 -12.855 22.289 1.00 97.50 326 LYS A C 1
ATOM 2642 O O . LYS A 1 326 ? -4.454 -13.303 23.369 1.00 97.50 326 LYS A O 1
ATOM 2647 N N . LYS A 1 327 ? -4.878 -12.057 21.554 1.00 97.81 327 LYS A N 1
ATOM 2648 C CA . LYS A 1 327 ? -6.254 -11.723 21.960 1.00 97.81 327 LYS A CA 1
ATOM 2649 C C . LYS A 1 327 ? -7.153 -12.960 22.029 1.00 97.81 327 LYS A C 1
ATOM 2651 O O . LYS A 1 327 ? -7.962 -13.051 22.945 1.00 97.81 327 LYS A O 1
ATOM 2656 N N . ASN A 1 328 ? -7.020 -13.896 21.090 1.00 95.75 328 ASN A N 1
ATOM 2657 C CA . ASN A 1 328 ? -7.758 -15.158 21.129 1.00 95.75 328 ASN A CA 1
ATOM 2658 C C . ASN A 1 328 ? -7.383 -15.988 22.359 1.00 95.75 328 ASN A C 1
ATOM 2660 O O . ASN A 1 328 ? -8.284 -16.507 23.011 1.00 95.75 328 ASN A O 1
ATOM 2664 N N . ASP A 1 329 ? -6.099 -16.058 22.713 1.00 97.75 329 ASP A N 1
ATOM 2665 C CA . ASP A 1 329 ? -5.642 -16.755 23.921 1.00 97.75 329 ASP A CA 1
ATOM 2666 C C . ASP A 1 329 ? -6.220 -16.111 25.196 1.00 97.75 329 ASP A C 1
ATOM 2668 O O . ASP A 1 329 ? -6.721 -16.810 26.079 1.00 97.75 329 ASP A O 1
ATOM 2672 N N . ASP A 1 330 ? -6.229 -14.775 25.277 1.00 97.44 330 ASP A N 1
ATOM 2673 C CA . ASP A 1 330 ? -6.802 -14.026 26.407 1.00 97.44 330 ASP A CA 1
ATOM 2674 C C . ASP A 1 330 ? -8.327 -14.244 26.534 1.00 97.44 330 ASP A C 1
ATOM 2676 O O . ASP A 1 330 ? -8.869 -14.381 27.642 1.00 97.44 330 ASP A O 1
ATOM 2680 N N . LEU A 1 331 ? -9.034 -14.301 25.399 1.00 96.88 331 LEU A N 1
ATOM 2681 C CA . LEU A 1 331 ? -10.463 -14.615 25.345 1.00 96.88 331 LEU A CA 1
ATOM 2682 C C . LEU A 1 331 ? -10.735 -16.062 25.761 1.00 96.88 331 LEU A C 1
ATOM 2684 O O . LEU A 1 331 ? -11.630 -16.289 26.571 1.00 96.88 331 LEU A O 1
ATOM 2688 N N . LEU A 1 332 ? -9.937 -17.020 25.283 1.00 97.50 332 LEU A N 1
ATOM 2689 C CA . LEU A 1 332 ? -10.010 -18.430 25.680 1.00 97.50 332 LEU A CA 1
ATOM 2690 C C . LEU A 1 332 ? -9.843 -18.596 27.192 1.00 97.50 332 LEU A C 1
ATOM 2692 O O . LEU A 1 332 ? -10.658 -19.263 27.826 1.00 97.50 332 LEU A O 1
ATOM 2696 N N . GLN A 1 333 ? -8.855 -17.931 27.796 1.00 97.81 333 GLN A N 1
ATOM 2697 C CA . GLN A 1 333 ? -8.673 -17.958 29.251 1.00 97.81 333 GLN A CA 1
ATOM 2698 C C . GLN A 1 333 ? -9.860 -17.343 30.000 1.00 97.81 333 GLN A C 1
ATOM 2700 O O . GLN A 1 333 ? -10.247 -17.813 31.070 1.00 97.81 333 GLN A O 1
ATOM 2705 N N . THR A 1 334 ? -10.442 -16.269 29.466 1.00 96.56 334 THR A N 1
ATOM 2706 C CA . THR A 1 334 ? -11.614 -15.628 30.075 1.00 96.56 334 THR A CA 1
ATOM 2707 C C . THR A 1 334 ? -12.839 -16.532 29.991 1.00 96.56 334 THR A C 1
ATOM 2709 O O . THR A 1 334 ? -13.574 -16.652 30.971 1.00 96.56 334 THR A O 1
ATOM 2712 N N . LEU A 1 335 ? -13.020 -17.218 28.864 1.00 95.88 335 LEU A N 1
ATOM 2713 C CA . LEU A 1 335 ? -14.091 -18.180 28.647 1.00 95.88 335 LEU A CA 1
ATOM 2714 C C . LEU A 1 335 ? -13.955 -19.369 29.608 1.00 95.88 335 LEU A C 1
ATOM 2716 O O . LEU A 1 335 ? -14.909 -19.669 30.320 1.00 95.88 335 LEU A O 1
ATOM 2720 N N . GLN A 1 336 ? -12.757 -19.943 29.749 1.00 97.19 336 GLN A N 1
ATOM 2721 C CA . GLN A 1 336 ? -12.477 -21.010 30.722 1.00 97.19 336 GLN A CA 1
ATOM 2722 C C . GLN A 1 336 ? -12.811 -20.591 32.162 1.00 97.19 336 GLN A C 1
ATOM 2724 O O . GLN A 1 336 ? -13.496 -21.316 32.882 1.00 97.19 336 GLN A O 1
ATOM 2729 N N . ARG A 1 337 ? -12.414 -19.378 32.577 1.00 97.69 337 ARG A N 1
ATOM 2730 C CA . ARG A 1 337 ? -12.766 -18.841 33.906 1.00 97.69 337 ARG A CA 1
ATOM 2731 C C . ARG A 1 337 ? -14.280 -18.708 34.101 1.00 97.69 337 ARG A C 1
ATOM 2733 O O . ARG A 1 337 ? -14.782 -18.910 35.206 1.00 97.69 337 ARG A O 1
ATOM 2740 N N . MET A 1 338 ? -15.019 -18.342 33.054 1.00 96.25 338 MET A N 1
ATOM 2741 C CA . MET A 1 338 ? -16.482 -18.246 33.107 1.00 96.25 338 MET A CA 1
ATOM 2742 C C . MET A 1 338 ? -17.145 -19.627 33.152 1.00 96.25 338 MET A C 1
ATOM 2744 O O . MET A 1 338 ? -18.083 -19.821 33.923 1.00 96.25 338 MET A O 1
ATOM 2748 N N . GLU A 1 339 ? -16.631 -20.604 32.405 1.00 96.69 339 GLU A N 1
ATOM 2749 C CA . GLU A 1 339 ? -17.085 -21.998 32.467 1.00 96.69 339 GLU A CA 1
ATOM 2750 C C . GLU A 1 339 ? -16.871 -22.611 33.856 1.00 96.69 339 GLU A C 1
ATOM 2752 O O . GLU A 1 339 ? -17.748 -23.305 34.372 1.00 96.69 339 GLU A O 1
ATOM 2757 N N . GLU A 1 340 ? -15.739 -22.329 34.505 1.00 97.38 340 GLU A N 1
ATOM 2758 C CA . GLU A 1 340 ? -15.479 -22.760 35.882 1.00 97.38 340 GLU A CA 1
ATOM 2759 C C . GLU A 1 340 ? -16.458 -22.131 36.877 1.00 97.38 340 GLU A C 1
ATOM 2761 O O . GLU A 1 340 ? -17.015 -22.836 37.722 1.00 97.38 340 GLU A O 1
ATOM 2766 N N . LYS A 1 341 ? -16.738 -20.827 36.748 1.00 97.75 341 LYS A N 1
ATOM 2767 C CA . LYS A 1 341 ? -17.765 -20.157 37.562 1.00 97.75 341 LYS A CA 1
ATOM 2768 C C . LYS A 1 341 ? -19.139 -20.795 37.373 1.00 97.75 341 LYS A C 1
ATOM 2770 O O . LYS A 1 341 ? -19.823 -21.048 38.360 1.00 97.75 341 LYS A O 1
ATOM 2775 N N . LEU A 1 342 ? -19.528 -21.100 36.135 1.00 95.38 342 LEU A N 1
ATOM 2776 C CA . LEU A 1 342 ? -20.795 -21.774 35.839 1.00 95.38 342 LEU A CA 1
ATOM 2777 C C . LEU A 1 342 ? -20.854 -23.186 36.430 1.00 95.38 342 LEU A C 1
ATOM 2779 O O . LEU A 1 342 ? -21.882 -23.567 36.991 1.00 95.38 342 LEU A O 1
ATOM 2783 N N . LYS A 1 343 ? -19.757 -23.950 36.363 1.00 97.56 343 LYS A N 1
ATOM 2784 C CA . LYS A 1 343 ? -19.659 -25.266 37.015 1.00 97.56 343 LYS A CA 1
ATOM 2785 C C . LYS A 1 343 ? -19.821 -25.154 38.530 1.00 97.56 343 LYS A C 1
ATOM 2787 O O . LYS A 1 343 ? -20.554 -25.954 39.108 1.00 97.56 343 LYS A O 1
ATOM 2792 N N . ASN A 1 344 ? -19.185 -24.168 39.161 1.00 96.62 344 ASN A N 1
ATOM 2793 C CA . ASN A 1 344 ? -19.304 -23.943 40.602 1.00 96.62 344 ASN A CA 1
ATOM 2794 C C . ASN A 1 344 ? -20.735 -23.555 40.995 1.00 96.62 344 ASN A C 1
ATOM 2796 O O . ASN A 1 344 ? -21.302 -24.197 41.872 1.00 96.62 344 ASN A O 1
ATOM 2800 N N . LEU A 1 345 ? -21.355 -22.607 40.284 1.00 94.50 345 LEU A N 1
ATOM 2801 C CA . LEU A 1 345 ? -22.752 -22.218 40.514 1.00 94.50 345 LEU A CA 1
ATOM 2802 C C . LEU A 1 345 ? -23.726 -23.380 40.285 1.00 94.50 345 LEU A C 1
ATOM 2804 O O . LEU A 1 345 ? -24.690 -23.527 41.028 1.00 94.50 345 LEU A O 1
ATOM 2808 N N . SER A 1 346 ? -23.480 -24.235 39.286 1.00 94.94 346 SER A N 1
ATOM 2809 C CA . SER A 1 346 ? -24.279 -25.451 39.079 1.00 94.94 346 SER A CA 1
ATOM 2810 C C . SER A 1 346 ? -24.176 -26.423 40.252 1.00 94.94 346 SER A C 1
ATOM 2812 O O . SER A 1 346 ? -25.199 -26.966 40.667 1.00 94.94 346 SER A O 1
ATOM 2814 N N . ARG A 1 347 ? -22.974 -26.639 40.807 1.00 95.31 347 ARG A N 1
ATOM 2815 C CA . ARG A 1 347 ? -22.800 -27.479 42.006 1.00 95.31 347 ARG A CA 1
ATOM 2816 C C . ARG A 1 347 ? -23.494 -26.867 43.217 1.00 95.31 347 ARG A C 1
ATOM 2818 O O . ARG A 1 347 ? -24.246 -27.562 43.886 1.00 95.31 347 ARG A O 1
ATOM 2825 N N . GLU A 1 348 ? -23.308 -25.572 43.451 1.00 93.31 348 GLU A N 1
ATOM 2826 C CA . GLU A 1 348 ? -23.910 -24.860 44.582 1.00 93.31 348 GLU A CA 1
ATOM 2827 C C . GLU A 1 348 ? -25.448 -24.875 44.501 1.00 93.31 348 GLU A C 1
ATOM 2829 O O . GLU A 1 348 ? -26.126 -25.152 45.490 1.00 93.31 348 GLU A O 1
ATOM 2834 N N . ASN A 1 349 ? -26.016 -24.708 43.300 1.00 89.25 349 ASN A N 1
ATOM 2835 C CA . ASN A 1 349 ? -27.451 -24.884 43.056 1.00 89.25 349 ASN A CA 1
ATOM 2836 C C . ASN A 1 349 ? -27.926 -26.318 43.323 1.00 89.25 349 ASN A C 1
ATOM 2838 O O . ASN A 1 349 ? -29.009 -26.506 43.882 1.00 89.25 349 ASN A O 1
ATOM 2842 N N . ALA A 1 350 ? -27.150 -27.332 42.927 1.00 92.88 350 ALA A N 1
ATOM 2843 C CA . ALA A 1 350 ? -27.481 -28.727 43.210 1.00 92.88 350 ALA A CA 1
ATOM 2844 C C . ALA A 1 350 ? -27.473 -29.008 44.724 1.00 92.88 350 ALA A C 1
ATOM 2846 O O . ALA A 1 350 ? -28.434 -29.582 45.234 1.00 92.88 350 ALA A O 1
ATOM 2847 N N . GLU A 1 351 ? -26.466 -28.518 45.452 1.00 92.12 351 GLU A N 1
ATOM 2848 C CA . GLU A 1 351 ? -26.379 -28.630 46.913 1.00 92.12 351 GLU A CA 1
ATOM 2849 C C . GLU A 1 351 ? -27.520 -27.895 47.625 1.00 92.12 351 GLU A C 1
ATOM 2851 O O . GLU A 1 351 ? -28.095 -28.412 48.582 1.00 92.12 351 GLU A O 1
ATOM 2856 N N . MET A 1 352 ? -27.883 -26.694 47.167 1.00 87.31 352 MET A N 1
ATOM 2857 C CA . MET A 1 352 ? -29.021 -25.933 47.696 1.00 87.31 352 MET A CA 1
ATOM 2858 C C . MET A 1 352 ? -30.332 -26.700 47.500 1.00 87.31 352 MET A C 1
ATOM 2860 O O . MET A 1 352 ? -31.157 -26.771 48.412 1.00 87.31 352 MET A O 1
ATOM 2864 N N . LYS A 1 353 ? -30.510 -27.329 46.332 1.00 87.94 353 LYS A N 1
ATOM 2865 C CA . LYS A 1 353 ? -31.681 -28.154 46.013 1.00 87.94 353 LYS A CA 1
ATOM 2866 C C . LYS A 1 353 ? -31.730 -29.425 46.868 1.00 87.94 353 LYS A C 1
ATOM 2868 O O . LYS A 1 353 ? -32.801 -29.789 47.351 1.00 87.94 353 LYS A O 1
ATOM 2873 N N . GLU A 1 354 ? -30.584 -30.056 47.116 1.00 85.56 354 GLU A N 1
ATOM 2874 C CA . GLU A 1 354 ? -30.464 -31.212 48.008 1.00 85.56 354 GLU A CA 1
ATOM 2875 C C . GLU A 1 354 ? -30.758 -30.833 49.468 1.00 85.56 354 GLU A C 1
ATOM 2877 O O . GLU A 1 354 ? -31.592 -31.483 50.103 1.00 85.56 354 GLU A O 1
ATOM 2882 N N . LYS A 1 355 ? -30.187 -29.734 49.982 1.00 86.06 355 LYS A N 1
ATOM 2883 C CA . LYS A 1 355 ? -30.453 -29.184 51.329 1.00 86.06 355 LYS A CA 1
ATOM 2884 C C . LYS A 1 355 ? -31.923 -28.792 51.519 1.00 86.06 355 LYS A C 1
ATOM 2886 O O . LYS A 1 355 ? -32.513 -29.055 52.568 1.00 86.06 355 LYS A O 1
ATOM 2891 N N . ALA A 1 356 ? -32.555 -28.217 50.496 1.00 76.12 356 ALA A N 1
ATOM 2892 C CA . ALA A 1 356 ? -33.991 -27.927 50.499 1.00 76.12 356 ALA A CA 1
ATOM 2893 C C . ALA A 1 356 ? -34.850 -29.206 50.487 1.00 76.12 356 ALA A C 1
ATOM 2895 O O . ALA A 1 356 ? -35.941 -29.230 51.054 1.00 76.12 356 ALA A O 1
ATOM 2896 N N . SER A 1 357 ? -34.367 -30.286 49.862 1.00 73.81 357 SER A N 1
ATOM 2897 C CA . SER A 1 357 ? -35.073 -31.572 49.839 1.00 73.81 357 SER A CA 1
ATOM 2898 C C . SER A 1 357 ? -34.916 -32.376 51.136 1.00 73.81 357 SER A C 1
ATOM 2900 O O . SER A 1 357 ? -35.861 -33.043 51.552 1.00 73.81 357 SER A O 1
ATOM 2902 N N . SER A 1 358 ? -33.764 -32.264 51.804 1.00 70.00 358 SER A N 1
ATOM 2903 C CA . SER A 1 358 ? -33.418 -32.996 53.031 1.00 70.00 358 SER A CA 1
ATOM 2904 C C . SER A 1 358 ? -33.844 -32.286 54.322 1.00 70.00 358 SER A C 1
ATOM 2906 O O . SER A 1 358 ? -34.023 -32.940 55.344 1.00 70.00 358 SER A O 1
ATOM 2908 N N . SER A 1 359 ? -34.112 -30.976 54.285 1.00 61.16 359 SER A N 1
ATOM 2909 C CA . SER A 1 359 ? -34.737 -30.234 55.397 1.00 61.16 359 SER A CA 1
ATOM 2910 C C . SER A 1 359 ? -36.256 -30.451 55.520 1.00 61.16 359 SER A C 1
ATOM 2912 O O . SER A 1 359 ? -36.900 -29.873 56.398 1.00 61.16 359 SER A O 1
ATOM 2914 N N . ARG A 1 360 ? -36.854 -31.299 54.670 1.00 56.47 360 ARG A N 1
ATOM 2915 C CA . ARG A 1 360 ? -38.279 -31.644 54.729 1.00 56.47 360 ARG A CA 1
ATOM 2916 C C . ARG A 1 360 ? -38.507 -32.811 55.709 1.00 56.47 360 ARG A C 1
ATOM 2918 O O . ARG A 1 360 ? -37.887 -33.856 55.531 1.00 56.47 360 ARG A O 1
ATOM 2925 N N . PRO A 1 361 ? -39.374 -32.680 56.732 1.00 54.56 361 PRO A N 1
ATOM 2926 C CA . PRO A 1 361 ? -39.513 -33.698 57.775 1.00 54.56 361 PRO A CA 1
ATOM 2927 C C . PRO A 1 361 ? -40.096 -35.030 57.245 1.00 54.56 361 PRO A C 1
ATOM 2929 O O . PRO A 1 361 ? -40.901 -35.004 56.310 1.00 54.56 361 PRO A O 1
ATOM 2932 N N . PRO A 1 362 ? -39.764 -36.196 57.851 1.00 51.16 362 PRO A N 1
ATOM 2933 C CA . PRO A 1 362 ? -40.092 -37.527 57.311 1.00 51.16 362 PRO A CA 1
ATOM 2934 C C . PRO A 1 362 ? -41.570 -37.941 57.420 1.00 51.16 362 PRO A C 1
ATOM 2936 O O . PRO A 1 362 ? -41.944 -39.031 56.998 1.00 51.16 362 PRO A O 1
ATOM 2939 N N . SER A 1 363 ? -42.441 -37.107 57.985 1.00 45.59 363 SER A N 1
ATOM 2940 C CA . SER A 1 363 ? -43.830 -37.469 58.298 1.00 45.59 363 SER A CA 1
ATOM 2941 C C . SER A 1 363 ? -44.815 -37.356 57.123 1.00 45.59 363 SER A C 1
ATOM 2943 O O . SER A 1 363 ? -46.022 -37.423 57.332 1.00 45.59 363 SER A O 1
ATOM 2945 N N . GLN A 1 364 ? -44.342 -37.222 55.881 1.00 48.66 364 GLN A N 1
ATOM 2946 C CA . GLN A 1 364 ? -45.205 -37.081 54.696 1.00 48.66 364 GLN A CA 1
ATOM 2947 C C . GLN A 1 364 ? -44.811 -37.998 53.530 1.00 48.66 364 GLN A C 1
ATOM 2949 O O . GLN A 1 364 ? -44.942 -37.629 52.365 1.00 48.66 364 GLN A O 1
ATOM 2954 N N . GLN A 1 365 ? -44.317 -39.205 53.827 1.00 46.38 365 GLN A N 1
ATOM 2955 C CA . GLN A 1 365 ? -43.883 -40.143 52.785 1.00 46.38 365 GLN A CA 1
ATOM 2956 C C . GLN A 1 365 ? -44.888 -41.246 52.434 1.00 46.38 365 GLN A C 1
ATOM 2958 O O . GLN A 1 365 ? -44.606 -42.054 51.553 1.00 46.38 365 GLN A O 1
ATOM 2963 N N . GLN A 1 366 ? -46.079 -41.270 53.039 1.00 47.78 366 GLN A N 1
ATOM 2964 C CA . GLN A 1 366 ? -47.138 -42.185 52.613 1.00 47.78 366 GLN A CA 1
ATOM 2965 C C . GLN A 1 366 ? -48.508 -41.509 52.579 1.00 47.78 366 GLN A C 1
ATOM 2967 O O . GLN A 1 366 ? -48.997 -40.995 53.580 1.00 47.78 366 GLN A O 1
ATOM 2972 N N . SER A 1 367 ? -49.132 -41.616 51.405 1.00 43.22 367 SER A N 1
ATOM 2973 C CA . SER A 1 367 ? -50.508 -41.252 51.056 1.00 43.22 367 SER A CA 1
ATOM 2974 C C . SER A 1 367 ? -50.820 -39.758 50.893 1.00 43.22 367 SER A C 1
ATOM 2976 O O . SER A 1 367 ? -50.308 -38.903 51.604 1.00 43.22 367 SER A O 1
ATOM 2978 N N . THR A 1 368 ? -51.733 -39.493 49.953 1.00 35.94 368 THR A N 1
ATOM 2979 C CA . THR A 1 368 ? -52.395 -38.220 49.603 1.00 35.94 368 THR A CA 1
ATOM 2980 C C . THR A 1 368 ? -51.757 -37.375 48.489 1.00 35.94 368 THR A C 1
ATOM 2982 O O . THR A 1 368 ? -51.030 -36.406 48.682 1.00 35.94 368 THR A O 1
ATOM 2985 N N . GLN A 1 369 ? -52.173 -37.711 47.260 1.00 47.34 369 GLN A N 1
ATOM 2986 C CA . GLN A 1 369 ? -52.736 -36.702 46.364 1.00 47.34 369 GLN A CA 1
ATOM 2987 C C . GLN A 1 369 ? -53.719 -35.824 47.168 1.00 47.34 369 GLN A C 1
ATOM 2989 O O . GLN A 1 369 ? -54.590 -36.374 47.835 1.00 47.34 369 GLN A O 1
ATOM 2994 N N . LEU A 1 370 ? -53.575 -34.498 47.048 1.00 41.94 370 LEU A N 1
ATOM 2995 C CA . LEU A 1 370 ? -54.452 -33.397 47.494 1.00 41.94 370 LEU A CA 1
ATOM 2996 C C . LEU A 1 370 ? -53.897 -32.482 48.605 1.00 41.94 370 LEU A C 1
ATOM 2998 O O . LEU A 1 370 ? -53.815 -32.832 49.775 1.00 41.94 370 LEU A O 1
ATOM 3002 N N . LYS A 1 371 ? -53.676 -31.234 48.157 1.00 48.84 371 LYS A N 1
ATOM 3003 C CA . LYS A 1 371 ? -53.781 -29.942 48.859 1.00 48.84 371 LYS A CA 1
ATOM 3004 C C . LYS A 1 371 ? -52.759 -29.658 49.971 1.00 48.84 371 LYS A C 1
ATOM 3006 O O . LYS A 1 371 ? -53.007 -29.862 51.153 1.00 48.84 371 LYS A O 1
ATOM 3011 N N . ARG A 1 372 ? -51.634 -29.044 49.572 1.00 42.56 372 ARG A N 1
ATOM 3012 C CA . ARG A 1 372 ? -50.821 -28.188 50.460 1.00 42.56 372 ARG A CA 1
ATOM 3013 C C . ARG A 1 372 ? -51.561 -26.869 50.728 1.00 42.56 372 ARG A C 1
ATOM 3015 O O . ARG A 1 372 ? -52.123 -26.328 49.780 1.00 42.56 372 ARG A O 1
ATOM 3022 N N . PRO A 1 373 ? -51.513 -26.306 51.949 1.00 49.09 373 PRO A N 1
ATOM 3023 C CA . PRO A 1 373 ? -51.979 -24.949 52.195 1.00 49.09 373 PRO A CA 1
ATOM 3024 C C . PRO A 1 373 ? -50.906 -23.992 51.665 1.00 49.09 373 PRO A C 1
ATOM 3026 O O . PRO A 1 373 ? -49.846 -23.841 52.269 1.00 49.09 373 PRO A O 1
ATOM 3029 N N . SER A 1 374 ? -51.144 -23.418 50.488 1.00 40.38 374 SER A N 1
ATOM 3030 C CA . SER A 1 374 ? -50.166 -22.622 49.745 1.00 40.38 374 SER A CA 1
ATOM 3031 C C . SER A 1 374 ? -50.717 -21.238 49.411 1.00 40.38 374 SER A C 1
ATOM 3033 O O . SER A 1 374 ? -50.624 -20.782 48.276 1.00 40.38 374 SER A O 1
ATOM 3035 N N . SER A 1 375 ? -51.261 -20.538 50.410 1.00 53.41 375 SER A N 1
ATOM 3036 C CA . SER A 1 375 ? -51.971 -19.263 50.217 1.00 53.41 375 SER A CA 1
ATOM 3037 C C . SER A 1 375 ? -51.125 -18.116 49.640 1.00 53.41 375 SER A C 1
ATOM 3039 O O . SER A 1 375 ? -51.680 -17.081 49.290 1.00 53.41 375 SER A O 1
ATOM 3041 N N . LEU A 1 376 ? -49.803 -18.277 49.529 1.00 47.12 376 LEU A N 1
ATOM 3042 C CA . LEU A 1 376 ? -48.898 -17.309 48.896 1.00 47.12 376 LEU A CA 1
ATOM 3043 C C . LEU A 1 376 ? -48.580 -17.641 47.432 1.00 47.12 376 LEU A C 1
ATOM 3045 O O . LEU A 1 376 ? -48.364 -16.727 46.649 1.00 47.12 376 LEU A O 1
ATOM 3049 N N . THR A 1 377 ? -48.606 -18.918 47.051 1.00 46.31 377 THR A N 1
ATOM 3050 C CA . THR A 1 377 ? -48.409 -19.357 45.658 1.00 46.31 377 THR A CA 1
ATOM 3051 C C . THR A 1 377 ? -49.721 -19.324 44.881 1.00 46.31 377 THR A C 1
ATOM 3053 O O . THR A 1 377 ? -49.706 -19.078 43.683 1.00 46.31 377 THR A O 1
ATOM 3056 N N . ASP A 1 378 ? -50.856 -19.493 45.567 1.00 50.00 378 ASP A N 1
ATOM 3057 C CA . ASP A 1 378 ? -52.190 -19.413 44.963 1.00 50.00 378 ASP A CA 1
ATOM 3058 C C . ASP A 1 378 ? -52.529 -17.983 44.499 1.00 50.00 378 ASP A C 1
ATOM 3060 O O . ASP A 1 378 ? -53.234 -17.819 43.514 1.00 50.00 378 ASP A O 1
ATOM 3064 N N . LEU A 1 379 ? -51.990 -16.937 45.146 1.00 52.97 379 LEU A N 1
ATOM 3065 C CA . LEU A 1 379 ? -52.128 -15.545 44.681 1.00 52.97 379 LEU A CA 1
ATOM 3066 C C . LEU A 1 379 ? -51.275 -15.263 43.439 1.00 52.97 379 LEU A C 1
ATOM 3068 O O . LEU A 1 379 ? -51.721 -14.551 42.544 1.00 52.97 379 LEU A O 1
ATOM 3072 N N . THR A 1 380 ? -50.063 -15.821 43.375 1.00 59.06 380 THR A N 1
ATOM 3073 C CA . THR A 1 380 ? -49.174 -15.669 42.215 1.00 59.06 380 THR A CA 1
ATOM 3074 C C . THR A 1 380 ? -49.704 -16.453 41.021 1.00 59.06 380 THR A C 1
ATOM 3076 O O . THR A 1 380 ? -49.821 -15.887 39.944 1.00 59.06 380 THR A O 1
ATOM 3079 N N . HIS A 1 381 ? -50.143 -17.697 41.223 1.00 58.09 381 HIS A N 1
ATOM 3080 C CA . HIS A 1 381 ? -50.765 -18.488 40.164 1.00 58.09 381 HIS A CA 1
ATOM 3081 C C . HIS A 1 381 ? -52.145 -17.968 39.756 1.00 58.09 381 HIS A C 1
ATOM 3083 O O . HIS A 1 381 ? -52.437 -17.989 38.573 1.00 58.09 381 HIS A O 1
ATOM 3089 N N . ALA A 1 382 ? -52.975 -17.438 40.663 1.00 67.94 382 ALA A N 1
ATOM 3090 C CA . ALA A 1 382 ? -54.238 -16.803 40.265 1.00 67.94 382 ALA A CA 1
ATOM 3091 C C . ALA A 1 382 ? -54.012 -15.511 39.463 1.00 67.94 382 ALA A C 1
ATOM 3093 O O . ALA A 1 382 ? -54.796 -15.202 38.568 1.00 67.94 382 ALA A O 1
ATOM 3094 N N . HIS A 1 383 ? -52.944 -14.761 39.760 1.00 70.75 383 HIS A N 1
ATOM 3095 C CA . HIS A 1 383 ? -52.558 -13.596 38.967 1.00 70.75 383 HIS A CA 1
ATOM 3096 C C . HIS A 1 383 ? -52.016 -14.005 37.593 1.00 70.75 383 HIS A C 1
ATOM 3098 O O . HIS A 1 383 ? -52.467 -13.468 36.586 1.00 70.75 383 HIS A O 1
ATOM 3104 N N . GLU A 1 384 ? -51.133 -15.006 37.545 1.00 73.31 384 GLU A N 1
ATOM 3105 C CA . GLU A 1 384 ? -50.620 -15.584 36.298 1.00 73.31 384 GLU A CA 1
ATOM 3106 C C . GLU A 1 384 ? -51.746 -16.208 35.454 1.00 73.31 384 GLU A C 1
ATOM 3108 O O . GLU A 1 384 ? -51.775 -16.025 34.243 1.00 73.31 384 GLU A O 1
ATOM 3113 N N . GLU A 1 385 ? -52.720 -16.894 36.060 1.00 78.31 385 GLU A N 1
ATOM 3114 C CA . GLU A 1 385 ? -53.886 -17.447 35.359 1.00 78.31 385 GLU A CA 1
ATOM 3115 C C . GLU A 1 385 ? -54.799 -16.342 34.816 1.00 78.31 385 GLU A C 1
ATOM 3117 O O . GLU A 1 385 ? -55.266 -16.448 33.684 1.00 78.31 385 GLU A O 1
ATOM 3122 N N . GLN A 1 386 ? -55.019 -15.255 35.564 1.00 81.81 386 GLN A N 1
ATOM 3123 C CA . GLN A 1 386 ? -55.764 -14.093 35.065 1.00 81.81 386 GLN A CA 1
ATOM 3124 C C . GLN A 1 386 ? -55.032 -13.380 33.923 1.00 81.81 386 GLN A C 1
ATOM 3126 O O . GLN A 1 386 ? -55.673 -12.960 32.961 1.00 81.81 386 GLN A O 1
ATOM 3131 N N . GLU A 1 387 ? -53.706 -13.266 33.996 1.00 81.25 387 GLU A N 1
ATOM 3132 C CA . GLU A 1 387 ? -52.881 -12.679 32.938 1.00 81.25 387 GLU A CA 1
ATOM 3133 C C . GLU A 1 387 ? -52.873 -13.563 31.683 1.00 81.25 387 GLU A C 1
ATOM 3135 O O . GLU A 1 387 ? -53.024 -13.067 30.567 1.00 81.25 387 GLU A O 1
ATOM 3140 N N . VAL A 1 388 ? -52.806 -14.886 31.850 1.00 83.62 388 VAL A N 1
ATOM 3141 C CA . VAL A 1 388 ? -52.901 -15.855 30.751 1.00 83.62 388 VAL A CA 1
ATOM 3142 C C . VAL A 1 388 ? -54.293 -15.851 30.115 1.00 83.62 388 VAL A C 1
ATOM 3144 O O . VAL A 1 388 ? -54.389 -15.889 28.890 1.00 83.62 388 VAL A O 1
ATOM 3147 N N . GLU A 1 389 ? -55.375 -15.782 30.892 1.00 88.62 389 GLU A N 1
ATOM 3148 C CA . GLU A 1 389 ? -56.738 -15.668 30.351 1.00 88.62 389 GLU A CA 1
ATOM 3149 C C . GLU A 1 389 ? -56.961 -14.323 29.640 1.00 88.62 389 GLU A C 1
ATOM 3151 O O . GLU A 1 389 ? -57.566 -14.290 28.568 1.00 88.62 389 GLU A O 1
ATOM 3156 N N . PHE A 1 390 ? -56.398 -13.228 30.159 1.00 88.88 390 PHE A N 1
ATOM 3157 C CA . PHE A 1 390 ? -56.419 -11.926 29.491 1.00 88.88 390 PHE A CA 1
ATOM 3158 C C . PHE A 1 390 ? -55.654 -11.952 28.158 1.00 88.88 390 PHE A C 1
ATOM 3160 O O . PHE A 1 390 ? -56.173 -11.496 27.139 1.00 88.88 390 PHE A O 1
ATOM 3167 N N . LEU A 1 391 ? -54.460 -12.552 28.128 1.00 91.06 391 LEU A N 1
ATOM 3168 C CA . LEU A 1 391 ? -53.676 -12.723 26.902 1.00 91.06 391 LEU A CA 1
ATOM 3169 C C . LEU A 1 391 ? -54.377 -13.640 25.894 1.00 91.06 391 LEU A C 1
ATOM 3171 O O . LEU A 1 391 ? -54.375 -13.346 24.701 1.00 91.06 391 LEU A O 1
ATOM 3175 N N . LYS A 1 392 ? -55.024 -14.723 26.340 1.00 90.44 392 LYS A N 1
ATOM 3176 C CA . LYS A 1 392 ? -55.843 -15.572 25.459 1.00 90.44 392 LYS A CA 1
ATOM 3177 C C . LYS A 1 392 ? -57.001 -14.788 24.852 1.00 90.44 392 LYS A C 1
ATOM 3179 O O . LYS A 1 392 ? -57.239 -14.922 23.654 1.00 90.44 392 LYS A O 1
ATOM 3184 N N . LEU A 1 393 ? -57.693 -13.965 25.642 1.00 92.94 393 LEU A N 1
ATOM 3185 C CA . LEU A 1 393 ? -58.786 -13.130 25.146 1.00 92.94 393 LEU A CA 1
ATOM 3186 C C . LEU A 1 393 ? -58.279 -12.102 24.125 1.00 92.94 393 LEU A C 1
ATOM 3188 O O . LEU A 1 393 ? -58.876 -11.964 23.063 1.00 92.94 393 LEU A O 1
ATOM 3192 N N . GLN A 1 394 ? -57.134 -11.469 24.392 1.00 90.06 394 GLN A N 1
ATOM 3193 C CA . GLN A 1 394 ? -56.494 -10.536 23.464 1.00 90.06 394 GLN A CA 1
ATOM 3194 C C . GLN A 1 394 ? -56.056 -11.223 22.162 1.00 90.06 394 GLN A C 1
ATOM 3196 O O . GLN A 1 394 ? -56.212 -10.659 21.084 1.00 90.06 394 GLN A O 1
ATOM 3201 N N . VAL A 1 395 ? -55.550 -12.458 22.230 1.00 92.75 395 VAL A N 1
ATOM 3202 C CA . VAL A 1 395 ? -55.204 -13.249 21.038 1.00 92.75 395 VAL A CA 1
ATOM 3203 C C . VAL A 1 395 ? -56.454 -13.627 20.242 1.00 92.75 395 VAL A C 1
ATOM 3205 O O . VAL A 1 395 ? -56.418 -13.587 19.015 1.00 92.75 395 VAL A O 1
ATOM 3208 N N . VAL A 1 396 ? -57.562 -13.970 20.905 1.00 92.81 396 VAL A N 1
ATOM 3209 C CA . VAL A 1 396 ? -58.845 -14.253 20.236 1.00 92.81 396 VAL A CA 1
ATOM 3210 C C . VAL A 1 396 ? -59.408 -12.992 19.576 1.00 92.81 396 VAL A C 1
ATOM 3212 O O . VAL A 1 396 ? -59.852 -13.058 18.432 1.00 92.81 396 VAL A O 1
ATOM 3215 N N . GLU A 1 397 ? -59.334 -11.842 20.242 1.00 91.38 397 GLU A N 1
ATOM 3216 C CA . GLU A 1 397 ? -59.750 -10.549 19.692 1.00 91.38 397 GLU A CA 1
ATOM 3217 C C . GLU A 1 397 ? -58.888 -10.146 18.487 1.00 91.38 397 GLU A C 1
ATOM 3219 O O . GLU A 1 397 ? -59.416 -9.848 17.416 1.00 91.38 397 GLU A O 1
ATOM 3224 N N . GLN A 1 398 ? -57.559 -10.239 18.605 1.00 88.75 398 GLN A N 1
ATOM 3225 C CA . GLN A 1 398 ? -56.642 -9.994 17.488 1.00 88.75 398 GLN A CA 1
ATOM 3226 C C . GLN A 1 398 ? -56.882 -10.965 16.331 1.00 88.75 398 GLN A C 1
ATOM 3228 O O . GLN A 1 398 ? -56.796 -10.566 15.171 1.00 88.75 398 GLN A O 1
ATOM 3233 N N . ARG A 1 399 ? -57.215 -12.228 16.621 1.00 90.69 399 ARG A N 1
ATOM 3234 C CA . ARG A 1 399 ? -57.568 -13.209 15.593 1.00 90.69 399 ARG A CA 1
ATOM 3235 C C . ARG A 1 399 ? -58.857 -12.826 14.866 1.00 90.69 399 ARG A C 1
ATOM 3237 O O . ARG A 1 399 ? -58.879 -12.921 13.645 1.00 90.69 399 ARG A O 1
ATOM 3244 N N . GLY A 1 400 ? -59.869 -12.334 15.583 1.00 91.06 400 GLY A N 1
ATOM 3245 C CA . GLY A 1 400 ? -61.101 -11.807 14.989 1.00 91.06 400 GLY A CA 1
ATOM 3246 C C . GLY A 1 400 ? -60.845 -10.613 14.067 1.00 91.06 400 GLY A C 1
ATOM 3247 O O . GLY A 1 400 ? -61.295 -10.618 12.926 1.00 91.06 400 GLY A O 1
ATOM 3248 N N . ILE A 1 401 ? -60.029 -9.651 14.510 1.00 89.69 401 ILE A N 1
ATOM 3249 C CA . ILE A 1 401 ? -59.634 -8.488 13.697 1.00 89.69 401 ILE A CA 1
ATOM 3250 C C . ILE A 1 401 ? -58.881 -8.933 12.434 1.00 89.69 401 ILE A C 1
ATOM 3252 O O . ILE A 1 401 ? -59.136 -8.429 11.341 1.00 89.69 401 ILE A O 1
ATOM 3256 N N . ILE A 1 402 ? -57.967 -9.901 12.556 1.00 88.31 402 ILE A N 1
ATOM 3257 C CA . ILE A 1 402 ? -57.252 -10.461 11.402 1.00 88.31 402 ILE A CA 1
ATOM 3258 C C . ILE A 1 402 ? -58.231 -11.124 10.432 1.00 88.31 402 ILE A C 1
ATOM 3260 O O . ILE A 1 402 ? -58.103 -10.918 9.227 1.00 88.31 402 ILE A O 1
ATOM 3264 N N . ASP A 1 403 ? -59.197 -11.898 10.922 1.00 91.44 403 ASP A N 1
ATOM 3265 C CA . ASP A 1 403 ? -60.163 -12.597 10.075 1.00 91.44 403 ASP A CA 1
ATOM 3266 C C . ASP A 1 403 ? -61.099 -11.603 9.348 1.00 91.44 403 ASP A C 1
ATOM 3268 O O . ASP A 1 403 ? -61.326 -11.757 8.144 1.00 91.44 403 ASP A O 1
ATOM 3272 N N . GLU A 1 404 ? -61.549 -10.532 10.015 1.00 90.75 404 GLU A N 1
ATOM 3273 C CA . GLU A 1 404 ? -62.322 -9.434 9.405 1.00 90.75 404 GLU A CA 1
ATOM 3274 C C . GLU A 1 404 ? -61.526 -8.722 8.297 1.00 90.75 404 GLU A C 1
ATOM 3276 O O . GLU A 1 404 ? -61.985 -8.627 7.154 1.00 90.75 404 GLU A O 1
ATOM 3281 N N . LEU A 1 405 ? -60.284 -8.316 8.586 1.00 83.38 405 LEU A N 1
ATOM 3282 C CA . LEU A 1 405 ? -59.393 -7.672 7.611 1.00 83.38 405 LEU A CA 1
ATOM 3283 C C . LEU A 1 405 ? -59.054 -8.603 6.434 1.00 83.38 405 LEU A C 1
ATOM 3285 O O . LEU A 1 405 ? -58.956 -8.178 5.278 1.00 83.38 405 LEU A O 1
ATOM 3289 N N . THR A 1 406 ? -58.906 -9.900 6.706 1.00 86.25 406 THR A N 1
ATOM 3290 C CA . THR A 1 406 ? -58.650 -10.933 5.694 1.00 86.25 406 THR A CA 1
ATOM 3291 C C . THR A 1 406 ? -59.836 -11.063 4.739 1.00 86.25 406 THR A C 1
ATOM 3293 O O . THR A 1 406 ? -59.624 -11.184 3.522 1.00 86.25 406 THR A O 1
ATOM 3296 N N . GLN A 1 407 ? -61.061 -10.986 5.268 1.00 87.38 407 GLN A N 1
ATOM 3297 C CA . GLN A 1 407 ? -62.304 -11.048 4.507 1.00 87.38 407 GLN A CA 1
ATOM 3298 C C . GLN A 1 407 ? -62.530 -9.779 3.666 1.00 87.38 407 GLN A C 1
ATOM 3300 O O . GLN A 1 407 ? -62.910 -9.888 2.496 1.00 87.38 407 GLN A O 1
ATOM 3305 N N . GLU A 1 408 ? -62.227 -8.588 4.194 1.00 82.69 408 GLU A N 1
ATOM 3306 C CA . GLU A 1 408 ? -62.266 -7.326 3.432 1.00 82.69 408 GLU A CA 1
ATOM 3307 C C . GLU A 1 408 ? -61.283 -7.333 2.252 1.00 82.69 408 GLU A C 1
ATOM 3309 O O . GLU A 1 408 ? -61.638 -6.983 1.120 1.00 82.69 408 GLU A O 1
ATOM 3314 N N . ARG A 1 409 ? -60.053 -7.810 2.477 1.00 82.25 409 ARG A N 1
ATOM 3315 C CA . ARG A 1 409 ? -59.033 -7.950 1.427 1.00 82.25 409 ARG A CA 1
ATOM 3316 C C . ARG A 1 409 ? -59.478 -8.910 0.322 1.00 82.25 409 ARG A C 1
ATOM 3318 O O . ARG A 1 409 ? -59.275 -8.607 -0.856 1.00 82.25 409 ARG A O 1
ATOM 3325 N N . ASP A 1 410 ? -60.135 -10.020 0.658 1.00 80.38 410 ASP A N 1
ATOM 3326 C CA . ASP A 1 410 ? -60.667 -10.950 -0.351 1.00 80.38 410 ASP A CA 1
ATOM 3327 C C . ASP A 1 410 ? -61.805 -10.333 -1.175 1.00 80.38 410 ASP A C 1
ATOM 3329 O O . ASP A 1 410 ? -61.837 -10.490 -2.402 1.00 80.38 410 ASP A O 1
ATOM 3333 N N . GLN A 1 411 ? -62.692 -9.555 -0.548 1.00 80.62 411 GLN A N 1
ATOM 3334 C CA . GLN A 1 411 ? -63.733 -8.811 -1.266 1.00 80.62 411 GLN A CA 1
ATOM 3335 C C . GLN A 1 411 ? -63.134 -7.768 -2.228 1.00 80.62 411 GLN A C 1
ATOM 3337 O O . GLN A 1 411 ? -63.574 -7.646 -3.378 1.00 80.62 411 GLN A O 1
ATOM 3342 N N . LEU A 1 412 ? -62.080 -7.058 -1.813 1.00 74.44 412 LEU A N 1
ATOM 3343 C CA . LEU A 1 412 ? -61.386 -6.070 -2.648 1.00 74.44 412 LEU A CA 1
ATOM 3344 C C . LEU A 1 412 ? -60.652 -6.705 -3.842 1.00 74.44 412 LEU A C 1
ATOM 3346 O O . LEU A 1 412 ? -60.650 -6.141 -4.943 1.00 74.44 412 LEU A O 1
ATOM 3350 N N . VAL A 1 413 ? -60.069 -7.895 -3.669 1.00 72.75 413 VAL A N 1
ATOM 3351 C CA . VAL A 1 413 ? -59.408 -8.646 -4.752 1.00 72.75 413 VAL A CA 1
ATOM 3352 C C . VAL A 1 413 ? -60.420 -9.139 -5.790 1.00 72.75 413 VAL A C 1
ATOM 3354 O O . VAL A 1 413 ? -60.159 -9.047 -6.996 1.00 72.75 413 VAL A O 1
ATOM 3357 N N . MET A 1 414 ? -61.593 -9.606 -5.357 1.00 65.12 414 MET A N 1
ATOM 3358 C CA . MET A 1 414 ? -62.662 -10.029 -6.270 1.00 65.12 414 MET A CA 1
ATOM 3359 C C . MET A 1 414 ? -63.231 -8.850 -7.073 1.00 65.12 414 MET A C 1
ATOM 3361 O O . MET A 1 414 ? -63.445 -8.978 -8.281 1.00 65.12 414 MET A O 1
ATOM 3365 N N . ASN A 1 415 ? -63.344 -7.667 -6.460 1.00 60.78 415 ASN A N 1
ATOM 3366 C CA . ASN A 1 415 ? -63.769 -6.442 -7.145 1.00 60.78 415 ASN A CA 1
ATOM 3367 C C . ASN A 1 415 ? -62.729 -5.916 -8.161 1.00 60.78 415 ASN A C 1
ATOM 3369 O O . ASN A 1 415 ? -63.104 -5.381 -9.208 1.00 60.78 415 ASN A O 1
ATOM 3373 N N . LYS A 1 416 ? -61.421 -6.112 -7.922 1.00 58.44 416 LYS A N 1
ATOM 3374 C CA . LYS A 1 416 ? -60.345 -5.707 -8.856 1.00 58.44 416 LYS A CA 1
ATOM 3375 C C . LYS A 1 416 ? -60.238 -6.599 -10.103 1.00 58.44 416 LYS A C 1
ATOM 3377 O O . LYS A 1 416 ? -59.903 -6.095 -11.178 1.00 58.44 416 LYS A O 1
ATOM 3382 N N . LYS A 1 417 ? -60.563 -7.895 -10.011 1.00 50.47 417 LYS A N 1
ATOM 3383 C CA . LYS A 1 417 ? -60.473 -8.841 -11.148 1.00 50.47 417 LYS A CA 1
ATOM 3384 C C . LYS A 1 417 ? -61.528 -8.616 -12.240 1.00 50.47 417 LYS A C 1
ATOM 3386 O O . LYS A 1 417 ? -61.327 -9.053 -13.370 1.00 50.47 417 LYS A O 1
ATOM 3391 N N . SER A 1 418 ? -62.600 -7.870 -11.966 1.00 48.09 418 SER A N 1
ATOM 3392 C CA . SER A 1 418 ? -63.648 -7.596 -12.961 1.00 48.09 418 SER A CA 1
ATOM 3393 C C . SER A 1 418 ? -63.262 -6.553 -14.029 1.00 48.09 418 SER A C 1
ATOM 3395 O O . SER A 1 418 ? -64.044 -6.343 -14.958 1.00 48.09 418 SER A O 1
ATOM 3397 N N . ARG A 1 419 ? -62.109 -5.862 -13.930 1.00 52.59 419 ARG A N 1
ATOM 3398 C CA . ARG A 1 419 ? -61.892 -4.603 -14.678 1.00 52.59 419 ARG A CA 1
ATOM 3399 C C . ARG A 1 419 ? -60.733 -4.498 -15.677 1.00 52.59 419 ARG A C 1
ATOM 3401 O O . ARG A 1 419 ? -60.563 -3.408 -16.214 1.00 52.59 419 ARG A O 1
ATOM 3408 N N . ARG A 1 420 ? -59.952 -5.535 -16.007 1.00 41.78 420 ARG A N 1
ATOM 3409 C CA . ARG A 1 420 ? -58.830 -5.356 -16.966 1.00 41.78 420 ARG A CA 1
ATOM 3410 C C . ARG A 1 420 ? -58.677 -6.500 -17.982 1.00 41.78 420 ARG A C 1
ATOM 3412 O O . ARG A 1 420 ? -58.323 -7.614 -17.622 1.00 41.78 420 ARG A O 1
ATOM 3419 N N . LYS A 1 421 ? -58.910 -6.189 -19.268 1.00 47.97 421 LYS A N 1
ATOM 3420 C CA . LYS A 1 421 ? -58.458 -6.953 -20.454 1.00 47.97 421 LYS A CA 1
ATOM 3421 C C . LYS A 1 421 ? -57.172 -6.303 -21.015 1.00 47.97 421 LYS A C 1
ATOM 3423 O O . LYS A 1 421 ? -57.116 -5.074 -20.995 1.00 47.97 421 LYS A O 1
ATOM 3428 N N . PRO A 1 422 ? -56.190 -7.050 -21.565 1.00 39.81 422 PRO A N 1
ATOM 3429 C CA . PRO A 1 422 ? -54.960 -6.469 -22.119 1.00 39.81 422 PRO A CA 1
ATOM 3430 C C . PRO A 1 422 ? -54.974 -6.357 -23.665 1.00 39.81 422 PRO A C 1
ATOM 3432 O O . PRO A 1 422 ? -55.585 -7.205 -24.325 1.00 39.81 422 PRO A O 1
ATOM 3435 N N . PRO A 1 423 ? -54.270 -5.374 -24.274 1.00 42.12 423 PRO A N 1
ATOM 3436 C CA . PRO A 1 423 ? -53.948 -5.362 -25.701 1.00 42.12 423 PRO A CA 1
ATOM 3437 C C . PRO A 1 423 ? -52.506 -5.840 -25.995 1.00 42.12 423 PRO A C 1
ATOM 3439 O O . PRO A 1 423 ? -51.637 -5.863 -25.129 1.00 42.12 423 PRO A O 1
ATOM 3442 N N . LYS A 1 424 ? -52.288 -6.266 -27.247 1.00 41.12 424 LYS A N 1
ATOM 3443 C CA . LYS A 1 424 ? -51.120 -6.994 -27.784 1.00 41.12 424 LYS A CA 1
ATOM 3444 C C . LYS A 1 424 ? -49.941 -6.076 -28.165 1.00 41.12 424 LYS A C 1
ATOM 3446 O O . LYS A 1 424 ? -50.163 -5.006 -28.721 1.00 41.12 424 LYS A O 1
ATOM 3451 N N . LEU A 1 425 ? -48.706 -6.559 -27.979 1.00 36.56 425 LEU A N 1
ATOM 3452 C CA . LEU A 1 425 ? -47.447 -5.942 -28.441 1.00 36.56 425 LEU A CA 1
ATOM 3453 C C . LEU A 1 425 ? -47.041 -6.425 -29.848 1.00 36.56 425 LEU A C 1
ATOM 3455 O O . LEU A 1 425 ? -47.102 -7.618 -30.151 1.00 36.56 425 LEU A O 1
ATOM 3459 N N . THR A 1 426 ? -46.588 -5.499 -30.698 1.00 36.00 426 THR A N 1
ATOM 3460 C CA . THR A 1 426 ? -46.065 -5.744 -32.054 1.00 36.00 426 THR A CA 1
ATOM 3461 C C . THR A 1 426 ? -44.542 -5.917 -32.053 1.00 36.00 426 THR A C 1
ATOM 3463 O O . THR A 1 426 ? -43.827 -5.081 -31.509 1.00 36.00 426 THR A O 1
ATOM 3466 N N . LYS A 1 427 ? -44.043 -6.972 -32.710 1.00 37.50 427 LYS A N 1
ATOM 3467 C CA . LYS A 1 427 ? -42.612 -7.266 -32.921 1.00 37.50 427 LYS A CA 1
ATOM 3468 C C . LYS A 1 427 ? -42.019 -6.386 -34.035 1.00 37.50 427 LYS A C 1
ATOM 3470 O O . LYS A 1 427 ? -42.615 -6.309 -35.108 1.00 37.50 427 LYS A O 1
ATOM 3475 N N . ARG A 1 428 ? -40.820 -5.819 -33.843 1.00 32.09 428 ARG A N 1
ATOM 3476 C CA . ARG A 1 428 ? -39.945 -5.362 -34.944 1.00 32.09 428 ARG A CA 1
ATOM 3477 C C . ARG A 1 428 ? -38.718 -6.272 -35.043 1.00 32.09 428 ARG A C 1
ATOM 3479 O O . ARG A 1 428 ? -38.144 -6.649 -34.030 1.00 32.09 428 ARG A O 1
ATOM 3486 N N . HIS A 1 429 ? -38.400 -6.652 -36.279 1.00 36.84 429 HIS A N 1
ATOM 3487 C CA . HIS A 1 429 ? -37.259 -7.471 -36.686 1.00 36.84 429 HIS A CA 1
ATOM 3488 C C . HIS A 1 429 ? -35.950 -6.672 -36.606 1.00 36.84 429 HIS A C 1
ATOM 3490 O O . HIS A 1 429 ? -35.931 -5.502 -36.982 1.00 36.84 429 HIS A O 1
ATOM 3496 N N . VAL A 1 430 ? -34.869 -7.335 -36.194 1.00 34.53 430 VAL A N 1
ATOM 3497 C CA . VAL A 1 430 ? -33.480 -6.874 -36.345 1.00 34.53 430 VAL A CA 1
ATOM 3498 C C . VAL A 1 430 ? -32.801 -7.811 -37.344 1.00 34.53 430 VAL A C 1
ATOM 3500 O O . VAL A 1 430 ? -32.970 -9.025 -37.258 1.00 34.53 430 VAL A O 1
ATOM 3503 N N . VAL A 1 431 ? -32.093 -7.236 -38.315 1.00 37.00 431 VAL A N 1
ATOM 3504 C CA . VAL A 1 431 ? -31.276 -7.948 -39.307 1.00 37.00 431 VAL A CA 1
ATOM 3505 C C . VAL A 1 431 ? -29.820 -7.882 -38.849 1.00 37.00 431 VAL A C 1
ATOM 3507 O O . VAL A 1 431 ? -29.323 -6.796 -38.566 1.00 37.00 431 VAL A O 1
ATOM 3510 N N . GLU A 1 432 ? -29.156 -9.035 -38.773 1.00 35.00 432 GLU A N 1
ATOM 3511 C CA . GLU A 1 432 ? -27.713 -9.155 -38.536 1.00 35.00 432 GLU A CA 1
ATOM 3512 C C . GLU A 1 432 ? -26.931 -8.924 -39.835 1.00 35.00 432 GLU A C 1
ATOM 3514 O O . GLU A 1 432 ? -27.255 -9.499 -40.877 1.00 35.00 432 GLU A O 1
ATOM 3519 N N . THR A 1 433 ? -25.850 -8.146 -39.764 1.00 43.62 433 THR A N 1
ATOM 3520 C CA . THR A 1 433 ? -24.789 -8.162 -40.780 1.00 43.62 433 THR A CA 1
ATOM 3521 C C . THR A 1 433 ? -23.410 -8.316 -40.140 1.00 43.62 433 THR A C 1
ATOM 3523 O O . THR A 1 433 ? -23.184 -7.944 -38.995 1.00 43.62 433 THR A O 1
ATOM 3526 N N . TYR A 1 434 ? -22.504 -8.891 -40.930 1.00 44.06 434 TYR A N 1
ATOM 3527 C CA . TYR A 1 434 ? -21.297 -9.658 -40.596 1.00 44.06 434 TYR A CA 1
ATOM 3528 C C . TYR A 1 434 ? -20.085 -8.896 -40.000 1.00 44.06 434 TYR A C 1
ATOM 3530 O O . TYR A 1 434 ? -18.993 -9.450 -39.943 1.00 44.06 434 TYR A O 1
ATOM 3538 N N . PHE A 1 435 ? -20.220 -7.657 -39.526 1.00 40.81 435 PHE A N 1
ATOM 3539 C CA . PHE A 1 435 ? -19.140 -6.967 -38.802 1.00 40.81 435 PHE A CA 1
ATOM 3540 C C . PHE A 1 435 ? -19.736 -6.228 -37.601 1.00 40.81 435 PHE A C 1
ATOM 3542 O O . PHE A 1 435 ? -20.710 -5.496 -37.748 1.00 40.81 435 PHE A O 1
ATOM 3549 N N . GLY A 1 436 ? -19.202 -6.523 -36.414 1.00 39.00 436 GLY A N 1
ATOM 3550 C CA . GLY A 1 436 ? -19.774 -6.172 -35.116 1.00 39.00 436 GLY A CA 1
ATOM 3551 C C . GLY A 1 436 ? -19.913 -4.673 -34.850 1.00 39.00 436 GLY A C 1
ATOM 3552 O O . GLY A 1 436 ? -19.254 -3.845 -35.470 1.00 39.00 436 GLY A O 1
ATOM 3553 N N . PHE A 1 437 ? -20.801 -4.375 -33.901 1.00 38.22 437 PHE A N 1
ATOM 3554 C CA . PHE A 1 437 ? -21.120 -3.047 -33.394 1.00 38.22 437 PHE A CA 1
ATOM 3555 C C . PHE A 1 437 ? -19.882 -2.310 -32.869 1.00 38.22 437 PHE A C 1
ATOM 3557 O O . PHE A 1 437 ? -19.164 -2.815 -32.007 1.00 38.22 437 PHE A O 1
ATOM 3564 N N . ASP A 1 438 ? -19.701 -1.104 -33.394 1.00 37.00 438 ASP A N 1
ATOM 3565 C CA . ASP A 1 438 ? -18.824 -0.049 -32.906 1.00 37.00 438 ASP A CA 1
ATOM 3566 C C . ASP A 1 438 ? -19.657 0.829 -31.953 1.00 37.00 438 ASP A C 1
ATOM 3568 O O . ASP A 1 438 ? -20.603 1.493 -32.384 1.00 37.00 438 ASP A O 1
ATOM 3572 N N . GLU A 1 439 ? -19.393 0.753 -30.646 1.00 46.28 439 GLU A N 1
ATOM 3573 C CA . GLU A 1 439 ? -19.991 1.647 -29.645 1.00 46.28 439 GLU A CA 1
ATOM 3574 C C . GLU A 1 439 ? -19.085 2.867 -29.432 1.00 46.28 439 GLU A C 1
ATOM 3576 O O . GLU A 1 439 ? -18.430 3.010 -28.405 1.00 46.28 439 GLU A O 1
ATOM 3581 N N . GLU A 1 440 ? -19.089 3.790 -30.389 1.00 41.38 440 GLU A N 1
ATOM 3582 C CA . GLU A 1 440 ? -18.788 5.195 -30.115 1.00 41.38 440 GLU A CA 1
ATOM 3583 C C . GLU A 1 440 ? -20.052 6.020 -30.375 1.00 41.38 440 GLU A C 1
ATOM 3585 O O . GLU A 1 440 ? -20.306 6.510 -31.477 1.00 41.38 440 GLU A O 1
ATOM 3590 N N . SER A 1 441 ? -20.895 6.176 -29.348 1.00 39.78 441 SER A N 1
ATOM 3591 C CA . SER A 1 441 ? -21.870 7.265 -29.352 1.00 39.78 441 SER A CA 1
ATOM 3592 C C . SER A 1 441 ? -22.330 7.683 -27.956 1.00 39.78 441 SER A C 1
ATOM 3594 O O . SER A 1 441 ? -23.268 7.135 -27.389 1.00 39.78 441 SER A O 1
ATOM 3596 N N . ILE A 1 442 ? -21.676 8.756 -27.510 1.00 38.97 442 ILE A N 1
ATOM 3597 C CA . ILE A 1 442 ? -22.273 9.949 -26.900 1.00 38.97 442 ILE A CA 1
ATOM 3598 C C . ILE A 1 442 ? -22.614 9.869 -25.406 1.00 38.97 442 ILE A C 1
ATOM 3600 O O . ILE A 1 442 ? -23.646 9.364 -24.968 1.00 38.97 442 ILE A O 1
ATOM 3604 N N . ASP A 1 443 ? -21.722 10.525 -24.665 1.00 32.88 443 ASP A N 1
ATOM 3605 C CA . ASP A 1 443 ? -21.938 11.241 -23.415 1.00 32.88 443 ASP A CA 1
ATOM 3606 C C . ASP A 1 443 ? -23.359 11.801 -23.254 1.00 32.88 443 ASP A C 1
ATOM 3608 O O . ASP A 1 443 ? -23.826 12.627 -24.040 1.00 32.88 443 ASP A O 1
ATOM 3612 N N . SER A 1 444 ? -23.998 11.465 -22.137 1.00 37.28 444 SER A N 1
ATOM 3613 C CA . SER A 1 444 ? -24.906 12.401 -21.484 1.00 37.28 444 SER A CA 1
ATOM 3614 C C . SER A 1 444 ? -24.736 12.259 -19.978 1.00 37.28 444 SER A C 1
ATOM 3616 O O . SER A 1 444 ? -25.394 11.464 -19.308 1.00 37.28 444 SER A O 1
ATOM 3618 N N . GLU A 1 445 ? -23.780 13.027 -19.462 1.00 38.12 445 GLU A N 1
ATOM 3619 C CA . GLU A 1 445 ? -23.618 13.299 -18.044 1.00 38.12 445 GLU A CA 1
ATOM 3620 C C . GLU A 1 445 ? -24.876 13.975 -17.464 1.00 38.12 445 GLU A C 1
ATOM 3622 O O . GLU A 1 445 ? -25.612 14.682 -18.153 1.00 38.12 445 GLU A O 1
ATOM 3627 N N . THR A 1 446 ? -25.021 13.841 -16.144 1.00 32.16 446 THR A N 1
ATOM 3628 C CA . THR A 1 446 ? -25.842 14.651 -15.225 1.00 32.16 446 THR A CA 1
ATOM 3629 C C . THR A 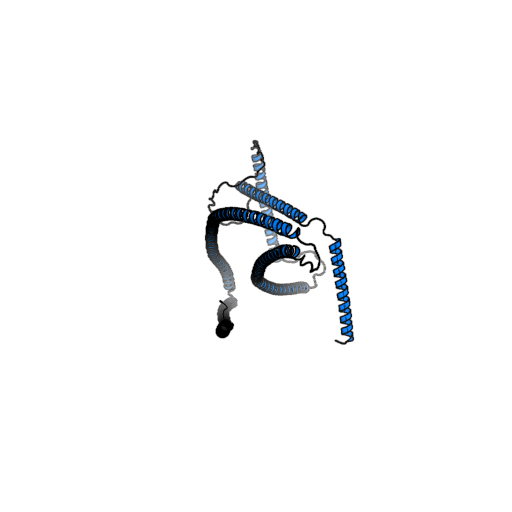1 446 ? -27.340 14.335 -15.121 1.00 32.16 446 THR A C 1
ATOM 3631 O O . THR A 1 446 ? -28.170 14.835 -15.867 1.00 32.16 446 THR A O 1
ATOM 3634 N N . SER A 1 447 ? -27.713 13.609 -14.062 1.00 32.12 447 SER A N 1
ATOM 3635 C CA . SER A 1 447 ? -28.488 14.198 -12.955 1.00 32.12 447 SER A CA 1
ATOM 3636 C C . SER A 1 447 ? -28.711 13.155 -11.852 1.00 32.12 447 SER A C 1
ATOM 3638 O O . SER A 1 447 ? -29.651 12.369 -11.909 1.00 32.12 447 SER A O 1
ATOM 3640 N N . SER A 1 448 ? -27.859 13.167 -10.825 1.00 34.09 448 SER A N 1
ATOM 3641 C CA . SER A 1 448 ? -28.169 12.528 -9.540 1.00 34.09 448 SER A CA 1
ATOM 3642 C C . SER A 1 448 ? -28.314 13.626 -8.496 1.00 34.09 448 SER A C 1
ATOM 3644 O O . SER A 1 448 ? -27.359 14.009 -7.820 1.00 34.09 448 SER A O 1
ATOM 3646 N N . LEU A 1 449 ? -29.528 14.169 -8.423 1.00 28.47 449 LEU A N 1
ATOM 3647 C CA . LEU A 1 449 ? -29.986 15.017 -7.333 1.00 28.47 449 LEU A CA 1
ATOM 3648 C C . LEU A 1 449 ? -30.256 14.134 -6.109 1.00 28.47 449 LEU A C 1
ATOM 3650 O O . LEU A 1 449 ? -31.185 13.339 -6.059 1.00 28.47 449 LEU A O 1
ATOM 3654 N N . THR A 1 450 ? -29.378 14.306 -5.134 1.00 35.00 450 THR A N 1
ATOM 3655 C CA . THR A 1 450 ? -29.551 14.092 -3.697 1.00 35.00 450 THR A CA 1
ATOM 3656 C C . THR A 1 450 ? -30.991 14.235 -3.176 1.00 35.00 450 THR A C 1
ATOM 3658 O O . THR A 1 450 ? -31.563 15.318 -3.294 1.00 35.00 450 THR A O 1
ATOM 3661 N N . SER A 1 451 ? -31.481 13.251 -2.411 1.00 33.41 451 SER A N 1
ATOM 3662 C CA . SER A 1 451 ? -32.238 13.538 -1.180 1.00 33.41 451 SER A CA 1
ATOM 3663 C C . SER A 1 451 ? -32.243 12.377 -0.178 1.00 33.41 451 SER A C 1
ATOM 3665 O O . SER A 1 451 ? -32.713 11.288 -0.473 1.00 33.41 451 SER A O 1
ATOM 3667 N N . TYR A 1 452 ? -31.718 12.692 1.008 1.00 31.61 452 TYR A N 1
ATOM 3668 C CA . TYR A 1 452 ? -32.175 12.331 2.354 1.00 31.61 452 TYR A CA 1
ATOM 3669 C C . TYR A 1 452 ? -32.753 10.930 2.601 1.00 31.61 452 TYR A C 1
ATOM 3671 O O . TYR A 1 452 ? -33.899 10.643 2.284 1.00 31.61 452 TYR A O 1
ATOM 3679 N N . ASN A 1 453 ? -31.979 10.132 3.339 1.00 29.09 453 ASN A N 1
ATOM 3680 C CA . ASN A 1 453 ? -32.499 9.065 4.182 1.00 29.09 453 ASN A CA 1
ATOM 3681 C C . ASN A 1 453 ? -32.524 9.584 5.630 1.00 29.09 453 ASN A C 1
ATOM 3683 O O . ASN A 1 453 ? -31.480 9.959 6.171 1.00 29.09 453 ASN A O 1
ATOM 3687 N N . THR A 1 454 ? -33.706 9.623 6.237 1.00 37.59 454 THR A N 1
ATOM 3688 C CA . THR A 1 454 ? -33.873 9.615 7.694 1.00 37.59 454 THR A CA 1
ATOM 3689 C C . THR A 1 454 ? -34.823 8.484 8.035 1.00 37.59 454 THR A C 1
ATOM 3691 O O . THR A 1 454 ? -35.960 8.501 7.577 1.00 37.59 454 THR A O 1
ATOM 3694 N N . ASP A 1 455 ? -34.292 7.540 8.812 1.00 40.78 455 ASP A N 1
ATOM 3695 C CA . ASP A 1 455 ? -34.930 6.695 9.821 1.00 40.78 455 ASP A CA 1
ATOM 3696 C C . ASP A 1 455 ? -36.436 6.410 9.689 1.00 40.78 455 ASP A C 1
ATOM 3698 O O . ASP A 1 455 ? -37.258 7.298 9.890 1.00 40.78 455 ASP A O 1
ATOM 3702 N N . LEU A 1 456 ? -36.800 5.130 9.567 1.00 32.78 456 LEU A N 1
ATOM 3703 C CA . LEU A 1 456 ? -37.417 4.392 10.678 1.00 32.78 456 LEU A CA 1
ATOM 3704 C C . LEU A 1 456 ? -37.571 2.901 10.331 1.00 32.78 456 LEU A C 1
ATOM 3706 O O . LEU A 1 456 ? -37.943 2.513 9.228 1.00 32.78 456 LEU A O 1
ATOM 3710 N N . THR A 1 457 ? -37.298 2.071 11.327 1.00 44.78 457 THR A N 1
ATOM 3711 C CA . THR A 1 457 ? -37.568 0.634 11.395 1.00 44.78 457 THR A CA 1
ATOM 3712 C C . THR A 1 457 ? -39.062 0.299 11.538 1.00 44.78 457 THR A C 1
ATOM 3714 O O . THR A 1 457 ? -39.787 0.985 12.250 1.00 44.78 457 THR A O 1
ATOM 3717 N N . ASP A 1 458 ? -39.410 -0.865 10.975 1.00 36.34 458 ASP A N 1
ATOM 3718 C CA . ASP A 1 458 ? -40.491 -1.818 11.305 1.00 36.34 458 ASP A CA 1
ATOM 3719 C C . ASP A 1 458 ? -41.942 -1.658 10.764 1.00 36.34 458 ASP A C 1
ATOM 3721 O O . ASP A 1 458 ? -42.746 -0.869 11.245 1.00 36.34 458 ASP A O 1
ATOM 3725 N N . ARG A 1 459 ? -42.263 -2.614 9.862 1.00 44.44 459 ARG A N 1
ATOM 3726 C CA . ARG A 1 459 ? -43.541 -3.274 9.478 1.00 44.44 459 ARG A CA 1
ATOM 3727 C C . ARG A 1 459 ? -44.695 -2.465 8.860 1.00 44.44 459 ARG A C 1
ATOM 3729 O O . ARG A 1 459 ? -45.353 -1.723 9.572 1.00 44.44 459 ARG A O 1
ATOM 3736 N N . THR A 1 460 ? -45.063 -2.795 7.604 1.00 31.45 460 THR A N 1
ATOM 3737 C CA . THR A 1 460 ? -46.423 -3.089 7.037 1.00 31.45 460 THR A CA 1
ATOM 3738 C C . THR A 1 460 ? -46.295 -3.267 5.501 1.00 31.45 460 THR A C 1
ATOM 3740 O O . THR A 1 460 ? -45.615 -2.437 4.910 1.00 31.45 460 THR A O 1
ATOM 3743 N N . PRO A 1 461 ? -46.892 -4.277 4.821 1.00 44.88 461 PRO A N 1
ATOM 3744 C CA . PRO A 1 461 ? -46.829 -4.378 3.358 1.00 44.88 461 PRO A CA 1
ATOM 3745 C C . PRO A 1 461 ? -47.962 -3.626 2.632 1.00 44.88 461 PRO A C 1
ATOM 3747 O O . PRO A 1 461 ? -49.139 -3.787 2.969 1.00 44.88 461 PRO A O 1
ATOM 3750 N N . ALA A 1 462 ? -47.562 -2.923 1.567 1.00 39.28 462 ALA A N 1
ATOM 3751 C CA . ALA A 1 462 ? -48.281 -2.605 0.331 1.00 39.28 462 ALA A CA 1
ATOM 3752 C C . ALA A 1 462 ? -49.394 -1.535 0.315 1.00 39.28 462 ALA A C 1
ATOM 3754 O O . ALA A 1 462 ? -50.582 -1.825 0.136 1.00 39.28 462 ALA A O 1
ATOM 3755 N N . THR A 1 463 ? -48.982 -0.263 0.296 1.00 35.44 463 THR A N 1
ATOM 3756 C CA . THR A 1 463 ? -49.619 0.786 -0.531 1.00 35.44 463 THR A CA 1
ATOM 3757 C C . THR A 1 463 ? -48.945 0.854 -1.914 1.00 35.44 463 THR A C 1
ATOM 3759 O O . THR A 1 463 ? -47.790 0.459 -2.038 1.00 35.44 463 THR A O 1
ATOM 3762 N N . PRO A 1 464 ? -49.636 1.320 -2.978 1.00 48.53 464 PRO A N 1
ATOM 3763 C CA . PRO A 1 464 ? -49.242 1.150 -4.385 1.00 48.53 464 PRO A CA 1
ATOM 3764 C C . PRO A 1 464 ? -48.095 2.081 -4.841 1.00 48.53 464 PRO A C 1
ATOM 3766 O O . PRO A 1 464 ? -48.177 2.687 -5.906 1.00 48.53 464 PRO A O 1
ATOM 3769 N N . GLU A 1 465 ? -47.044 2.198 -4.031 1.00 43.22 465 GLU A N 1
ATOM 3770 C CA . GLU A 1 465 ? -45.710 2.675 -4.423 1.00 43.22 465 GLU A CA 1
ATOM 3771 C C . GLU A 1 465 ? -44.724 1.500 -4.613 1.00 43.22 465 GLU A C 1
ATOM 3773 O O . GLU A 1 465 ? -43.739 1.645 -5.332 1.00 43.22 465 GLU A O 1
ATOM 3778 N N . GLU A 1 466 ? -45.040 0.305 -4.087 1.00 41.28 466 GLU A N 1
ATOM 3779 C CA . GLU A 1 466 ? -44.186 -0.896 -4.172 1.00 41.28 466 GLU A CA 1
ATOM 3780 C C . GLU A 1 466 ? -44.045 -1.484 -5.594 1.00 41.28 466 GLU A C 1
ATOM 3782 O O . GLU A 1 466 ? -43.064 -2.165 -5.875 1.00 41.28 466 GLU A O 1
ATOM 3787 N N . ASP A 1 467 ? -44.958 -1.188 -6.530 1.00 47.06 467 ASP A N 1
ATOM 3788 C CA . ASP A 1 467 ? -44.897 -1.736 -7.903 1.00 47.06 467 ASP A CA 1
ATOM 3789 C C . ASP A 1 467 ? -43.672 -1.213 -8.686 1.00 47.06 467 ASP A C 1
ATOM 3791 O O . ASP A 1 467 ? -43.211 -1.876 -9.612 1.00 47.06 467 ASP A O 1
ATOM 3795 N N . LEU A 1 468 ? -43.125 -0.042 -8.318 1.00 47.78 468 LEU A N 1
ATOM 3796 C CA . LEU A 1 468 ? -41.923 0.522 -8.946 1.00 47.78 468 LEU A CA 1
ATOM 3797 C C . LEU A 1 468 ? -40.638 -0.073 -8.356 1.00 47.78 468 LEU A C 1
ATOM 3799 O O . LEU A 1 468 ? -39.745 -0.443 -9.119 1.00 47.78 468 LEU A O 1
ATOM 3803 N N . GLU A 1 469 ? -40.563 -0.241 -7.032 1.00 49.72 469 GLU A N 1
ATOM 3804 C CA . GLU A 1 469 ? -39.435 -0.903 -6.359 1.00 49.72 469 GLU A CA 1
ATOM 3805 C C . GLU A 1 469 ? -39.326 -2.388 -6.733 1.00 49.72 469 GLU A C 1
ATOM 3807 O O . GLU A 1 469 ? -38.217 -2.887 -6.923 1.00 49.72 469 GLU A O 1
ATOM 3812 N N . GLU A 1 470 ? -40.448 -3.090 -6.930 1.00 49.25 470 GLU A N 1
ATOM 3813 C CA . GLU A 1 470 ? -40.439 -4.488 -7.373 1.00 49.25 470 GLU A CA 1
ATOM 3814 C C . GLU A 1 470 ? -39.996 -4.619 -8.844 1.00 49.25 470 GLU A C 1
ATOM 3816 O O . GLU A 1 470 ? -39.247 -5.539 -9.179 1.00 49.25 470 GLU A O 1
ATOM 3821 N N . THR A 1 471 ? -40.354 -3.669 -9.725 1.00 51.81 471 THR A N 1
ATOM 3822 C CA . THR A 1 471 ? -39.792 -3.611 -11.090 1.00 51.81 471 THR A CA 1
ATOM 3823 C C . THR A 1 471 ? -38.315 -3.232 -11.122 1.00 51.81 471 THR A C 1
ATOM 3825 O O . THR A 1 471 ? -37.584 -3.834 -11.900 1.00 51.81 471 THR A O 1
ATOM 3828 N N . ILE A 1 472 ? -37.849 -2.313 -10.269 1.00 53.25 472 ILE A N 1
ATOM 3829 C CA . ILE A 1 472 ? -36.432 -1.912 -10.209 1.00 53.25 472 ILE A CA 1
ATOM 3830 C C . ILE A 1 472 ? -35.584 -3.049 -9.623 1.00 53.25 472 ILE A C 1
ATOM 3832 O O . ILE A 1 472 ? -34.565 -3.410 -10.200 1.00 53.25 472 ILE A O 1
ATOM 3836 N N . SER A 1 473 ? -36.046 -3.709 -8.557 1.00 61.25 473 SER A N 1
ATOM 3837 C CA . SER A 1 473 ? -35.416 -4.912 -7.989 1.00 61.25 473 SER A CA 1
ATOM 3838 C C . SER A 1 473 ? -35.401 -6.080 -8.988 1.00 61.25 473 SER A C 1
ATOM 3840 O O . SER A 1 473 ? -34.424 -6.832 -9.098 1.00 61.25 473 SER A O 1
ATOM 3842 N N . ARG A 1 474 ? -36.455 -6.215 -9.801 1.00 70.56 474 ARG A N 1
ATOM 3843 C CA . ARG A 1 474 ? -36.503 -7.176 -10.908 1.00 70.56 474 ARG A CA 1
ATOM 3844 C C . ARG A 1 474 ? -35.539 -6.816 -12.042 1.00 70.56 474 ARG A C 1
ATOM 3846 O O . ARG A 1 474 ? -34.880 -7.705 -12.570 1.00 70.56 474 ARG A O 1
ATOM 3853 N N . GLU A 1 475 ? -35.421 -5.547 -12.410 1.00 69.12 475 GLU A N 1
ATOM 3854 C CA . GLU A 1 475 ? -34.481 -5.085 -13.436 1.00 69.12 475 GLU A CA 1
ATOM 3855 C C . GLU A 1 475 ? -33.024 -5.210 -12.969 1.00 69.12 475 GLU A C 1
ATOM 3857 O O . GLU A 1 475 ? -32.179 -5.689 -13.726 1.00 69.12 475 GLU A O 1
ATOM 3862 N N . GLU A 1 476 ? -32.728 -4.894 -11.708 1.00 70.25 476 GLU A N 1
ATOM 3863 C CA . GLU A 1 476 ? -31.414 -5.090 -11.089 1.00 70.25 476 GLU A CA 1
ATOM 3864 C C . GLU A 1 476 ? -31.047 -6.572 -10.977 1.00 70.25 476 GLU A C 1
ATOM 3866 O O . GLU A 1 476 ? -29.921 -6.967 -11.296 1.00 70.25 476 GLU A O 1
ATOM 3871 N N . SER A 1 477 ? -31.990 -7.427 -10.575 1.00 69.81 477 SER A N 1
ATOM 3872 C CA . SER A 1 477 ? -31.765 -8.875 -10.540 1.00 69.81 477 SER A CA 1
ATOM 3873 C C . SER A 1 477 ? -31.624 -9.473 -11.944 1.00 69.81 477 SER A C 1
ATOM 3875 O O . SER A 1 477 ? -30.781 -10.352 -12.139 1.00 69.81 477 SER A O 1
ATOM 3877 N N . GLU A 1 478 ? -32.338 -8.959 -12.949 1.00 80.88 478 GLU A N 1
ATOM 3878 C CA . GLU A 1 478 ? -32.132 -9.319 -14.355 1.00 80.88 478 GLU A CA 1
ATOM 3879 C C . GLU A 1 478 ? -30.764 -8.859 -14.881 1.00 80.88 478 GLU A C 1
ATOM 3881 O O . GLU A 1 478 ? -30.095 -9.615 -15.590 1.00 80.88 478 GLU A O 1
ATOM 3886 N N . LEU A 1 479 ? -30.306 -7.654 -14.531 1.00 85.12 479 LEU A N 1
ATOM 3887 C CA . LEU A 1 479 ? -28.972 -7.162 -14.887 1.00 85.12 479 LEU A CA 1
ATOM 3888 C C . LEU A 1 479 ? -27.878 -8.005 -14.229 1.00 85.12 479 LEU A C 1
ATOM 3890 O O . LEU A 1 479 ? -26.939 -8.428 -14.907 1.00 85.12 479 LEU A O 1
ATOM 3894 N N . ARG A 1 480 ? -28.045 -8.344 -12.949 1.00 88.94 480 ARG A N 1
ATOM 3895 C CA . ARG A 1 480 ? -27.137 -9.231 -12.217 1.00 88.94 480 ARG A CA 1
ATOM 3896 C C . ARG A 1 480 ? -27.118 -10.637 -12.809 1.00 88.94 480 ARG A C 1
ATOM 3898 O O . ARG A 1 480 ? -26.051 -11.229 -12.941 1.00 88.94 480 ARG A O 1
ATOM 3905 N N . PHE A 1 481 ? -28.268 -11.157 -13.233 1.00 87.56 481 PHE A N 1
ATOM 3906 C CA . PHE A 1 481 ? -28.360 -12.444 -13.919 1.00 87.56 481 PHE A CA 1
ATOM 3907 C C . PHE A 1 481 ? -27.664 -12.415 -15.289 1.00 87.56 481 PHE A C 1
ATOM 3909 O O . PHE A 1 481 ? -26.913 -13.336 -15.622 1.00 87.56 481 PHE A O 1
ATOM 3916 N N . ARG A 1 482 ? -27.840 -11.340 -16.072 1.00 89.31 482 ARG A N 1
ATOM 3917 C CA . ARG A 1 482 ? -27.127 -11.145 -17.349 1.00 89.31 482 ARG A CA 1
ATOM 3918 C C . ARG A 1 482 ? -25.617 -11.052 -17.134 1.00 89.31 482 ARG A C 1
ATOM 3920 O O . ARG A 1 482 ? -24.867 -11.675 -17.883 1.00 89.31 482 ARG A O 1
ATOM 3927 N N . GLN A 1 483 ? -25.171 -10.330 -16.109 1.00 85.44 483 GLN A N 1
ATOM 3928 C CA . GLN A 1 483 ? -23.758 -10.219 -15.751 1.00 85.44 483 GLN A CA 1
ATOM 3929 C C . GLN A 1 483 ? -23.175 -11.574 -15.334 1.00 85.44 483 GLN A C 1
ATOM 3931 O O . GLN A 1 483 ? -22.174 -12.006 -15.900 1.00 85.44 483 GLN A O 1
ATOM 3936 N N . LEU A 1 484 ? -23.859 -12.300 -14.448 1.00 92.12 484 LEU A N 1
ATOM 3937 C CA . LEU A 1 484 ? -23.444 -13.630 -14.005 1.00 92.12 484 LEU A CA 1
ATOM 3938 C C . LEU A 1 484 ? -23.387 -14.631 -15.169 1.00 92.12 484 LEU A C 1
ATOM 3940 O O . LEU A 1 484 ? -22.488 -15.463 -15.240 1.00 92.12 484 LEU A O 1
ATOM 3944 N N . THR A 1 485 ? -24.309 -14.524 -16.127 1.00 89.56 485 THR A N 1
ATOM 3945 C CA . THR A 1 485 ? -24.305 -15.358 -17.338 1.00 89.56 485 THR A CA 1
ATOM 3946 C C . THR A 1 485 ? -23.091 -15.060 -18.223 1.00 89.56 485 THR A C 1
ATOM 3948 O O . THR A 1 485 ? -22.467 -15.987 -18.743 1.00 89.56 485 THR A O 1
ATOM 3951 N N . ARG A 1 486 ? -22.715 -13.782 -18.377 1.00 90.69 486 ARG A N 1
ATOM 3952 C CA . ARG A 1 486 ? -21.503 -13.387 -19.116 1.00 90.69 486 ARG A CA 1
ATOM 3953 C C . ARG A 1 486 ? -20.241 -13.900 -18.425 1.00 90.69 486 ARG A C 1
ATOM 3955 O O . ARG A 1 486 ? -19.370 -14.445 -19.099 1.00 90.69 486 ARG A O 1
ATOM 3962 N N . GLU A 1 487 ? -20.166 -13.780 -17.102 1.00 88.81 487 GLU A N 1
ATOM 3963 C CA . GLU A 1 487 ? -19.051 -14.297 -16.298 1.00 88.81 487 GLU A CA 1
ATOM 3964 C C . GLU A 1 487 ? -18.952 -15.824 -16.382 1.00 88.81 487 GLU A C 1
ATOM 3966 O O . GLU A 1 487 ? -17.868 -16.359 -16.603 1.00 88.81 487 GLU A O 1
ATOM 3971 N N . TYR A 1 488 ? -20.079 -16.535 -16.319 1.00 92.62 488 TYR A N 1
ATOM 3972 C CA . TYR A 1 488 ? -20.120 -17.987 -16.492 1.00 92.62 488 TYR A CA 1
ATOM 3973 C C . TYR A 1 488 ? -19.620 -18.422 -17.877 1.00 92.62 488 TYR A C 1
ATOM 3975 O O . TYR A 1 488 ? -18.806 -19.338 -17.987 1.00 92.62 488 TYR A O 1
ATOM 3983 N N . GLN A 1 489 ? -20.037 -17.734 -18.944 1.00 92.38 489 GLN A N 1
ATOM 3984 C CA . GLN A 1 489 ? -19.550 -18.004 -20.301 1.00 92.38 489 GLN A CA 1
ATOM 3985 C C . GLN A 1 489 ? -18.068 -17.646 -20.484 1.00 92.38 489 GLN A C 1
ATOM 3987 O O . GLN A 1 489 ? -17.370 -18.299 -21.263 1.00 92.38 489 GLN A O 1
ATOM 3992 N N . ALA A 1 490 ? -17.576 -16.606 -19.806 1.00 87.62 490 ALA A N 1
ATOM 3993 C CA . ALA A 1 490 ? -16.155 -16.268 -19.791 1.00 87.62 490 ALA A CA 1
ATOM 3994 C C . ALA A 1 490 ? -15.345 -17.354 -19.068 1.00 87.62 490 ALA A C 1
ATOM 3996 O O . ALA A 1 490 ? -14.300 -17.767 -19.564 1.00 87.62 490 ALA A O 1
ATOM 3997 N N . LEU A 1 491 ? -15.870 -17.884 -17.961 1.00 91.69 491 LEU A N 1
ATOM 3998 C CA . LEU A 1 491 ? -15.253 -18.972 -17.211 1.00 91.69 491 LEU A CA 1
ATOM 3999 C C . LEU A 1 491 ? -15.235 -20.281 -18.011 1.00 91.69 491 LEU A C 1
ATOM 4001 O O . LEU A 1 491 ? -14.209 -20.950 -18.045 1.00 91.69 491 LEU A O 1
ATOM 4005 N N . GLN A 1 492 ? -16.320 -20.624 -18.713 1.00 87.62 492 GLN A N 1
ATOM 4006 C CA . GLN A 1 492 ? -16.353 -21.784 -19.613 1.00 87.62 492 GLN A CA 1
ATOM 4007 C C . GLN A 1 492 ? -15.336 -21.657 -20.753 1.00 87.62 492 GLN A C 1
ATOM 4009 O O . GLN A 1 492 ? -14.649 -22.626 -21.068 1.00 87.62 492 GLN A O 1
ATOM 4014 N N . ARG A 1 493 ? -15.193 -20.462 -21.341 1.00 87.88 493 ARG A N 1
ATOM 4015 C CA . ARG A 1 493 ? -14.166 -20.194 -22.359 1.00 87.88 493 ARG A CA 1
ATOM 4016 C C . ARG A 1 493 ? -12.753 -20.286 -21.785 1.00 87.88 493 ARG A C 1
ATOM 4018 O O . ARG A 1 493 ? -11.898 -20.902 -22.407 1.00 87.88 493 ARG A O 1
ATOM 4025 N N . ALA A 1 494 ? -12.513 -19.744 -20.592 1.00 83.50 494 ALA A N 1
ATOM 4026 C CA . ALA A 1 494 ? -11.228 -19.862 -19.905 1.00 83.50 494 ALA A CA 1
ATOM 4027 C C . ALA A 1 494 ? -10.895 -21.320 -19.550 1.00 83.50 494 ALA A C 1
ATOM 4029 O O . ALA A 1 494 ? -9.750 -21.732 -19.694 1.00 83.50 494 ALA A O 1
ATOM 4030 N N . TYR A 1 495 ? -11.890 -22.113 -19.142 1.00 78.00 495 TYR A N 1
ATOM 4031 C CA . TYR A 1 495 ? -11.730 -23.538 -18.860 1.00 78.00 495 TYR A CA 1
ATOM 4032 C C . TYR A 1 495 ? -11.430 -24.340 -20.133 1.00 78.00 495 TYR A C 1
ATOM 4034 O O . TYR A 1 495 ? -10.529 -25.171 -20.126 1.00 78.00 495 TYR A O 1
ATOM 4042 N N . ALA A 1 496 ? -12.110 -24.043 -21.245 1.00 79.38 496 ALA A N 1
ATOM 4043 C CA . ALA A 1 496 ? -11.818 -24.642 -22.547 1.00 79.38 496 ALA A CA 1
ATOM 4044 C C . ALA A 1 496 ? -10.404 -24.288 -23.039 1.00 79.38 496 ALA A C 1
ATOM 4046 O O . ALA A 1 496 ? -9.677 -25.175 -23.469 1.00 79.38 496 ALA A O 1
ATOM 4047 N N . LEU A 1 497 ? -9.978 -23.027 -22.896 1.00 79.69 497 LEU A N 1
ATOM 4048 C CA . LEU A 1 497 ? -8.618 -22.586 -23.229 1.00 79.69 497 LEU A CA 1
ATOM 4049 C C . LEU A 1 497 ? -7.562 -23.205 -22.310 1.00 79.69 497 LEU A C 1
ATOM 4051 O O . LEU A 1 497 ? -6.480 -23.549 -22.772 1.00 79.69 497 LEU A O 1
ATOM 4055 N N . LEU A 1 498 ? -7.870 -23.388 -21.023 1.00 72.88 498 LEU A N 1
ATOM 4056 C CA . LEU A 1 498 ? -7.025 -24.151 -20.106 1.00 72.88 498 LEU A CA 1
ATOM 4057 C C . LEU A 1 498 ? -6.909 -25.598 -20.567 1.00 72.88 498 LEU A C 1
ATOM 4059 O O . LEU A 1 498 ? -5.805 -26.124 -20.582 1.00 72.88 498 LEU A O 1
ATOM 4063 N N . GLN A 1 499 ? -8.006 -26.222 -20.990 1.00 65.44 499 GLN A N 1
ATOM 4064 C CA . GLN A 1 499 ? -8.028 -27.596 -21.486 1.00 65.44 499 GLN A CA 1
ATOM 4065 C C . GLN A 1 499 ? -7.332 -27.755 -22.852 1.00 65.44 499 GLN A C 1
ATOM 4067 O O . GLN A 1 499 ? -6.787 -28.816 -23.144 1.00 65.44 499 GLN A O 1
ATOM 4072 N N . GLU A 1 500 ? -7.286 -26.693 -23.658 1.00 65.94 500 GLU A N 1
ATOM 4073 C CA . GLU A 1 500 ? -6.585 -26.631 -24.946 1.00 65.94 500 GLU A CA 1
ATOM 4074 C C . GLU A 1 500 ? -5.081 -26.319 -24.781 1.00 65.94 500 GLU A C 1
ATOM 4076 O O . GLU A 1 500 ? -4.251 -26.914 -25.467 1.00 65.94 500 GLU A O 1
ATOM 4081 N N . GLN A 1 501 ? -4.698 -25.465 -23.817 1.00 55.06 501 GLN A N 1
ATOM 4082 C CA . GLN A 1 501 ? -3.292 -25.218 -23.447 1.00 55.06 501 GLN A CA 1
ATOM 4083 C C . GLN A 1 501 ? -2.675 -26.358 -22.626 1.00 55.06 501 GLN A C 1
ATOM 4085 O O . GLN A 1 501 ? -1.466 -26.572 -22.689 1.00 55.06 501 GLN A O 1
ATOM 4090 N N . SER A 1 502 ? -3.488 -27.122 -21.894 1.00 46.19 502 SER A N 1
ATOM 4091 C CA . SER A 1 502 ? -3.085 -28.365 -21.219 1.00 46.19 502 SER A CA 1
ATOM 4092 C C . SER A 1 502 ? -3.309 -29.596 -22.100 1.00 46.19 502 SER A C 1
ATOM 4094 O O . SER A 1 502 ? -3.734 -30.638 -21.605 1.00 46.19 502 SER A O 1
ATOM 4096 N N . GLY A 1 503 ? -3.022 -29.452 -23.403 1.00 45.69 503 GLY A N 1
ATOM 4097 C CA . GLY A 1 503 ? -3.189 -30.456 -24.452 1.00 45.69 503 GLY A CA 1
ATOM 4098 C C . GLY A 1 503 ? -3.103 -31.904 -23.961 1.00 45.69 503 GLY A C 1
ATOM 4099 O O . GLY A 1 503 ? -2.169 -32.286 -23.262 1.00 45.69 503 GLY A O 1
ATOM 4100 N N . GLY A 1 504 ? -4.124 -32.671 -24.351 1.00 47.66 504 GLY A N 1
ATOM 4101 C CA . GLY A 1 504 ? -4.415 -34.052 -23.977 1.00 47.66 504 GLY A CA 1
ATOM 4102 C C . GLY A 1 504 ? -3.237 -34.937 -23.547 1.00 47.66 504 GLY A C 1
ATOM 4103 O O . GLY A 1 504 ? -2.198 -35.023 -24.195 1.00 47.66 504 GLY A O 1
ATOM 4104 N N . SER A 1 505 ? -3.515 -35.702 -22.491 1.00 42.44 505 SER A N 1
ATOM 4105 C CA . SER A 1 505 ? -2.641 -36.615 -21.748 1.00 42.44 505 SER A CA 1
ATOM 4106 C C . SER A 1 505 ? -1.748 -35.925 -20.707 1.00 42.44 505 SER A C 1
ATOM 4108 O O . SER A 1 505 ? -0.597 -35.568 -20.932 1.00 42.44 505 SER A O 1
ATOM 4110 N N . LEU A 1 506 ? -2.263 -35.861 -19.474 1.00 48.84 506 LEU A N 1
ATOM 4111 C CA . LEU A 1 506 ? -1.424 -36.284 -18.358 1.00 48.84 506 LEU A CA 1
ATOM 4112 C C . LEU A 1 506 ? -0.921 -37.678 -18.747 1.00 48.84 506 LEU A C 1
ATOM 4114 O O . LEU A 1 506 ? -1.706 -38.628 -18.771 1.00 48.84 506 LEU A O 1
ATOM 4118 N N . ASP A 1 507 ? 0.345 -37.786 -19.139 1.00 58.78 507 ASP A N 1
ATOM 4119 C CA . ASP A 1 507 ? 1.040 -39.064 -19.242 1.00 58.78 507 ASP A CA 1
ATOM 4120 C C . ASP A 1 507 ? 1.156 -39.611 -17.811 1.00 58.78 507 ASP A C 1
ATOM 4122 O O . ASP A 1 507 ? 2.168 -39.462 -17.124 1.00 58.78 507 ASP A O 1
ATOM 4126 N N . ALA A 1 508 ? 0.037 -40.153 -17.322 1.00 59.31 508 ALA A N 1
ATOM 4127 C CA . ALA A 1 508 ? -0.108 -40.737 -15.998 1.00 59.31 508 ALA A CA 1
ATOM 4128 C C . ALA A 1 508 ? 0.923 -41.853 -15.787 1.00 59.31 508 ALA A C 1
ATOM 4130 O O . ALA A 1 508 ? 1.309 -42.130 -14.656 1.00 59.31 508 ALA A O 1
ATOM 4131 N N . GLU A 1 509 ? 1.416 -42.450 -16.875 1.00 61.50 509 GLU A N 1
ATOM 4132 C CA . GLU A 1 509 ? 2.503 -43.418 -16.866 1.00 61.50 509 GLU A CA 1
ATOM 4133 C C . GLU A 1 509 ? 3.844 -42.764 -16.517 1.00 61.50 509 GLU A C 1
ATOM 4135 O O . GLU A 1 509 ? 4.605 -43.296 -15.709 1.00 61.50 509 GLU A O 1
ATOM 4140 N N . ARG A 1 510 ? 4.133 -41.580 -17.063 1.00 71.06 510 ARG A N 1
ATOM 4141 C CA . ARG A 1 510 ? 5.350 -40.823 -16.737 1.00 71.06 510 ARG A CA 1
ATOM 4142 C C . ARG A 1 510 ? 5.332 -40.301 -15.310 1.00 71.06 510 ARG A C 1
ATOM 4144 O O . ARG A 1 510 ? 6.337 -40.428 -14.615 1.00 71.06 510 ARG A O 1
ATOM 4151 N N . GLU A 1 511 ? 4.196 -39.775 -14.858 1.00 71.19 511 GLU A N 1
ATOM 4152 C CA . GLU A 1 511 ? 4.043 -39.301 -13.481 1.00 71.19 511 GLU A CA 1
ATOM 4153 C C . GLU A 1 511 ? 4.104 -40.465 -12.476 1.00 71.19 511 GLU A C 1
ATOM 4155 O O . GLU A 1 511 ? 4.778 -40.349 -11.452 1.00 71.19 511 GLU A O 1
ATOM 4160 N N . ALA A 1 512 ? 3.510 -41.624 -12.797 1.00 74.25 512 ALA A N 1
ATOM 4161 C CA . ALA A 1 512 ? 3.636 -42.843 -11.996 1.00 74.25 512 ALA A CA 1
ATOM 4162 C C . ALA A 1 512 ? 5.088 -43.340 -11.918 1.00 74.25 512 ALA A C 1
ATOM 4164 O O . ALA A 1 512 ? 5.561 -43.639 -10.823 1.00 74.25 512 ALA A O 1
ATOM 4165 N N . ARG A 1 513 ? 5.830 -43.340 -13.036 1.00 80.25 513 ARG A N 1
ATOM 4166 C CA . ARG A 1 513 ? 7.255 -43.722 -13.061 1.00 80.25 513 ARG A CA 1
ATOM 4167 C C . ARG A 1 513 ? 8.123 -42.777 -12.235 1.00 80.25 513 ARG A C 1
ATOM 4169 O O . ARG A 1 513 ? 8.991 -43.233 -11.497 1.00 80.25 513 ARG A O 1
ATOM 4176 N N . THR A 1 514 ? 7.884 -41.466 -12.308 1.00 80.56 514 THR A N 1
ATOM 4177 C CA . THR A 1 514 ? 8.601 -40.496 -11.462 1.00 80.56 514 THR A CA 1
ATOM 4178 C C . THR A 1 514 ? 8.272 -40.702 -9.982 1.00 80.56 514 THR A C 1
ATOM 4180 O O . THR A 1 514 ? 9.161 -40.618 -9.137 1.00 80.56 514 THR A O 1
ATOM 4183 N N . ARG A 1 515 ? 7.017 -41.030 -9.655 1.00 82.56 515 ARG A N 1
ATOM 4184 C CA . ARG A 1 515 ? 6.587 -41.301 -8.278 1.00 82.56 515 ARG A CA 1
ATOM 4185 C C . ARG A 1 515 ? 7.198 -42.590 -7.722 1.00 82.56 515 ARG A C 1
ATOM 4187 O O . ARG A 1 515 ? 7.696 -42.568 -6.601 1.00 82.56 515 ARG A O 1
ATOM 4194 N N . GLU A 1 516 ? 7.229 -43.669 -8.505 1.00 87.12 516 GLU A N 1
ATOM 4195 C CA . GLU A 1 516 ? 7.916 -44.921 -8.149 1.00 87.12 516 GLU A CA 1
ATOM 4196 C C . GLU A 1 516 ? 9.417 -44.709 -7.945 1.00 87.12 516 GLU A C 1
ATOM 4198 O O . GLU A 1 516 ? 9.985 -45.199 -6.969 1.00 87.12 516 GLU A O 1
ATOM 4203 N N . GLN A 1 517 ? 10.060 -43.936 -8.824 1.00 87.25 517 GLN A N 1
ATOM 4204 C CA . GLN A 1 517 ? 11.488 -43.653 -8.718 1.00 87.25 517 GLN A CA 1
ATOM 4205 C C . GLN A 1 517 ? 11.824 -42.879 -7.436 1.00 87.25 517 GLN A C 1
ATOM 4207 O O . GLN A 1 517 ? 12.718 -43.281 -6.691 1.00 87.25 517 GLN A O 1
ATOM 4212 N N . LEU A 1 518 ? 11.054 -41.835 -7.119 1.00 88.81 518 LEU A N 1
ATOM 4213 C CA . LEU A 1 518 ? 11.213 -41.083 -5.871 1.00 88.81 518 LEU A CA 1
ATOM 4214 C C . LEU A 1 518 ? 10.932 -41.947 -4.633 1.00 88.81 518 LEU A C 1
ATOM 4216 O O . LEU A 1 518 ? 11.583 -41.785 -3.601 1.00 88.81 518 LEU A O 1
ATOM 4220 N N . GLN A 1 519 ? 9.991 -42.888 -4.726 1.00 90.25 519 GLN A N 1
ATOM 4221 C CA . GLN A 1 519 ? 9.680 -43.804 -3.633 1.00 90.25 519 GLN A CA 1
ATOM 4222 C C . GLN A 1 519 ? 10.813 -44.816 -3.392 1.00 90.25 519 GLN A C 1
ATOM 4224 O O . GLN A 1 519 ? 11.160 -45.067 -2.238 1.00 90.25 519 GLN A O 1
ATOM 4229 N N . MET A 1 520 ? 11.458 -45.324 -4.449 1.00 89.69 520 MET A N 1
ATOM 4230 C CA . MET A 1 520 ? 12.660 -46.158 -4.314 1.00 89.69 520 MET A CA 1
ATOM 4231 C C . MET A 1 520 ? 13.846 -45.390 -3.720 1.00 89.69 520 MET A C 1
ATOM 4233 O O . MET A 1 520 ? 14.552 -45.916 -2.855 1.00 89.69 520 MET A O 1
ATOM 4237 N N . GLU A 1 521 ? 14.067 -44.145 -4.148 1.00 91.94 521 GLU A N 1
ATOM 4238 C CA . GLU A 1 521 ? 15.132 -43.292 -3.606 1.00 91.94 521 GLU A CA 1
ATOM 4239 C C . GLU A 1 521 ? 14.914 -42.994 -2.117 1.00 91.94 521 GLU A C 1
ATOM 4241 O O . GLU A 1 521 ? 15.853 -43.095 -1.323 1.00 91.94 521 GLU A O 1
ATOM 4246 N N . LEU A 1 522 ? 13.668 -42.720 -1.714 1.00 92.06 522 LEU A N 1
ATOM 4247 C CA . LEU A 1 522 ? 13.292 -42.536 -0.312 1.00 92.06 522 LEU A CA 1
ATOM 4248 C C . LEU A 1 522 ? 13.610 -43.786 0.522 1.00 92.06 522 LEU A C 1
ATOM 4250 O O . LEU A 1 522 ? 14.254 -43.672 1.566 1.00 92.06 522 LEU A O 1
ATOM 4254 N N . SER A 1 523 ? 13.211 -44.974 0.057 1.00 92.00 523 SER A N 1
ATOM 4255 C CA . SER A 1 523 ? 13.490 -46.235 0.757 1.00 92.00 523 SER A CA 1
ATOM 4256 C C . SER A 1 523 ? 14.990 -46.531 0.850 1.00 92.00 523 SER A C 1
ATOM 4258 O O . SER A 1 523 ? 15.463 -46.984 1.891 1.00 92.00 523 SER A O 1
ATOM 4260 N N . SER A 1 524 ? 15.768 -46.222 -0.194 1.00 92.06 524 SER A N 1
ATOM 4261 C CA . SER A 1 524 ? 17.230 -46.366 -0.167 1.00 92.06 524 SER A CA 1
ATOM 4262 C C . SER A 1 524 ? 17.883 -45.426 0.850 1.00 92.06 524 SER A C 1
ATOM 4264 O O . SER A 1 524 ? 18.771 -45.837 1.599 1.00 92.06 524 SER A O 1
ATOM 4266 N N . CYS A 1 525 ? 17.431 -44.172 0.921 1.00 89.44 525 CYS A N 1
ATOM 4267 C CA . CYS A 1 525 ? 17.904 -43.213 1.916 1.00 89.44 525 CYS A CA 1
ATOM 4268 C C . CYS A 1 525 ? 17.534 -43.638 3.341 1.00 89.44 525 CYS A C 1
ATOM 4270 O O . CYS A 1 525 ? 18.380 -43.562 4.226 1.00 89.44 525 CYS A O 1
ATOM 4272 N N . GLN A 1 526 ? 16.318 -44.141 3.563 1.00 90.25 526 GLN A N 1
ATOM 4273 C CA . GLN A 1 526 ? 15.894 -44.663 4.866 1.00 90.25 526 GLN A CA 1
ATOM 4274 C C . GLN A 1 526 ? 16.737 -45.863 5.313 1.00 90.25 526 GLN A C 1
ATOM 4276 O O . GLN A 1 526 ? 17.146 -45.911 6.469 1.00 90.25 526 GLN A O 1
ATOM 4281 N N . ALA A 1 527 ? 17.065 -46.787 4.404 1.00 90.50 527 ALA A N 1
ATOM 4282 C CA . ALA A 1 527 ? 17.957 -47.906 4.709 1.00 90.50 527 ALA A CA 1
ATOM 4283 C C . ALA A 1 527 ? 19.366 -47.424 5.091 1.00 90.50 527 ALA A C 1
ATOM 4285 O O . ALA A 1 527 ? 19.913 -47.860 6.099 1.00 90.50 527 ALA A O 1
ATOM 4286 N N . LYS A 1 528 ? 19.921 -46.451 4.354 1.00 91.75 528 LYS A N 1
ATOM 4287 C CA . LYS A 1 528 ? 21.219 -45.840 4.693 1.00 91.75 528 LYS A CA 1
ATOM 4288 C C . LYS A 1 528 ? 21.197 -45.142 6.049 1.00 91.75 528 LYS A C 1
ATOM 4290 O O . LYS A 1 528 ? 22.180 -45.215 6.777 1.00 91.75 528 LYS A O 1
ATOM 4295 N N . VAL A 1 529 ? 20.103 -44.461 6.388 1.00 91.38 529 VAL A N 1
ATOM 4296 C CA . VAL A 1 529 ? 19.933 -43.841 7.708 1.00 91.38 529 VAL A CA 1
ATOM 4297 C C . VAL A 1 529 ? 19.892 -44.913 8.795 1.00 91.38 529 VAL A C 1
ATOM 4299 O O . VAL A 1 529 ? 20.635 -44.790 9.759 1.00 91.38 529 VAL A O 1
ATOM 4302 N N . ALA A 1 530 ? 19.134 -45.995 8.607 1.00 90.88 530 ALA A N 1
ATOM 4303 C CA . ALA A 1 530 ? 19.075 -47.098 9.567 1.00 90.88 530 ALA A CA 1
ATOM 4304 C C . ALA A 1 530 ? 20.438 -47.795 9.758 1.00 90.88 530 ALA A C 1
ATOM 4306 O O . ALA A 1 530 ? 20.823 -48.113 10.884 1.00 90.88 530 ALA A O 1
ATOM 4307 N N . ASP A 1 531 ? 21.205 -47.990 8.682 1.00 91.06 531 ASP A N 1
ATOM 4308 C CA . ASP A 1 531 ? 22.561 -48.548 8.752 1.00 91.06 531 ASP A CA 1
ATOM 4309 C C . ASP A 1 531 ? 23.522 -47.611 9.500 1.00 91.06 531 ASP A C 1
ATOM 4311 O O . ASP A 1 531 ? 24.343 -48.065 10.301 1.00 91.06 531 ASP A O 1
ATOM 4315 N N . LEU A 1 532 ? 23.406 -46.296 9.280 1.00 87.38 532 LEU A N 1
ATOM 4316 C CA . LEU A 1 532 ? 24.184 -45.289 10.002 1.00 87.38 532 LEU A CA 1
ATOM 4317 C C . LEU A 1 532 ? 23.795 -45.219 11.482 1.00 87.38 532 LEU A C 1
ATOM 4319 O O . LEU A 1 532 ? 24.680 -45.154 12.330 1.00 87.38 532 LEU A O 1
ATOM 4323 N N . GLU A 1 533 ? 22.504 -45.275 11.805 1.00 87.19 533 GLU A N 1
ATOM 4324 C CA . GLU A 1 533 ? 22.004 -45.335 13.183 1.00 87.19 533 GLU A CA 1
ATOM 4325 C C . GLU A 1 533 ? 22.521 -46.583 13.903 1.00 87.19 533 GLU A C 1
ATOM 4327 O O . GLU A 1 533 ? 22.975 -46.499 15.044 1.00 87.19 533 GLU A O 1
ATOM 4332 N N . LYS A 1 534 ? 22.547 -47.733 13.221 1.00 87.00 534 LYS A N 1
ATOM 4333 C CA . LYS A 1 534 ? 23.109 -48.971 13.768 1.00 87.00 534 LYS A CA 1
ATOM 4334 C C . LYS A 1 534 ? 24.621 -48.870 13.984 1.00 87.00 534 LYS A C 1
ATOM 4336 O O . LYS A 1 534 ? 25.111 -49.255 15.043 1.00 87.00 534 LYS A O 1
ATOM 4341 N N . ALA A 1 535 ? 25.356 -48.306 13.027 1.00 84.56 535 ALA A N 1
ATOM 4342 C CA . ALA A 1 535 ? 26.796 -48.087 13.156 1.00 84.56 535 ALA A CA 1
ATOM 4343 C C . ALA A 1 535 ? 27.147 -47.081 14.270 1.00 84.56 535 ALA A C 1
ATOM 4345 O O . ALA A 1 535 ? 28.186 -47.219 14.920 1.00 84.56 535 ALA A O 1
ATOM 4346 N N . LEU A 1 536 ? 26.294 -46.079 14.506 1.00 81.38 536 LEU A N 1
ATOM 4347 C CA . LEU A 1 536 ? 26.423 -45.143 15.628 1.00 81.38 536 LEU A CA 1
ATOM 4348 C C . LEU A 1 536 ? 26.148 -45.836 16.967 1.00 81.38 536 LEU A C 1
ATOM 4350 O O . LEU A 1 536 ? 26.959 -45.711 17.886 1.00 81.38 536 LEU A O 1
ATOM 4354 N N . ALA A 1 537 ? 25.093 -46.652 17.045 1.00 79.56 537 ALA A N 1
ATOM 4355 C CA . ALA A 1 537 ? 24.777 -47.442 18.233 1.00 79.56 537 ALA A CA 1
ATOM 4356 C C . ALA A 1 537 ? 25.907 -48.427 18.599 1.00 79.56 537 ALA A C 1
ATOM 4358 O O . ALA A 1 537 ? 26.258 -48.559 19.770 1.00 79.56 537 ALA A O 1
ATOM 4359 N N . GLU A 1 538 ? 26.538 -49.067 17.609 1.00 80.00 538 GLU A N 1
ATOM 4360 C CA . GLU A 1 538 ? 27.698 -49.954 17.808 1.00 80.00 538 GLU A CA 1
ATOM 4361 C C . GLU A 1 538 ? 28.967 -49.199 18.253 1.00 80.00 538 GLU A C 1
ATOM 4363 O O . GLU A 1 538 ? 29.849 -49.787 18.881 1.00 80.00 538 GLU A O 1
ATOM 4368 N N . ARG A 1 539 ? 29.059 -47.889 17.980 1.00 77.12 539 ARG A N 1
ATOM 4369 C CA . ARG A 1 539 ? 30.146 -47.009 18.448 1.00 77.12 539 ARG A CA 1
ATOM 4370 C C . ARG A 1 539 ? 29.866 -46.328 19.793 1.00 77.12 539 ARG A C 1
ATOM 4372 O O . ARG A 1 539 ? 30.751 -45.632 20.289 1.00 77.12 539 ARG A O 1
ATOM 4379 N N . GLY A 1 540 ? 28.696 -46.551 20.396 1.00 62.75 540 GLY A N 1
ATOM 4380 C CA . GLY A 1 540 ? 28.341 -46.032 21.720 1.00 62.75 540 GLY A CA 1
ATOM 4381 C C . GLY A 1 540 ? 28.220 -44.505 21.798 1.00 62.75 540 GLY A C 1
ATOM 4382 O O . GLY A 1 540 ? 28.521 -43.943 22.852 1.00 62.75 540 GLY A O 1
ATOM 4383 N N . GLN A 1 541 ? 27.832 -43.849 20.696 1.00 54.50 541 GLN A N 1
ATOM 4384 C CA . GLN A 1 541 ? 27.510 -42.415 20.648 1.00 54.50 541 GLN A CA 1
ATOM 4385 C C . GLN A 1 541 ? 26.007 -42.174 20.654 1.00 54.50 541 GLN A C 1
ATOM 4387 O O . GLN A 1 541 ? 25.304 -42.880 19.897 1.00 54.50 541 GLN A O 1
#

Sequence (541 aa):
MADSPQATNEELRSRLMDTQIELQQERGKVCKLRERLQEQRQARELEQHKHAVALTDLRAKLHEEKLREIAAAREALARQHEAELTRAIKIRDAEVQRLQGLVNALRDGAADKLKNALLSEAREEARRAFDGERLKLQQEIQEQKVARKQAEEALANALQADKAKAADLRTAYQQHQDEVHRIKRDCEKDIRRLMDELKGKDRVVCALERELGVQAGYAQKLQLQKEALDEQLGQVREAERYNHGSPKREAVPGLGENADLLNNQDTEERDLRRFQLKIAELHSVIRKLEDRNALLADERNELLKRVREAEGQMKPMFEKNKRLSKKNDDLLQTLQRMEEKLKNLSRENAEMKEKASSSRPPSQQQSTQLKRPSSLTDLTHAHEEQEVEFLKLQVVEQRGIIDELTQERDQLVMNKKSRRKPPKLTKRHVVETYFGFDEESIDSETSSLTSYNTDLTDRTPATPEEDLEETISREESELRFRQLTREYQALQRAYALLQEQSGGSLDAEREARTREQLQMELSSCQAKVADLEKALAERGQ

Foldseek 3Di:
DDDDPVVVVVVVVVVVVVVVVVVVVVVVVVVVVVVVVVVVVVVVVVVVVVVVVVVVVVVVVVVVVVVVVVVVVVVVVVVVVVVVVVVVVVVVVVVVVVVVVLVVCVVVVVVVVSVVVVVVVVVVVVVCVVVVVVVVVVVVVVVVVVVVVVVVVVVVVVVVVVVVVVVVVVVVVVVVVVVVVVVVVVVVVVVVVVVVVVVVVVVVVVVVVVVVVVVVVVVVVVVVVVVVVVVVVVVVVVVVVVPDDDDDDDDDDDDPDPVCVVVVVVVVVVVVVVVVVVVVVVVVVVVVVVVVVVVVVVVVVVVVVVVVVVVVVVVVVVVVVVVVVVVVVVVVVVVVVVVVVVVVVVVVVVVVVVVVVVPDDPPPPDDDDDDDPCVPVCVVVVVVVVVVVVVVVVVVVVVVVVVVVVVVVVVVVVVVVVDDDDDDDDDDDDDDDDDDDDPDDDDDDDDDDDDDDDDDDDDDDDDPPVVVVVVVVVVVVVVVVVVVVVVVVVVVVVVVVVPVVVDDDPVVVVVVVVVVVVVVVVVVVVVVVVVVVVVVVVVVD

Organism: NCBI:txid704102

Secondary structure (DSSP, 8-state):
----HHHHHHHHHHHHHHHHHHHHHHHHHHHHHHHHHHHHHHHHHHHHHHHHHHHHHHHHHHHHHHHHHHHHHHHHHHHHHHHHHHHHHHHHHHHHHHHHHHHHHHHTT-HHHHHHHHHHHHHHHHHHHHHHHHHHHHHHHHHHHHHHHHHHHHHHHHHHHHHHHHHHHHHHHHHHHHHHHHHHHHHHHHHHHHHHHHHHHHHHHHHHHHHHHHHHHHHHHHHHHHHHHHHHHHHHHHHHHTS--------------SHHHHHHHHHHHHHHHHHHHHHHHHHHHHHHHHHHHHHHHHHHHHHHHHHHHHHHHHHHHHHHHHHHHHHHHHHHHHHHHHHHHHHHHHHHHHHHHHHHHHTS-GGGSS---S----TTHHHHHHHHHHHHHHHHHHHHHHHHHHHHHHHHHHHHHHHHHTS-PPPPPPP------SS---------------------------STTHHHHHHHHHHHHHHHHHHHHHHHHHHHHHHHHHHHHT-S---HHHHHHHHHHHHHHHHHHHHHHHHHHHHHHHTT-

Radius of gyration: 55.82 Å; chains: 1; bounding box: 140×66×156 Å